Protein AF-0000000072585821 (afdb_homodimer)

Structure (mmCIF, N/CA/C/O backbone):
data_AF-0000000072585821-model_v1
#
loop_
_entity.id
_entity.type
_entity.pdbx_description
1 polymer Geranyltranstransferase
#
loop_
_atom_site.group_PDB
_atom_site.id
_atom_site.type_symbol
_atom_site.label_atom_id
_atom_site.label_alt_id
_atom_site.label_comp_id
_atom_site.label_asym_id
_atom_site.label_entity_id
_atom_site.label_seq_id
_atom_site.pdbx_PDB_ins_code
_atom_site.Cartn_x
_atom_site.Cartn_y
_atom_site.Cartn_z
_atom_site.occupancy
_atom_site.B_iso_or_equiv
_atom_site.auth_seq_id
_atom_site.auth_comp_id
_atom_site.auth_asym_id
_atom_site.auth_atom_id
_atom_site.pdbx_PDB_model_num
ATOM 1 N N . MET A 1 1 ? 13.992 34.406 -6.484 1 90.25 1 MET A N 1
ATOM 2 C CA . MET A 1 1 ? 12.734 33.75 -6.871 1 90.25 1 MET A CA 1
ATOM 3 C C . MET A 1 1 ? 11.664 34 -5.812 1 90.25 1 MET A C 1
ATOM 5 O O . MET A 1 1 ? 11.914 33.812 -4.621 1 90.25 1 MET A O 1
ATOM 9 N N . THR A 1 2 ? 10.516 34.594 -6.184 1 97.12 2 THR A N 1
ATOM 10 C CA . THR A 1 2 ? 9.422 34.812 -5.242 1 97.12 2 THR A CA 1
ATOM 11 C C . THR A 1 2 ? 8.805 33.5 -4.805 1 97.12 2 THR A C 1
ATOM 13 O O . THR A 1 2 ? 9.055 32.438 -5.418 1 97.12 2 THR A O 1
ATOM 16 N N . PHE A 1 3 ? 8.117 33.594 -3.748 1 97.5 3 PHE A N 1
ATOM 17 C CA . PHE A 1 3 ? 7.43 32.406 -3.271 1 97.5 3 PHE A CA 1
ATOM 18 C C . PHE A 1 3 ? 6.477 31.859 -4.336 1 97.5 3 PHE A C 1
ATOM 20 O O . PHE A 1 3 ? 6.422 30.641 -4.574 1 97.5 3 PHE A O 1
ATOM 27 N N . ASP A 1 4 ? 5.797 32.688 -4.984 1 96.94 4 ASP A N 1
ATOM 28 C CA . ASP A 1 4 ? 4.84 32.281 -6.016 1 96.94 4 ASP A CA 1
ATOM 29 C C . ASP A 1 4 ? 5.547 31.609 -7.184 1 96.94 4 ASP A C 1
ATOM 31 O O . ASP A 1 4 ? 5.043 30.625 -7.727 1 96.94 4 ASP A O 1
ATOM 35 N N . GLN A 1 5 ? 6.613 32.156 -7.598 1 97.81 5 GLN A N 1
ATOM 36 C CA . GLN A 1 5 ? 7.395 31.547 -8.68 1 97.81 5 GLN A CA 1
ATOM 37 C C . GLN A 1 5 ? 7.918 30.172 -8.281 1 97.81 5 GLN A C 1
ATOM 39 O O . GLN A 1 5 ? 7.902 29.234 -9.086 1 97.81 5 GLN A O 1
ATOM 44 N N . TRP A 1 6 ? 8.352 30.156 -7.039 1 97.94 6 TRP A N 1
ATOM 45 C CA . TRP A 1 6 ? 8.844 28.875 -6.523 1 97.94 6 TRP A CA 1
ATOM 46 C C . TRP A 1 6 ? 7.73 27.844 -6.504 1 97.94 6 TRP A C 1
ATOM 48 O O . TRP A 1 6 ? 7.918 26.719 -6.969 1 97.94 6 TRP A O 1
ATOM 58 N N . MET A 1 7 ? 6.609 28.172 -6.02 1 97.69 7 MET A N 1
ATOM 59 C CA . MET A 1 7 ? 5.469 27.266 -5.945 1 97.69 7 MET A CA 1
ATOM 60 C C . MET A 1 7 ? 5.086 26.766 -7.332 1 97.69 7 MET A C 1
ATOM 62 O O . MET A 1 7 ? 4.859 25.562 -7.52 1 97.69 7 MET A O 1
ATOM 66 N N . ARG A 1 8 ? 5.066 27.625 -8.281 1 97.06 8 ARG A N 1
ATOM 67 C CA . ARG A 1 8 ? 4.711 27.25 -9.648 1 97.06 8 ARG A CA 1
ATOM 68 C C . ARG A 1 8 ? 5.727 26.266 -10.219 1 97.06 8 ARG A C 1
ATOM 70 O O . ARG A 1 8 ? 5.352 25.297 -10.891 1 97.06 8 ARG A O 1
ATOM 77 N N . SER A 1 9 ? 6.938 26.578 -9.961 1 97.75 9 SER A N 1
ATOM 78 C CA . SER A 1 9 ? 7.988 25.688 -10.453 1 97.75 9 SER A CA 1
ATOM 79 C C . SER A 1 9 ? 7.887 24.312 -9.836 1 97.75 9 SER A C 1
ATOM 81 O O . SER A 1 9 ? 8.047 23.297 -10.531 1 97.75 9 SER A O 1
ATOM 83 N N . VAL A 1 10 ? 7.617 24.234 -8.555 1 98.12 10 VAL A N 1
ATOM 84 C CA . VAL A 1 10 ? 7.504 22.953 -7.852 1 98.12 10 VAL A CA 1
ATOM 85 C C . VAL A 1 10 ? 6.266 22.203 -8.344 1 98.12 10 VAL A C 1
ATOM 87 O O . VAL A 1 10 ? 6.312 21 -8.562 1 98.12 10 VAL A O 1
ATOM 90 N N . LEU A 1 11 ? 5.18 22.891 -8.523 1 97.88 11 LEU A N 1
ATOM 91 C CA . LEU A 1 11 ? 3.943 22.266 -8.977 1 97.88 11 LEU A CA 1
ATOM 92 C C . LEU A 1 11 ? 4.125 21.656 -10.359 1 97.88 11 LEU A C 1
ATOM 94 O O . LEU A 1 11 ? 3.607 20.562 -10.625 1 97.88 11 LEU A O 1
ATOM 98 N N . GLU A 1 12 ? 4.82 22.344 -11.188 1 97.81 12 GLU A N 1
ATOM 99 C CA . GLU A 1 12 ? 5.121 21.797 -12.508 1 97.81 12 GLU A CA 1
ATOM 100 C C . GLU A 1 12 ? 5.977 20.531 -12.406 1 97.81 12 GLU A C 1
ATOM 102 O O . GLU A 1 12 ? 5.75 19.562 -13.133 1 97.81 12 GLU A O 1
ATOM 107 N N . ARG A 1 13 ? 6.918 20.594 -11.562 1 97.62 13 ARG A N 1
ATOM 108 C CA . ARG A 1 13 ? 7.789 19.438 -11.352 1 97.62 13 ARG A CA 1
ATOM 109 C C . ARG A 1 13 ? 7.004 18.25 -10.805 1 97.62 13 ARG A C 1
ATOM 111 O O . ARG A 1 13 ? 7.219 17.109 -11.227 1 97.62 13 ARG A O 1
ATOM 118 N N . VAL A 1 14 ? 6.156 18.531 -9.883 1 98.25 14 VAL A N 1
ATOM 119 C CA . VAL A 1 14 ? 5.352 17.484 -9.273 1 98.25 14 VAL A CA 1
ATOM 120 C C . VAL A 1 14 ? 4.457 16.828 -10.328 1 98.25 14 VAL A C 1
ATOM 122 O O . VAL A 1 14 ? 4.344 15.609 -10.391 1 98.25 14 VAL A O 1
ATOM 125 N N . GLU A 1 15 ? 3.826 17.641 -11.156 1 98.31 15 GLU A N 1
ATOM 126 C CA . GLU A 1 15 ? 2.973 17.125 -12.219 1 98.31 15 GLU A CA 1
ATOM 127 C C . GLU A 1 15 ? 3.762 16.234 -13.172 1 98.31 15 GLU A C 1
ATOM 129 O O . GLU A 1 15 ? 3.277 15.188 -13.586 1 98.31 15 GLU A O 1
ATOM 134 N N . THR A 1 16 ? 4.926 16.672 -13.5 1 98.5 16 THR A N 1
ATOM 135 C CA . THR A 1 16 ? 5.797 15.922 -14.398 1 98.5 16 THR A CA 1
ATOM 136 C C . THR A 1 16 ? 6.227 14.602 -13.758 1 98.5 16 THR A C 1
ATOM 138 O O . THR A 1 16 ? 6.223 13.555 -14.406 1 98.5 16 THR A O 1
ATOM 141 N N . ALA A 1 17 ? 6.602 14.648 -12.5 1 98.75 17 ALA A N 1
ATOM 142 C CA . ALA A 1 17 ? 7.027 13.453 -11.773 1 98.75 17 ALA A CA 1
ATOM 143 C C . ALA A 1 17 ? 5.883 12.445 -11.664 1 98.75 17 ALA A C 1
ATOM 145 O O . ALA A 1 17 ? 6.09 11.242 -11.836 1 98.75 17 ALA A O 1
ATOM 146 N N . LEU A 1 18 ? 4.715 12.953 -11.367 1 98.81 18 LEU A N 1
ATOM 147 C CA . LEU A 1 18 ? 3.547 12.078 -11.289 1 98.81 18 LEU A CA 1
ATOM 148 C C . LEU A 1 18 ? 3.27 11.422 -12.633 1 98.81 18 LEU A C 1
ATOM 150 O O . LEU A 1 18 ? 3.014 10.219 -12.695 1 98.81 18 LEU A O 1
ATOM 154 N N . GLY A 1 19 ? 3.305 12.227 -13.68 1 98.56 19 GLY A N 1
ATOM 155 C CA . GLY A 1 19 ? 3.148 11.664 -15.016 1 98.56 19 GLY A CA 1
ATOM 156 C C . GLY A 1 19 ? 4.156 10.57 -15.328 1 98.56 19 GLY A C 1
ATOM 157 O O . GLY A 1 19 ? 3.824 9.578 -15.977 1 98.56 19 GLY A O 1
ATOM 158 N N . HIS A 1 20 ? 5.344 10.773 -14.867 1 98.38 20 HIS A N 1
ATOM 159 C CA . HIS A 1 20 ? 6.438 9.844 -15.109 1 98.38 20 HIS A CA 1
ATOM 160 C C . HIS A 1 20 ? 6.223 8.531 -14.359 1 98.38 20 HIS A C 1
ATOM 162 O O . HIS A 1 20 ? 6.441 7.453 -14.906 1 98.38 20 HIS A O 1
ATOM 168 N N . TYR A 1 21 ? 5.82 8.578 -13.148 1 98.62 21 TYR A N 1
ATOM 169 C CA . TYR A 1 21 ? 5.773 7.395 -12.289 1 98.62 21 TYR A CA 1
ATOM 170 C C . TYR A 1 21 ? 4.469 6.633 -12.492 1 98.62 21 TYR A C 1
ATOM 172 O O . TYR A 1 21 ? 4.359 5.465 -12.109 1 98.62 21 TYR A O 1
ATOM 180 N N . LEU A 1 22 ? 3.438 7.242 -13.039 1 98.81 22 LEU A N 1
ATOM 181 C CA . LEU A 1 22 ? 2.184 6.551 -13.312 1 98.81 22 LEU A CA 1
ATOM 182 C C . LEU A 1 22 ? 2.229 5.863 -14.672 1 98.81 22 LEU A C 1
ATOM 184 O O . LEU A 1 22 ? 2.744 6.426 -15.641 1 98.81 22 LEU A O 1
ATOM 188 N N . PRO A 1 23 ? 1.679 4.641 -14.688 1 98.12 23 PRO A N 1
ATOM 189 C CA . PRO A 1 23 ? 1.583 4.031 -16.016 1 98.12 23 PRO A CA 1
ATOM 190 C C . PRO A 1 23 ? 0.708 4.836 -16.984 1 98.12 23 PRO A C 1
ATOM 192 O O . PRO A 1 23 ? -0.277 5.445 -16.547 1 98.12 23 PRO A O 1
ATOM 195 N N . ALA A 1 24 ? 1.046 4.742 -18.266 1 97.12 24 ALA A N 1
ATOM 196 C CA . ALA A 1 24 ? 0.235 5.422 -19.266 1 97.12 24 ALA A CA 1
ATOM 197 C C . ALA A 1 24 ? -1.171 4.832 -19.328 1 97.12 24 ALA A C 1
ATOM 199 O O . ALA A 1 24 ? -1.354 3.629 -19.141 1 97.12 24 ALA A O 1
ATOM 200 N N . GLY A 1 25 ? -2.09 5.645 -19.672 1 95.81 25 GLY A N 1
ATOM 201 C CA . GLY A 1 25 ? -3.484 5.234 -19.734 1 95.81 25 GLY A CA 1
ATOM 202 C C . GLY A 1 25 ? -3.762 4.195 -20.797 1 95.81 25 GLY A C 1
ATOM 203 O O . GLY A 1 25 ? -4.773 3.49 -20.734 1 95.81 25 GLY A O 1
ATOM 204 N N . THR A 1 26 ? -2.781 4.008 -21.672 1 94.94 26 THR A N 1
ATOM 205 C CA . THR A 1 26 ? -2.982 3.104 -22.797 1 94.94 26 THR A CA 1
ATOM 206 C C . THR A 1 26 ? -2.408 1.723 -22.5 1 94.94 26 THR A C 1
ATOM 208 O O . THR A 1 26 ? -2.682 0.759 -23.219 1 94.94 26 THR A O 1
ATOM 211 N N . VAL A 1 27 ? -1.698 1.602 -21.438 1 94.56 27 VAL A N 1
ATOM 212 C CA . VAL A 1 27 ? -1.102 0.327 -21.047 1 94.56 27 VAL A CA 1
ATOM 213 C C . VAL A 1 27 ? -2.139 -0.534 -20.328 1 94.56 27 VAL A C 1
ATOM 215 O O . VAL A 1 27 ? -2.9 -0.034 -19.5 1 94.56 27 VAL A O 1
ATOM 218 N N . ALA A 1 28 ? -2.223 -1.844 -20.641 1 92.75 28 ALA A N 1
ATOM 219 C CA . ALA A 1 28 ? -3.15 -2.756 -19.984 1 92.75 28 ALA A CA 1
ATOM 220 C C . ALA A 1 28 ? -2.768 -2.959 -18.516 1 92.75 28 ALA A C 1
ATOM 222 O O . ALA A 1 28 ? -1.585 -3.074 -18.188 1 92.75 28 ALA A O 1
ATOM 223 N N . PRO A 1 29 ? -3.799 -2.98 -17.641 1 96.19 29 PRO A N 1
ATOM 224 C CA . PRO A 1 29 ? -5.23 -2.777 -17.875 1 96.19 29 PRO A CA 1
ATOM 225 C C . PRO A 1 29 ? -5.598 -1.306 -18.047 1 96.19 29 PRO A C 1
ATOM 227 O O . PRO A 1 29 ? -5.496 -0.526 -17.094 1 96.19 29 PRO A O 1
ATOM 230 N N . ALA A 1 30 ? -6.125 -0.948 -19.141 1 96.06 30 ALA A N 1
ATOM 231 C CA . ALA A 1 30 ? -6.238 0.435 -19.609 1 96.06 30 ALA A CA 1
ATOM 232 C C . ALA A 1 30 ? -7.199 1.226 -18.719 1 96.06 30 ALA A C 1
ATOM 234 O O . ALA A 1 30 ? -6.902 2.354 -18.328 1 96.06 30 ALA A O 1
ATOM 235 N N . GLN A 1 31 ? -8.328 0.647 -18.391 1 97.25 31 GLN A N 1
ATOM 236 C CA . GLN A 1 31 ? -9.305 1.377 -17.578 1 97.25 31 GLN A CA 1
ATOM 237 C C . GLN A 1 31 ? -8.727 1.735 -16.219 1 97.25 31 GLN A C 1
ATOM 239 O O . GLN A 1 31 ? -8.945 2.844 -15.719 1 97.25 31 GLN A O 1
ATOM 244 N N . LEU A 1 32 ? -8.016 0.779 -15.602 1 98.5 32 LEU A N 1
ATOM 245 C CA . LEU A 1 32 ? -7.402 1.036 -14.305 1 98.5 32 LEU A CA 1
ATOM 246 C C . LEU A 1 32 ? -6.375 2.158 -14.406 1 98.5 32 LEU A C 1
ATOM 248 O O . LEU A 1 32 ? -6.367 3.074 -13.578 1 98.5 32 LEU A O 1
ATOM 252 N N . HIS A 1 33 ? -5.559 2.115 -15.398 1 98.75 33 HIS A N 1
ATOM 253 C CA . HIS A 1 33 ? -4.504 3.113 -15.555 1 98.75 33 HIS A CA 1
ATOM 254 C C . HIS A 1 33 ? -5.082 4.477 -15.906 1 98.75 33 HIS A C 1
ATOM 256 O O . HIS A 1 33 ? -4.594 5.508 -15.43 1 98.75 33 HIS A O 1
ATOM 262 N N . GLU A 1 34 ? -6.102 4.492 -16.688 1 98.5 34 GLU A N 1
ATOM 263 C CA . GLU A 1 34 ? -6.805 5.738 -16.969 1 98.5 34 GLU A CA 1
ATOM 264 C C . GLU A 1 34 ? -7.395 6.34 -15.703 1 98.5 34 GLU A C 1
ATOM 266 O O . GLU A 1 34 ? -7.277 7.543 -15.461 1 98.5 34 GLU A O 1
ATOM 271 N N . ALA A 1 35 ? -8 5.512 -14.938 1 98.62 35 ALA A N 1
ATOM 272 C CA . ALA A 1 35 ? -8.633 5.965 -13.703 1 98.62 35 ALA A CA 1
ATOM 273 C C . ALA A 1 35 ? -7.59 6.457 -12.695 1 98.62 35 ALA A C 1
ATOM 275 O O . ALA A 1 35 ? -7.832 7.422 -11.969 1 98.62 35 ALA A O 1
ATOM 276 N N . MET A 1 36 ? -6.43 5.785 -12.68 1 98.81 36 MET A N 1
ATOM 277 C CA . MET A 1 36 ? -5.34 6.246 -11.82 1 98.81 36 MET A CA 1
ATOM 278 C C . MET A 1 36 ? -4.891 7.648 -12.211 1 98.81 36 MET A C 1
ATOM 280 O O . MET A 1 36 ? -4.75 8.523 -11.359 1 98.81 36 MET A O 1
ATOM 284 N N . ARG A 1 37 ? -4.684 7.824 -13.438 1 98.69 37 ARG A N 1
ATOM 285 C CA . ARG A 1 37 ? -4.242 9.117 -13.938 1 98.69 37 ARG A CA 1
ATOM 286 C C . ARG A 1 37 ? -5.316 10.18 -13.742 1 98.69 37 ARG A C 1
ATOM 288 O O . ARG A 1 37 ? -5.016 11.32 -13.383 1 98.69 37 ARG A O 1
ATOM 295 N N . TYR A 1 38 ? -6.566 9.805 -13.945 1 98.31 38 TYR A N 1
ATOM 296 C CA . TYR A 1 38 ? -7.695 10.703 -13.719 1 98.31 38 TYR A CA 1
ATOM 297 C C . TYR A 1 38 ? -7.703 11.219 -12.289 1 98.31 38 TYR A C 1
ATOM 299 O O . TYR A 1 38 ? -7.93 12.406 -12.047 1 98.31 38 TYR A O 1
ATOM 307 N N . ALA A 1 39 ? -7.441 10.328 -11.375 1 98.12 39 ALA A N 1
ATOM 308 C CA . ALA A 1 39 ? -7.496 10.664 -9.953 1 98.12 39 ALA A CA 1
ATOM 309 C C . ALA A 1 39 ? -6.332 11.562 -9.555 1 98.12 39 ALA A C 1
ATOM 311 O O . ALA A 1 39 ? -6.48 12.438 -8.695 1 98.12 39 ALA A O 1
ATOM 312 N N . VAL A 1 40 ? -5.156 11.406 -10.156 1 98.44 40 VAL A N 1
ATOM 313 C CA . VAL A 1 40 ? -3.926 11.969 -9.617 1 98.44 40 VAL A CA 1
ATOM 314 C C . VAL A 1 40 ? -3.582 13.258 -10.352 1 98.44 40 VAL A C 1
ATOM 316 O O . VAL A 1 40 ? -3.129 14.234 -9.734 1 98.44 40 VAL A O 1
ATOM 319 N N . LEU A 1 41 ? -3.777 13.32 -11.625 1 97.88 41 LEU A N 1
ATOM 320 C CA . LEU A 1 41 ? -3.213 14.391 -12.445 1 97.88 41 LEU A CA 1
ATOM 321 C C . LEU A 1 41 ? -4.195 15.547 -12.57 1 97.88 41 LEU A C 1
ATOM 323 O O . LEU A 1 41 ? -5.41 15.352 -12.492 1 97.88 41 LEU A O 1
ATOM 327 N N . GLY A 1 42 ? -3.73 16.719 -12.773 1 90.38 42 GLY A N 1
ATOM 328 C CA . GLY A 1 42 ? -4.488 17.906 -13.164 1 90.38 42 GLY A CA 1
ATOM 329 C C . GLY A 1 42 ? -5.277 18.5 -12.023 1 90.38 42 GLY A C 1
ATOM 330 O O . GLY A 1 42 ? -6.285 19.188 -12.242 1 90.38 42 GLY A O 1
ATOM 331 N N . GLY A 1 43 ? -4.824 18.25 -10.766 1 83.31 43 GLY A N 1
ATOM 332 C CA . GLY A 1 43 ? -5.605 18.812 -9.672 1 83.31 43 GLY A CA 1
ATOM 333 C C . GLY A 1 43 ? -4.887 18.766 -8.344 1 83.31 43 GLY A C 1
ATOM 334 O O . GLY A 1 43 ? -3.779 18.219 -8.242 1 83.31 43 GLY A O 1
ATOM 335 N N . GLY A 1 44 ? -5.539 19.547 -7.445 1 86.19 44 GLY A N 1
ATOM 336 C CA . GLY A 1 44 ? -5.066 19.516 -6.074 1 86.19 44 GLY A CA 1
ATOM 337 C C . GLY A 1 44 ? -4.137 20.656 -5.727 1 86.19 44 GLY A C 1
ATOM 338 O O . GLY A 1 44 ? -3.393 21.141 -6.582 1 86.19 44 GLY A O 1
ATOM 339 N N . LYS A 1 45 ? -4.145 21.016 -4.484 1 89.06 45 LYS A N 1
ATOM 340 C CA . LYS A 1 45 ? -3.322 22.125 -3.98 1 89.06 45 LYS A CA 1
ATOM 341 C C . LYS A 1 45 ? -1.877 21.672 -3.773 1 89.06 45 LYS A C 1
ATOM 343 O O . LYS A 1 45 ? -0.971 22.5 -3.699 1 89.06 45 LYS A O 1
ATOM 348 N N . ARG A 1 46 ? -1.622 20.422 -3.711 1 96.62 46 ARG A N 1
ATOM 349 C CA . ARG A 1 46 ? -0.304 19.797 -3.645 1 96.62 46 ARG A CA 1
ATOM 350 C C . ARG A 1 46 ? 0.5 20.344 -2.471 1 96.62 46 ARG A C 1
ATOM 352 O O . ARG A 1 46 ? 1.687 20.641 -2.611 1 96.62 46 ARG A O 1
ATOM 359 N N . VAL A 1 47 ? -0.143 20.516 -1.341 1 96.94 47 VAL A N 1
ATOM 360 C CA . VAL A 1 47 ? 0.516 21.047 -0.153 1 96.94 47 VAL A CA 1
ATOM 361 C C . VAL A 1 47 ? 1.604 20.078 0.313 1 96.94 47 VAL A C 1
ATOM 363 O O . VAL A 1 47 ? 2.709 20.5 0.66 1 96.94 47 VAL A O 1
ATOM 366 N N . ARG A 1 48 ? 1.342 18.812 0.278 1 98.5 48 ARG A N 1
ATOM 367 C CA . ARG A 1 48 ? 2.289 17.812 0.754 1 98.5 48 ARG A CA 1
ATOM 368 C C . ARG A 1 48 ? 3.527 17.766 -0.134 1 98.5 48 ARG A C 1
ATOM 370 O O . ARG A 1 48 ? 4.656 17.812 0.36 1 98.5 48 ARG A O 1
ATOM 377 N N . PRO A 1 49 ? 3.375 17.734 -1.438 1 98.81 49 PRO A N 1
ATOM 378 C CA . PRO A 1 49 ? 4.551 17.828 -2.309 1 98.81 49 PRO A CA 1
ATOM 379 C C . PRO A 1 49 ? 5.344 19.125 -2.082 1 98.81 49 PRO A C 1
ATOM 381 O O . PRO A 1 49 ? 6.578 19.094 -2.086 1 98.81 49 PRO A O 1
ATOM 384 N N . LEU A 1 50 ? 4.66 20.25 -1.896 1 98.75 50 LEU A N 1
ATOM 385 C CA . LEU A 1 50 ? 5.328 21.516 -1.658 1 98.75 50 LEU A CA 1
ATOM 386 C C . LEU A 1 50 ? 6.172 21.453 -0.389 1 98.75 50 LEU A C 1
ATOM 388 O O . LEU A 1 50 ? 7.324 21.891 -0.385 1 98.75 50 LEU A O 1
ATOM 392 N N . LEU A 1 51 ? 5.625 20.891 0.641 1 98.88 51 LEU A N 1
ATOM 393 C CA . LEU A 1 51 ? 6.355 20.734 1.896 1 98.88 51 LEU A CA 1
ATOM 394 C C . LEU A 1 51 ? 7.578 19.844 1.705 1 98.88 51 LEU A C 1
ATOM 396 O O . LEU A 1 51 ? 8.656 20.156 2.213 1 98.88 51 LEU A O 1
ATOM 400 N N . CYS A 1 52 ? 7.434 18.812 0.985 1 98.88 52 CYS A N 1
ATOM 401 C CA . CYS A 1 52 ? 8.516 17.875 0.716 1 98.88 52 CYS A CA 1
ATOM 402 C C . CYS A 1 52 ? 9.664 18.547 -0.018 1 98.88 52 CYS A C 1
ATOM 404 O O . CYS A 1 52 ? 10.82 18.406 0.363 1 98.88 52 CYS A O 1
ATOM 406 N N . HIS A 1 53 ? 9.305 19.281 -1.03 1 98.88 53 HIS A N 1
ATOM 407 C CA . HIS A 1 53 ? 10.328 19.984 -1.8 1 98.88 53 HIS A CA 1
ATOM 408 C C . HIS A 1 53 ? 11.039 21.031 -0.947 1 98.88 53 HIS A C 1
ATOM 410 O O . HIS A 1 53 ? 12.266 21.156 -1 1 98.88 53 HIS A O 1
ATOM 416 N N . ALA A 1 54 ? 10.289 21.781 -0.171 1 98.81 54 ALA A N 1
ATOM 417 C CA . ALA A 1 54 ? 10.891 22.812 0.679 1 98.81 54 ALA A CA 1
ATOM 418 C C . ALA A 1 54 ? 11.859 22.203 1.685 1 98.81 54 ALA A C 1
ATOM 420 O O . ALA A 1 54 ? 12.977 22.688 1.854 1 98.81 54 ALA A O 1
ATOM 421 N N . ALA A 1 55 ? 11.469 21.125 2.312 1 98.81 55 ALA A N 1
ATOM 422 C CA . ALA A 1 55 ? 12.328 20.453 3.285 1 98.81 55 ALA A CA 1
ATOM 423 C C . ALA A 1 55 ? 13.539 19.828 2.605 1 98.81 55 ALA A C 1
ATOM 425 O O . ALA A 1 55 ? 14.633 19.797 3.172 1 98.81 55 ALA A O 1
ATOM 426 N N . GLY A 1 56 ? 13.297 19.25 1.44 1 98.62 56 GLY A N 1
ATOM 427 C CA . GLY A 1 56 ? 14.398 18.688 0.684 1 98.62 56 GLY A CA 1
ATOM 428 C C . GLY A 1 56 ? 15.453 19.703 0.31 1 98.62 56 GLY A C 1
ATOM 429 O O . GLY A 1 56 ? 16.656 19.422 0.347 1 98.62 56 GLY A O 1
ATOM 430 N N . GLU A 1 57 ? 15 20.859 -0.089 1 97.75 57 GLU A N 1
ATOM 431 C CA . GLU A 1 57 ? 15.93 21.953 -0.395 1 97.75 57 GLU A CA 1
ATOM 432 C C . GLU A 1 57 ? 16.766 22.328 0.828 1 97.75 57 GLU A C 1
ATOM 434 O O . GLU A 1 57 ? 17.953 22.625 0.707 1 97.75 57 GLU A O 1
ATOM 439 N N . LEU A 1 58 ? 16.141 22.234 1.933 1 96.69 58 LEU A N 1
ATOM 440 C CA . LEU A 1 58 ? 16.797 22.578 3.188 1 96.69 58 LEU A CA 1
ATOM 441 C C . LEU A 1 58 ? 18 21.656 3.439 1 96.69 58 LEU A C 1
ATOM 443 O O . LEU A 1 58 ? 19.016 22.094 3.994 1 96.69 58 LEU A O 1
ATOM 447 N N . THR A 1 59 ? 17.922 20.406 2.975 1 96.88 59 THR A N 1
ATOM 448 C CA . THR A 1 59 ? 18.984 19.438 3.264 1 96.88 59 THR A CA 1
ATOM 449 C C . THR A 1 59 ? 19.797 19.125 2.008 1 96.88 59 THR A C 1
ATOM 451 O O . THR A 1 59 ? 20.609 18.203 2.002 1 96.88 59 THR A O 1
ATOM 454 N N . GLY A 1 60 ? 19.516 19.75 0.959 1 97.56 60 GLY A N 1
ATOM 455 C CA . GLY A 1 60 ? 20.297 19.609 -0.259 1 97.56 60 GLY A CA 1
ATOM 456 C C . GLY A 1 60 ? 19.922 18.375 -1.06 1 97.56 60 GLY A C 1
ATOM 457 O O . GLY A 1 60 ? 20.75 17.828 -1.797 1 97.56 60 GLY A O 1
ATOM 458 N N . ALA A 1 61 ? 18.75 17.922 -0.931 1 98.38 61 ALA A N 1
ATOM 459 C CA . ALA A 1 61 ? 18.281 16.781 -1.729 1 98.38 61 ALA A CA 1
ATOM 460 C C . ALA A 1 61 ? 18.281 17.125 -3.217 1 98.38 61 ALA A C 1
ATOM 462 O O . ALA A 1 61 ? 17.922 18.25 -3.605 1 98.38 61 ALA A O 1
ATOM 463 N N . SER A 1 62 ? 18.688 16.172 -4.07 1 98.62 62 SER A N 1
ATOM 464 C CA . SER A 1 62 ? 18.656 16.375 -5.512 1 98.62 62 SER A CA 1
ATOM 465 C C . SER A 1 62 ? 17.234 16.562 -6.016 1 98.62 62 SER A C 1
ATOM 467 O O . SER A 1 62 ? 16.281 16.172 -5.336 1 98.62 62 SER A O 1
ATOM 469 N N . GLU A 1 63 ? 17.062 17.141 -7.117 1 98.12 63 GLU A N 1
ATOM 470 C CA . GLU A 1 63 ? 15.758 17.312 -7.73 1 98.12 63 GLU A CA 1
ATOM 471 C C . GLU A 1 63 ? 15.062 15.977 -7.949 1 98.12 63 GLU A C 1
ATOM 473 O O . GLU A 1 63 ? 13.867 15.836 -7.684 1 98.12 63 GLU A O 1
ATOM 478 N N . ALA A 1 64 ? 15.867 15 -8.422 1 98.69 64 ALA A N 1
ATOM 479 C CA . ALA A 1 64 ? 15.312 13.672 -8.68 1 98.69 64 ALA A CA 1
ATOM 480 C C . ALA A 1 64 ? 14.797 13.031 -7.398 1 98.69 64 ALA A C 1
ATOM 482 O O . ALA A 1 64 ? 13.75 12.383 -7.402 1 98.69 64 ALA A O 1
ATOM 483 N N . ALA A 1 65 ? 15.555 13.227 -6.328 1 98.88 65 ALA A N 1
ATOM 484 C CA . ALA A 1 65 ? 15.148 12.672 -5.039 1 98.88 65 ALA A CA 1
ATOM 485 C C . ALA A 1 65 ? 13.859 13.336 -4.543 1 98.88 65 ALA A C 1
ATOM 487 O O . ALA A 1 65 ? 12.945 12.648 -4.074 1 98.88 65 ALA A O 1
ATOM 488 N N . ARG A 1 66 ? 13.781 14.656 -4.652 1 98.88 66 ARG A N 1
ATOM 489 C CA . ARG A 1 66 ? 12.586 15.383 -4.234 1 98.88 66 ARG A CA 1
ATOM 490 C C . ARG A 1 66 ? 11.383 15.008 -5.094 1 98.88 66 ARG A C 1
ATOM 492 O O . ARG A 1 66 ? 10.273 14.883 -4.586 1 98.88 66 ARG A O 1
ATOM 499 N N . ASP A 1 67 ? 11.648 14.789 -6.383 1 98.88 67 ASP A N 1
ATOM 500 C CA . ASP A 1 67 ? 10.578 14.406 -7.297 1 98.88 67 ASP A CA 1
ATOM 501 C C . ASP A 1 67 ? 10 13.039 -6.918 1 98.88 67 ASP A C 1
ATOM 503 O O . ASP A 1 67 ? 8.781 12.875 -6.848 1 98.88 67 ASP A O 1
ATOM 507 N N . ALA A 1 68 ? 10.844 12.094 -6.641 1 98.94 68 ALA A N 1
ATOM 508 C CA . ALA A 1 68 ? 10.406 10.75 -6.277 1 98.94 68 ALA A CA 1
ATOM 509 C C . ALA A 1 68 ? 9.625 10.766 -4.965 1 98.94 68 ALA A C 1
ATOM 511 O O . ALA A 1 68 ? 8.539 10.195 -4.879 1 98.94 68 ALA A O 1
ATOM 512 N N . ALA A 1 69 ? 10.156 11.461 -3.994 1 98.94 69 ALA A N 1
ATOM 513 C CA . ALA A 1 69 ? 9.539 11.508 -2.672 1 98.94 69 ALA A CA 1
ATOM 514 C C . ALA A 1 69 ? 8.195 12.227 -2.721 1 98.94 69 ALA A C 1
ATOM 516 O O . ALA A 1 69 ? 7.207 11.75 -2.154 1 98.94 69 ALA A O 1
ATOM 517 N N . SER A 1 70 ? 8.148 13.336 -3.389 1 98.88 70 SER A N 1
ATOM 518 C CA . SER A 1 70 ? 6.918 14.125 -3.438 1 98.88 70 SER A CA 1
ATOM 519 C C . SER A 1 70 ? 5.836 13.414 -4.246 1 98.88 70 SER A C 1
ATOM 521 O O . SER A 1 70 ? 4.656 13.484 -3.902 1 98.88 70 SER A O 1
ATOM 523 N N . ALA A 1 71 ? 6.25 12.727 -5.328 1 98.88 71 ALA A N 1
ATOM 524 C CA . ALA A 1 71 ? 5.289 11.953 -6.109 1 98.88 71 ALA A CA 1
ATOM 525 C C . ALA A 1 71 ? 4.688 10.828 -5.273 1 98.88 71 ALA A C 1
ATOM 527 O O . ALA A 1 71 ? 3.479 10.586 -5.324 1 98.88 71 ALA A O 1
ATOM 528 N N . ALA A 1 72 ? 5.535 10.188 -4.543 1 98.94 72 ALA A N 1
ATOM 529 C CA . ALA A 1 72 ? 5.074 9.102 -3.678 1 98.94 72 ALA A CA 1
ATOM 530 C C . ALA A 1 72 ? 4.062 9.609 -2.654 1 98.94 72 ALA A C 1
ATOM 532 O O . ALA A 1 72 ? 3.006 9 -2.461 1 98.94 72 ALA A O 1
ATOM 533 N N . LEU A 1 73 ? 4.355 10.719 -2.057 1 98.88 73 LEU A N 1
ATOM 534 C CA . LEU A 1 73 ? 3.473 11.328 -1.069 1 98.88 73 LEU A CA 1
ATOM 535 C C . LEU A 1 73 ? 2.113 11.648 -1.681 1 98.88 73 LEU A C 1
ATOM 537 O O . LEU A 1 73 ? 1.075 11.367 -1.074 1 98.88 73 LEU A O 1
ATOM 541 N N . GLU A 1 74 ? 2.174 12.188 -2.82 1 98.81 74 GLU A N 1
ATOM 542 C CA . GLU A 1 74 ? 0.921 12.578 -3.455 1 98.81 74 GLU A CA 1
ATOM 543 C C . GLU A 1 74 ? 0.092 11.359 -3.852 1 98.81 74 GLU A C 1
ATOM 545 O O . GLU A 1 74 ? -1.137 11.383 -3.762 1 98.81 74 GLU A O 1
ATOM 550 N N . MET A 1 75 ? 0.731 10.328 -4.301 1 98.88 75 MET A N 1
ATOM 551 C CA . MET A 1 75 ? -0.003 9.117 -4.648 1 98.88 75 MET A CA 1
ATOM 552 C C . MET A 1 75 ? -0.681 8.516 -3.42 1 98.88 75 MET A C 1
ATOM 554 O O . MET A 1 75 ? -1.811 8.031 -3.506 1 98.88 75 MET A O 1
ATOM 558 N N . ILE A 1 76 ? -0.022 8.555 -2.264 1 98.94 76 ILE A N 1
ATOM 559 C CA . ILE A 1 76 ? -0.636 8.102 -1.021 1 98.94 76 ILE A CA 1
ATOM 560 C C . ILE A 1 76 ? -1.825 8.992 -0.674 1 98.94 76 ILE A C 1
ATOM 562 O O . ILE A 1 76 ? -2.898 8.5 -0.321 1 98.94 76 ILE A O 1
ATOM 566 N N . HIS A 1 77 ? -1.624 10.273 -0.787 1 98.56 77 HIS A N 1
ATOM 567 C CA . HIS A 1 77 ? -2.709 11.203 -0.479 1 98.56 77 HIS A CA 1
ATOM 568 C C . HIS A 1 77 ? -3.918 10.953 -1.373 1 98.56 77 HIS A C 1
ATOM 570 O O . HIS A 1 77 ? -5.051 10.875 -0.887 1 98.56 77 HIS A O 1
ATOM 576 N N . VAL A 1 78 ? -3.693 10.812 -2.643 1 98.5 78 VAL A N 1
ATOM 577 C CA . VAL A 1 78 ? -4.777 10.672 -3.607 1 98.5 78 VAL A CA 1
ATOM 578 C C . VAL A 1 78 ? -5.473 9.32 -3.414 1 98.5 78 VAL A C 1
ATOM 580 O O . VAL A 1 78 ? -6.699 9.227 -3.508 1 98.5 78 VAL A O 1
ATOM 583 N N . TYR A 1 79 ? -4.688 8.227 -3.158 1 98.75 79 TYR A N 1
ATOM 584 C CA . TYR A 1 79 ? -5.375 6.965 -2.916 1 98.75 79 TYR A CA 1
ATOM 585 C C . TYR A 1 79 ? -6.328 7.082 -1.731 1 98.75 79 TYR A C 1
ATOM 587 O O . TYR A 1 79 ? -7.422 6.516 -1.75 1 98.75 79 TYR A O 1
ATOM 595 N N . SER A 1 80 ? -5.879 7.797 -0.67 1 98.56 80 SER A N 1
ATOM 596 C CA . SER A 1 80 ? -6.719 7.961 0.51 1 98.56 80 SER A CA 1
ATOM 597 C C . SER A 1 80 ? -8 8.711 0.175 1 98.56 80 SER A C 1
ATOM 599 O O . SER A 1 80 ? -9.07 8.406 0.71 1 98.56 80 SER A O 1
ATOM 601 N N . LEU A 1 81 ? -7.945 9.719 -0.73 1 97.5 81 LEU A N 1
ATOM 602 C CA . LEU A 1 81 ? -9.133 10.453 -1.164 1 97.5 81 LEU A CA 1
ATOM 603 C C . LEU A 1 81 ? -10.086 9.547 -1.933 1 97.5 81 LEU A C 1
ATOM 605 O O . LEU A 1 81 ? -11.297 9.578 -1.703 1 97.5 81 LEU A O 1
ATOM 609 N N . VAL A 1 82 ? -9.539 8.758 -2.809 1 98.62 82 VAL A N 1
ATOM 610 C CA . VAL A 1 82 ? -10.344 7.875 -3.637 1 98.62 82 VAL A CA 1
ATOM 611 C C . VAL A 1 82 ? -11.117 6.898 -2.75 1 98.62 82 VAL A C 1
ATOM 613 O O . VAL A 1 82 ? -12.328 6.711 -2.93 1 98.62 82 VAL A O 1
ATOM 616 N N . HIS A 1 83 ? -10.438 6.305 -1.824 1 98.69 83 HIS A N 1
ATOM 617 C CA . HIS A 1 83 ? -11.094 5.352 -0.929 1 98.69 83 HIS A CA 1
ATOM 618 C C . HIS A 1 83 ? -12.062 6.059 0.01 1 98.69 83 HIS A C 1
ATOM 620 O O . HIS A 1 83 ? -13.148 5.547 0.282 1 98.69 83 HIS A O 1
ATOM 626 N N . ASP A 1 84 ? -11.711 7.238 0.443 1 97 84 ASP A N 1
ATOM 627 C CA . ASP A 1 84 ? -12.57 8.008 1.337 1 97 84 ASP A CA 1
ATOM 628 C C . ASP A 1 84 ? -13.852 8.445 0.628 1 97 84 ASP A C 1
ATOM 630 O O . ASP A 1 84 ? -14.898 8.594 1.261 1 97 84 ASP A O 1
ATOM 634 N N . ASP A 1 85 ? -13.812 8.672 -0.638 1 97 85 ASP A N 1
ATOM 635 C CA . ASP A 1 85 ? -14.938 9.148 -1.432 1 97 85 ASP A CA 1
ATOM 636 C C . ASP A 1 85 ? -15.938 8.023 -1.699 1 97 85 ASP A C 1
ATOM 638 O O . ASP A 1 85 ? -17.062 8.281 -2.143 1 97 85 ASP A O 1
ATOM 642 N N . MET A 1 86 ? -15.641 6.77 -1.437 1 97.94 86 MET A N 1
ATOM 643 C CA . MET A 1 86 ? -16.453 5.625 -1.826 1 97.94 86 MET A CA 1
ATOM 644 C C . MET A 1 86 ? -17.75 5.586 -1.021 1 97.94 86 MET A C 1
ATOM 646 O O . MET A 1 86 ? -17.828 6.129 0.082 1 97.94 86 MET A O 1
ATOM 650 N N . PRO A 1 87 ? -18.812 4.84 -1.483 1 97.31 87 PRO A N 1
ATOM 651 C CA . PRO A 1 87 ? -20.125 4.805 -0.836 1 97.31 87 PRO A CA 1
ATOM 652 C C . PRO A 1 87 ? -20.062 4.266 0.591 1 97.31 87 PRO A C 1
ATOM 654 O O . PRO A 1 87 ? -20.844 4.688 1.448 1 97.31 87 PRO A O 1
ATOM 657 N N . CYS A 1 88 ? -19.141 3.41 0.879 1 96.06 88 CYS A N 1
ATOM 658 C CA . CYS A 1 88 ? -19.078 2.834 2.217 1 96.06 88 CYS A CA 1
ATOM 659 C C . CYS A 1 88 ? -18.359 3.781 3.18 1 96.06 88 CYS A C 1
ATOM 661 O O . CYS A 1 88 ? -18.297 3.518 4.383 1 96.06 88 CYS A O 1
ATOM 663 N N . MET A 1 89 ? -17.859 4.926 2.662 1 95.38 89 MET A N 1
ATOM 664 C CA . MET A 1 89 ? -17.188 5.941 3.463 1 95.38 89 MET A CA 1
ATOM 665 C C . MET A 1 89 ? -17.938 7.27 3.412 1 95.38 89 MET A C 1
ATOM 667 O O . MET A 1 89 ? -19.078 7.359 3.879 1 95.38 89 MET A O 1
ATOM 671 N N . ASP A 1 90 ? -17.406 8.266 2.711 1 91.75 90 ASP A N 1
ATOM 672 C CA . ASP A 1 90 ? -18.062 9.578 2.691 1 91.75 90 ASP A CA 1
ATOM 673 C C . ASP A 1 90 ? -19.078 9.672 1.562 1 91.75 90 ASP A C 1
ATOM 675 O O . ASP A 1 90 ? -19.922 10.57 1.553 1 91.75 90 ASP A O 1
ATOM 679 N N . ASP A 1 91 ? -19.031 8.789 0.637 1 94.56 91 ASP A N 1
ATOM 680 C CA . ASP A 1 91 ? -19.922 8.758 -0.52 1 94.56 91 ASP A CA 1
ATOM 681 C C . ASP A 1 91 ? -19.969 10.117 -1.217 1 94.56 91 ASP A C 1
ATOM 683 O O . ASP A 1 91 ? -21.031 10.617 -1.548 1 94.56 91 ASP A O 1
ATOM 687 N N . ASP A 1 92 ? -18.797 10.727 -1.362 1 92.88 92 ASP A N 1
ATOM 688 C CA . ASP A 1 92 ? -18.719 12.016 -2.039 1 92.88 92 ASP A CA 1
ATOM 689 C C . ASP A 1 92 ? -18.828 11.852 -3.553 1 92.88 92 ASP A C 1
ATOM 691 O O . ASP A 1 92 ? -18.188 10.977 -4.137 1 92.88 92 ASP A O 1
ATOM 695 N N . ALA A 1 93 ? -19.562 12.766 -4.23 1 94.19 93 ALA A N 1
ATOM 696 C CA . ALA A 1 93 ? -19.781 12.68 -5.672 1 94.19 93 ALA A CA 1
ATOM 697 C C . ALA A 1 93 ? -18.75 13.508 -6.43 1 94.19 93 ALA A C 1
ATOM 699 O O . ALA A 1 93 ? -18.469 13.25 -7.605 1 94.19 93 ALA A O 1
ATOM 700 N N . LEU A 1 94 ? -18.109 14.516 -5.684 1 91.94 94 LEU A N 1
ATOM 701 C CA . LEU A 1 94 ? -17.172 15.422 -6.328 1 91.94 94 LEU A CA 1
ATOM 702 C C . LEU A 1 94 ? -15.875 15.523 -5.531 1 91.94 94 LEU A C 1
ATOM 704 O O . LEU A 1 94 ? -15.898 15.508 -4.297 1 91.94 94 LEU A O 1
ATOM 708 N N . ARG A 1 95 ? -14.789 15.609 -6.266 1 90.06 95 ARG A N 1
ATOM 709 C CA . ARG A 1 95 ? -13.445 15.844 -5.746 1 90.06 95 ARG A CA 1
ATOM 710 C C . ARG A 1 95 ? -12.641 16.734 -6.691 1 90.06 95 ARG A C 1
ATOM 712 O O . ARG A 1 95 ? -12.492 16.406 -7.875 1 90.06 95 ARG A O 1
ATOM 719 N N . ARG A 1 96 ? -12.188 17.812 -6.164 1 87.12 96 ARG A N 1
ATOM 720 C CA . ARG A 1 96 ? -11.406 18.75 -6.953 1 87.12 96 ARG A CA 1
ATOM 721 C C . ARG A 1 96 ? -12.172 19.203 -8.195 1 87.12 96 ARG A C 1
ATOM 723 O O . ARG A 1 96 ? -11.609 19.25 -9.289 1 87.12 96 ARG A O 1
ATOM 730 N N . GLY A 1 97 ? -13.43 19.391 -8.023 1 86.81 97 GLY A N 1
ATOM 731 C CA . GLY A 1 97 ? -14.281 19.938 -9.07 1 86.81 97 GLY A CA 1
ATOM 732 C C . GLY A 1 97 ? -14.664 18.906 -10.117 1 86.81 97 GLY A C 1
ATOM 733 O O . GLY A 1 97 ? -15.344 19.234 -11.094 1 86.81 97 GLY A O 1
ATOM 734 N N . LYS A 1 98 ? -14.281 17.625 -9.906 1 92.56 98 LYS A N 1
ATOM 735 C CA . LYS A 1 98 ? -14.594 16.562 -10.852 1 92.56 98 LYS A CA 1
ATOM 736 C C . LYS A 1 98 ? -15.312 15.406 -10.164 1 92.56 98 LYS A C 1
ATOM 738 O O . LYS A 1 98 ? -15.195 15.234 -8.945 1 92.56 98 LYS A O 1
ATOM 743 N N . PRO A 1 99 ? -16.109 14.641 -10.969 1 97 99 PRO A N 1
ATOM 744 C CA . PRO A 1 99 ? -16.703 13.445 -10.359 1 97 99 PRO A CA 1
ATOM 745 C C . PRO A 1 99 ? -15.648 12.539 -9.711 1 97 99 PRO A C 1
ATOM 747 O O . PRO A 1 99 ? -14.555 12.375 -10.25 1 97 99 PRO A O 1
ATOM 750 N N . THR A 1 100 ? -16 11.977 -8.578 1 97.75 100 THR A N 1
ATOM 751 C CA . THR A 1 100 ? -15.102 11.039 -7.914 1 97.75 100 THR A CA 1
ATOM 752 C C . THR A 1 100 ? -14.93 9.766 -8.75 1 97.75 100 THR A C 1
ATOM 754 O O . THR A 1 100 ? -15.719 9.508 -9.664 1 97.75 100 THR A O 1
ATOM 757 N N . VAL A 1 101 ? -13.969 9.008 -8.43 1 98.56 101 VAL A N 1
ATOM 758 C CA . VAL A 1 101 ? -13.609 7.863 -9.266 1 98.56 101 VAL A CA 1
ATOM 759 C C . VAL A 1 101 ? -14.773 6.867 -9.305 1 98.56 101 VAL A C 1
ATOM 761 O O . VAL A 1 101 ? -15.109 6.336 -10.359 1 98.56 101 VAL A O 1
ATOM 764 N N . HIS A 1 102 ? -15.414 6.629 -8.133 1 98.56 102 HIS A N 1
ATOM 765 C CA . HIS A 1 102 ? -16.5 5.645 -8.109 1 98.56 102 HIS A CA 1
ATOM 766 C C . HIS A 1 102 ? -17.703 6.133 -8.898 1 98.56 102 HIS A C 1
ATOM 768 O O . HIS A 1 102 ? -18.516 5.324 -9.359 1 98.56 102 HIS A O 1
ATOM 774 N N . VAL A 1 103 ? -17.844 7.457 -8.984 1 98.38 103 VAL A N 1
ATOM 775 C CA . VAL A 1 103 ? -18.938 8.047 -9.75 1 98.38 103 VAL A CA 1
ATOM 776 C C . VAL A 1 103 ? -18.625 8 -11.242 1 98.38 103 VAL A C 1
ATOM 778 O O . VAL A 1 103 ? -19.453 7.582 -12.047 1 98.38 103 VAL A O 1
ATOM 781 N N . LYS A 1 104 ? -17.469 8.414 -11.617 1 98.44 104 LYS A N 1
ATOM 782 C CA . LYS A 1 104 ? -17.062 8.492 -13.023 1 98.44 104 LYS A CA 1
ATOM 783 C C . LYS A 1 104 ? -16.906 7.102 -13.625 1 98.44 104 LYS A C 1
ATOM 785 O O . LYS A 1 104 ? -17.25 6.883 -14.789 1 98.44 104 LYS A O 1
ATOM 790 N N . TYR A 1 105 ? -16.375 6.207 -12.938 1 98 105 TYR A N 1
ATOM 791 C CA . TYR A 1 105 ? -16.172 4.836 -13.383 1 98 105 TYR A CA 1
ATOM 792 C C . TYR A 1 105 ? -17.125 3.879 -12.664 1 98 105 TYR A C 1
ATOM 794 O O . TYR A 1 105 ? -18.312 3.828 -12.977 1 98 105 TYR A O 1
ATOM 802 N N . ASP A 1 106 ? -16.688 3.225 -11.555 1 98 106 ASP A N 1
ATOM 803 C CA . ASP A 1 106 ? -17.5 2.361 -10.703 1 98 106 ASP A CA 1
ATOM 804 C C . ASP A 1 106 ? -16.766 2.033 -9.398 1 98 106 ASP A C 1
ATOM 806 O O . ASP A 1 106 ? -15.625 2.434 -9.203 1 98 106 ASP A O 1
ATOM 810 N N . GLU A 1 107 ? -17.484 1.435 -8.484 1 98.19 107 GLU A N 1
ATOM 811 C CA . GLU A 1 107 ? -16.953 1.173 -7.148 1 98.19 107 GLU A CA 1
ATOM 812 C C . GLU A 1 107 ? -15.773 0.212 -7.207 1 98.19 107 GLU A C 1
ATOM 814 O O . GLU A 1 107 ? -14.734 0.452 -6.582 1 98.19 107 GLU A O 1
ATOM 819 N N . PRO A 1 108 ? -15.797 -0.896 -7.996 1 98.06 108 PRO A N 1
ATOM 820 C CA . PRO A 1 108 ? -14.648 -1.796 -8.086 1 98.06 108 PRO A CA 1
ATOM 821 C C . PRO A 1 108 ? -13.391 -1.101 -8.609 1 98.06 108 PRO A C 1
ATOM 823 O O . PRO A 1 108 ? -12.297 -1.308 -8.078 1 98.06 108 PRO A O 1
ATOM 826 N N . THR A 1 109 ? -13.562 -0.277 -9.586 1 98.5 109 THR A N 1
ATOM 827 C CA . THR A 1 109 ? -12.43 0.455 -10.141 1 98.5 109 THR A CA 1
ATOM 828 C C . THR A 1 109 ? -11.836 1.406 -9.102 1 98.5 109 THR A C 1
ATOM 830 O O . THR A 1 109 ? -10.617 1.518 -8.977 1 98.5 109 THR A O 1
ATOM 833 N N . ALA A 1 110 ? -12.727 2.107 -8.367 1 98.81 110 ALA A N 1
ATOM 834 C CA . ALA A 1 110 ? -12.25 3.027 -7.336 1 98.81 110 ALA A CA 1
ATOM 835 C C . ALA A 1 110 ? -11.422 2.297 -6.285 1 98.81 110 ALA A C 1
ATOM 837 O O . ALA A 1 110 ? -10.367 2.779 -5.867 1 98.81 110 ALA A O 1
ATOM 838 N N . LEU A 1 111 ? -11.922 1.12 -5.879 1 98.81 111 LEU A N 1
ATOM 839 C CA . LEU A 1 111 ? -11.195 0.33 -4.891 1 98.81 111 LEU A CA 1
ATOM 840 C C . LEU A 1 111 ? -9.812 -0.053 -5.414 1 98.81 111 LEU A C 1
ATOM 842 O O . LEU A 1 111 ? -8.812 0.114 -4.711 1 98.81 111 LEU A O 1
ATOM 846 N N . LEU A 1 112 ? -9.703 -0.448 -6.648 1 98.88 112 LEU A N 1
ATOM 847 C CA . LEU A 1 112 ? -8.445 -0.903 -7.23 1 98.88 112 LEU A CA 1
ATOM 848 C C . LEU A 1 112 ? -7.512 0.273 -7.496 1 98.88 112 LEU A C 1
ATOM 850 O O . LEU A 1 112 ? -6.289 0.132 -7.406 1 98.88 112 LEU A O 1
ATOM 854 N N . VAL A 1 113 ? -8.094 1.428 -7.832 1 98.88 113 VAL A N 1
ATOM 855 C CA . VAL A 1 113 ? -7.277 2.625 -8.008 1 98.88 113 VAL A CA 1
ATOM 856 C C . VAL A 1 113 ? -6.539 2.943 -6.707 1 98.88 113 VAL A C 1
ATOM 858 O O . VAL A 1 113 ? -5.336 3.213 -6.723 1 98.88 113 VAL A O 1
ATOM 861 N N . GLY A 1 114 ? -7.301 2.908 -5.605 1 98.88 114 GLY A N 1
ATOM 862 C CA . GLY A 1 114 ? -6.648 3.141 -4.328 1 98.88 114 GLY A CA 1
ATOM 863 C C . GLY A 1 114 ? -5.551 2.139 -4.027 1 98.88 114 GLY A C 1
ATOM 864 O O . GLY A 1 114 ? -4.441 2.52 -3.654 1 98.88 114 GLY A O 1
ATOM 865 N N . ASP A 1 115 ? -5.816 0.858 -4.25 1 98.88 115 ASP A N 1
ATOM 866 C CA . ASP A 1 115 ? -4.836 -0.198 -4.012 1 98.88 115 ASP A CA 1
ATOM 867 C C . ASP A 1 115 ? -3.592 0.002 -4.875 1 98.88 115 ASP A C 1
ATOM 869 O O . ASP A 1 115 ? -2.467 -0.154 -4.398 1 98.88 115 ASP A O 1
ATOM 873 N N . ALA A 1 116 ? -3.803 0.332 -6.086 1 98.88 116 ALA A N 1
ATOM 874 C CA . ALA A 1 116 ? -2.713 0.442 -7.051 1 98.88 116 ALA A CA 1
ATOM 875 C C . ALA A 1 116 ? -1.858 1.677 -6.777 1 98.88 116 ALA A C 1
ATOM 877 O O . ALA A 1 116 ? -0.634 1.634 -6.91 1 98.88 116 ALA A O 1
ATOM 878 N N . LEU A 1 117 ? -2.514 2.779 -6.449 1 98.94 117 LEU A N 1
ATOM 879 C CA . LEU A 1 117 ? -1.773 4.004 -6.168 1 98.94 117 LEU A CA 1
ATOM 880 C C . LEU A 1 117 ? -0.904 3.838 -4.926 1 98.94 117 LEU A C 1
ATOM 882 O O . LEU A 1 117 ? 0.214 4.355 -4.871 1 98.94 117 LEU A O 1
ATOM 886 N N . GLN A 1 118 ? -1.444 3.152 -3.916 1 98.88 118 GLN A N 1
ATOM 887 C CA . GLN A 1 118 ? -0.646 2.928 -2.717 1 98.88 118 GLN A CA 1
ATOM 888 C C . GLN A 1 118 ? 0.636 2.168 -3.043 1 98.88 118 GLN A C 1
ATOM 890 O O . GLN A 1 118 ? 1.722 2.555 -2.607 1 98.88 118 GLN A O 1
ATOM 895 N N . SER A 1 119 ? 0.517 1.092 -3.795 1 98.81 119 SER A N 1
ATOM 896 C CA . SER A 1 119 ? 1.698 0.326 -4.18 1 98.81 119 SER A CA 1
ATOM 897 C C . SER A 1 119 ? 2.629 1.151 -5.059 1 98.81 119 SER A C 1
ATOM 899 O O . SER A 1 119 ? 3.852 1.069 -4.926 1 98.81 119 SER A O 1
ATOM 901 N N . GLN A 1 120 ? 2.064 1.953 -5.953 1 98.94 120 GLN A N 1
ATOM 902 C CA . GLN A 1 120 ? 2.834 2.744 -6.906 1 98.94 120 GLN A CA 1
ATOM 903 C C . GLN A 1 120 ? 3.713 3.766 -6.191 1 98.94 120 GLN A C 1
ATOM 905 O O . GLN A 1 120 ? 4.816 4.074 -6.648 1 98.94 120 GLN A O 1
ATOM 910 N N . ALA A 1 121 ? 3.213 4.262 -5.094 1 98.94 121 ALA A N 1
ATOM 911 C CA . ALA A 1 121 ? 4.004 5.184 -4.285 1 98.94 121 ALA A CA 1
ATOM 912 C C . ALA A 1 121 ? 5.336 4.551 -3.877 1 98.94 121 ALA A C 1
ATOM 914 O O . ALA A 1 121 ? 6.383 5.199 -3.947 1 98.94 121 ALA A O 1
ATOM 915 N N . PHE A 1 122 ? 5.305 3.293 -3.516 1 98.94 122 PHE A N 1
ATOM 916 C CA . PHE A 1 122 ? 6.512 2.625 -3.041 1 98.94 122 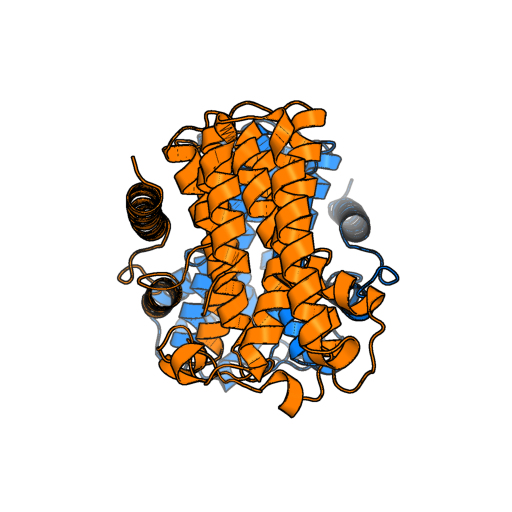PHE A CA 1
ATOM 917 C C . PHE A 1 122 ? 7.41 2.238 -4.211 1 98.94 122 PHE A C 1
ATOM 919 O O . PHE A 1 122 ? 8.633 2.168 -4.062 1 98.94 122 PHE A O 1
ATOM 926 N N . VAL A 1 123 ? 6.832 2.061 -5.43 1 98.94 123 VAL A N 1
ATOM 927 C CA . VAL A 1 123 ? 7.645 1.896 -6.629 1 98.94 123 VAL A CA 1
ATOM 928 C C . VAL A 1 123 ? 8.453 3.164 -6.883 1 98.94 123 VAL A C 1
ATOM 930 O O . VAL A 1 123 ? 9.656 3.098 -7.152 1 98.94 123 VAL A O 1
ATOM 933 N N . ALA A 1 124 ? 7.836 4.289 -6.711 1 98.94 124 ALA A N 1
ATOM 934 C CA . ALA A 1 124 ? 8.516 5.562 -6.93 1 98.94 124 ALA A CA 1
ATOM 935 C C . ALA A 1 124 ? 9.664 5.754 -5.941 1 98.94 124 ALA A C 1
ATOM 937 O O . ALA A 1 124 ? 10.719 6.262 -6.305 1 98.94 124 ALA A O 1
ATOM 938 N N . LEU A 1 125 ? 9.492 5.309 -4.715 1 98.94 125 LEU A N 1
ATOM 939 C CA . LEU A 1 125 ? 10.484 5.531 -3.674 1 98.94 125 LEU A CA 1
ATOM 940 C C . LEU A 1 125 ? 11.672 4.586 -3.842 1 98.94 125 LEU A C 1
ATOM 942 O O . LEU A 1 125 ? 12.711 4.766 -3.203 1 98.94 125 LEU A O 1
ATOM 946 N N . THR A 1 126 ? 11.477 3.57 -4.699 1 98.81 126 THR A N 1
ATOM 947 C CA . THR A 1 126 ? 12.562 2.609 -4.895 1 98.81 126 THR A CA 1
ATOM 948 C C . THR A 1 126 ? 13.219 2.799 -6.258 1 98.81 126 THR A C 1
ATOM 950 O O . THR A 1 126 ? 13.781 1.858 -6.816 1 98.81 126 THR A O 1
ATOM 953 N N . ASP A 1 127 ? 13.055 3.979 -6.809 1 98.62 127 ASP A N 1
ATOM 954 C CA . ASP A 1 127 ? 13.766 4.367 -8.023 1 98.62 127 ASP A CA 1
ATOM 955 C C . ASP A 1 127 ? 15.258 4.57 -7.738 1 98.62 127 ASP A C 1
ATOM 957 O O . ASP A 1 127 ? 15.664 5.625 -7.246 1 98.62 127 ASP A O 1
ATOM 961 N N . ALA A 1 128 ? 16.078 3.648 -8.219 1 98 128 ALA A N 1
ATOM 962 C CA . ALA A 1 128 ? 17.5 3.629 -7.879 1 98 128 ALA A CA 1
ATOM 963 C C . ALA A 1 128 ? 18.25 4.762 -8.57 1 98 128 ALA A C 1
ATOM 965 O O . ALA A 1 128 ? 19.344 5.156 -8.141 1 98 128 ALA A O 1
ATOM 966 N N . ALA A 1 129 ? 17.672 5.281 -9.625 1 98.19 129 ALA A N 1
ATOM 967 C CA . ALA A 1 129 ? 18.297 6.402 -10.32 1 98.19 129 ALA A CA 1
ATOM 968 C C . ALA A 1 129 ? 18.125 7.699 -9.539 1 98.19 129 ALA A C 1
ATOM 970 O O . ALA A 1 129 ? 18.938 8.617 -9.664 1 98.19 129 ALA A O 1
ATOM 971 N N . ALA A 1 130 ? 17.125 7.734 -8.695 1 98.5 130 ALA A N 1
ATOM 972 C CA . ALA A 1 130 ? 16.781 8.969 -7.988 1 98.5 130 ALA A CA 1
ATOM 973 C C . ALA A 1 130 ? 17.266 8.922 -6.543 1 98.5 130 ALA A C 1
ATOM 975 O O . ALA A 1 130 ? 17.609 9.961 -5.965 1 98.5 130 ALA A O 1
ATOM 976 N N . LEU A 1 131 ? 17.266 7.715 -5.977 1 98.5 131 LEU A N 1
ATOM 977 C CA . LEU A 1 131 ? 17.531 7.555 -4.547 1 98.5 131 LEU A CA 1
ATOM 978 C C . LEU A 1 131 ? 18.484 6.387 -4.301 1 98.5 131 LEU A C 1
ATOM 980 O O . LEU A 1 131 ? 18.266 5.281 -4.801 1 98.5 131 LEU A O 1
ATOM 984 N N . PRO A 1 132 ? 19.562 6.656 -3.5 1 97.88 132 PRO A N 1
ATOM 985 C CA . PRO A 1 132 ? 20.359 5.504 -3.078 1 97.88 132 PRO A CA 1
ATOM 986 C C . PRO A 1 132 ? 19.609 4.582 -2.121 1 97.88 132 PRO A C 1
ATOM 988 O O . PRO A 1 132 ? 18.609 4.988 -1.516 1 97.88 132 PRO A O 1
ATOM 991 N N . ALA A 1 133 ? 20.062 3.371 -1.902 1 97.75 133 ALA A N 1
ATOM 992 C CA . ALA A 1 133 ? 19.344 2.303 -1.221 1 97.75 133 ALA A CA 1
ATOM 993 C C . ALA A 1 133 ? 19 2.701 0.211 1 97.75 133 ALA A C 1
ATOM 995 O O . ALA A 1 133 ? 17.906 2.398 0.699 1 97.75 133 ALA A O 1
ATOM 996 N N . ASP A 1 134 ? 19.891 3.314 0.886 1 97.38 134 ASP A N 1
ATOM 997 C CA . ASP A 1 134 ? 19.656 3.678 2.277 1 97.38 134 ASP A CA 1
ATOM 998 C C . ASP A 1 134 ? 18.547 4.73 2.385 1 97.38 134 ASP A C 1
ATOM 1000 O O . ASP A 1 134 ? 17.734 4.691 3.309 1 97.38 134 ASP A O 1
ATOM 1004 N N . ARG A 1 135 ? 18.5 5.668 1.427 1 98.12 135 ARG A N 1
ATOM 1005 C CA . ARG A 1 135 ? 17.438 6.66 1.405 1 98.12 135 ARG A CA 1
ATOM 1006 C C . ARG A 1 135 ? 16.109 6.02 1.021 1 98.12 135 ARG A C 1
ATOM 1008 O O . ARG A 1 135 ? 15.062 6.355 1.586 1 98.12 135 ARG A O 1
ATOM 1015 N N . GLN A 1 136 ? 16.203 5.113 0.047 1 98.75 136 GLN A N 1
ATOM 1016 C CA . GLN A 1 136 ? 14.992 4.391 -0.311 1 98.75 136 GLN A CA 1
ATOM 1017 C C . GLN A 1 136 ? 14.359 3.74 0.915 1 98.75 136 GLN A C 1
ATOM 1019 O O . GLN A 1 136 ? 13.172 3.941 1.191 1 98.75 136 GLN A O 1
ATOM 1024 N N . ALA A 1 137 ? 15.172 3.033 1.668 1 98.44 137 ALA A N 1
ATOM 1025 C CA . ALA A 1 137 ? 14.688 2.309 2.84 1 98.44 137 ALA A CA 1
ATOM 1026 C C . ALA A 1 137 ? 14.102 3.266 3.871 1 98.44 137 ALA A C 1
ATOM 1028 O O . ALA A 1 137 ? 13.016 3.018 4.41 1 98.44 137 ALA A O 1
ATOM 1029 N N . ALA A 1 138 ? 14.734 4.355 4.102 1 98.25 138 ALA A N 1
ATOM 1030 C CA . ALA A 1 138 ? 14.297 5.328 5.102 1 98.25 138 ALA A CA 1
ATOM 1031 C C . ALA A 1 138 ? 12.984 5.984 4.684 1 98.25 138 ALA A C 1
ATOM 1033 O O . ALA A 1 138 ? 12.07 6.148 5.5 1 98.25 138 ALA A O 1
ATOM 1034 N N . LEU A 1 139 ? 12.922 6.348 3.43 1 98.88 139 LEU A N 1
ATOM 1035 C CA . LEU A 1 139 ? 11.727 7.02 2.924 1 98.88 139 LEU A CA 1
ATOM 1036 C C . LEU A 1 139 ? 10.539 6.066 2.887 1 98.88 139 LEU A C 1
ATOM 1038 O O . LEU A 1 139 ? 9.414 6.453 3.221 1 98.88 139 LEU A O 1
ATOM 1042 N N . VAL A 1 140 ? 10.805 4.82 2.498 1 98.94 140 VAL A N 1
ATOM 1043 C CA . VAL A 1 140 ? 9.75 3.814 2.475 1 98.94 140 VAL A CA 1
ATOM 1044 C C . VAL A 1 140 ? 9.195 3.615 3.883 1 98.94 140 VAL A C 1
ATOM 1046 O O . VAL A 1 140 ? 7.977 3.59 4.078 1 98.94 140 VAL A O 1
ATOM 1049 N N . ARG A 1 141 ? 10.008 3.506 4.832 1 98.81 141 ARG A N 1
ATOM 1050 C CA . ARG A 1 141 ? 9.562 3.285 6.203 1 98.81 141 ARG A CA 1
ATOM 1051 C C . ARG A 1 141 ? 8.734 4.465 6.707 1 98.81 141 ARG A C 1
ATOM 1053 O O . ARG A 1 141 ? 7.676 4.273 7.305 1 98.81 141 ARG A O 1
ATOM 1060 N N . GLU A 1 142 ? 9.242 5.668 6.461 1 98.75 142 GLU A N 1
ATOM 1061 C CA . GLU A 1 142 ? 8.539 6.875 6.883 1 98.75 142 GLU A CA 1
ATOM 1062 C C . GLU A 1 142 ? 7.129 6.926 6.301 1 98.75 142 GLU A C 1
ATOM 1064 O O . GLU A 1 142 ? 6.16 7.18 7.02 1 98.75 142 GLU A O 1
ATOM 1069 N N . LEU A 1 143 ? 7.047 6.668 5.023 1 98.94 143 LEU A N 1
ATOM 1070 C CA . LEU A 1 143 ? 5.766 6.766 4.336 1 98.94 143 LEU A CA 1
ATOM 1071 C C . LEU A 1 143 ? 4.828 5.645 4.766 1 98.94 143 LEU A C 1
ATOM 1073 O O . LEU A 1 143 ? 3.627 5.863 4.941 1 98.94 143 LEU A O 1
ATOM 1077 N N . ALA A 1 144 ? 5.371 4.445 4.914 1 98.94 144 ALA A N 1
ATOM 1078 C CA . ALA A 1 144 ? 4.566 3.295 5.312 1 98.94 144 ALA A CA 1
ATOM 1079 C C . ALA A 1 144 ? 3.965 3.5 6.703 1 98.94 144 ALA A C 1
ATOM 1081 O O . ALA A 1 144 ? 2.785 3.219 6.922 1 98.94 144 ALA A O 1
ATOM 1082 N N . LEU A 1 145 ? 4.73 4.004 7.609 1 98.75 145 LEU A N 1
ATOM 1083 C CA . LEU A 1 145 ? 4.227 4.27 8.953 1 98.75 145 LEU A CA 1
ATOM 1084 C C . LEU A 1 145 ? 3.174 5.375 8.922 1 98.75 145 LEU A C 1
ATOM 1086 O O . LEU A 1 145 ? 2.113 5.242 9.539 1 98.75 145 LEU A O 1
ATOM 1090 N N . ALA A 1 146 ? 3.434 6.402 8.211 1 98.81 146 ALA A N 1
ATOM 1091 C CA . ALA A 1 146 ? 2.545 7.562 8.164 1 98.81 146 ALA A CA 1
ATOM 1092 C C . ALA A 1 146 ? 1.207 7.203 7.527 1 98.81 146 ALA A C 1
ATOM 1094 O O . ALA A 1 146 ? 0.167 7.75 7.902 1 98.81 146 ALA A O 1
ATOM 1095 N N . SER A 1 147 ? 1.208 6.285 6.555 1 98.81 147 SER A N 1
ATOM 1096 C CA . SER A 1 147 ? -0.008 5.953 5.82 1 98.81 147 SER A CA 1
ATOM 1097 C C . SER A 1 147 ? -0.757 4.805 6.484 1 98.81 147 SER A C 1
ATOM 1099 O O . SER A 1 147 ? -1.906 4.52 6.141 1 98.81 147 SER A O 1
ATOM 1101 N N . GLY A 1 148 ? -0.177 4.137 7.477 1 98.62 148 GLY A N 1
ATOM 1102 C CA . GLY A 1 148 ? -0.673 2.885 8.031 1 98.62 148 GLY A CA 1
ATOM 1103 C C . GLY A 1 148 ? -1.633 3.082 9.188 1 98.62 148 GLY A C 1
ATOM 1104 O O . GLY A 1 148 ? -2.223 4.156 9.336 1 98.62 148 GLY A O 1
ATOM 1105 N N . SER A 1 149 ? -1.8 2.031 10.031 1 98.44 149 SER A N 1
ATOM 1106 C CA . SER A 1 149 ? -2.82 1.952 11.07 1 98.44 149 SER A CA 1
ATOM 1107 C C . SER A 1 149 ? -2.453 2.818 12.273 1 98.44 149 SER A C 1
ATOM 1109 O O . SER A 1 149 ? -3.312 3.145 13.094 1 98.44 149 SER A O 1
ATOM 1111 N N . ILE A 1 150 ? -1.197 3.236 12.367 1 97.69 150 ILE A N 1
ATOM 1112 C CA . ILE A 1 150 ? -0.807 4.125 13.453 1 97.69 150 ILE A CA 1
ATOM 1113 C C . ILE A 1 150 ? -0.642 5.547 12.922 1 97.69 150 ILE A C 1
ATOM 1115 O O . ILE A 1 150 ? -0.154 6.43 13.633 1 97.69 150 ILE A O 1
ATOM 1119 N N . GLY A 1 151 ? -0.962 5.762 11.68 1 98.25 151 GLY A N 1
ATOM 1120 C CA . GLY A 1 151 ? -0.969 7.047 11 1 98.25 151 GLY A CA 1
ATOM 1121 C C . GLY A 1 151 ? -2.305 7.375 10.359 1 98.25 151 GLY A C 1
ATOM 1122 O O . GLY A 1 151 ? -3.348 7.305 11.008 1 98.25 151 GLY A O 1
ATOM 1123 N N . MET A 1 152 ? -2.275 7.652 9.086 1 98.56 152 MET A N 1
ATOM 1124 C CA . MET A 1 152 ? -3.402 8.18 8.328 1 98.56 152 MET A CA 1
ATOM 1125 C C . MET A 1 152 ? -4.59 7.227 8.375 1 98.56 152 MET A C 1
ATOM 1127 O O . MET A 1 152 ? -5.711 7.641 8.672 1 98.56 152 MET A O 1
ATOM 1131 N N . ALA A 1 153 ? -4.355 5.934 8.102 1 98.69 153 ALA A N 1
ATOM 1132 C CA . ALA A 1 153 ? -5.445 4.961 8.109 1 98.69 153 ALA A CA 1
ATOM 1133 C C . ALA A 1 153 ? -6.023 4.801 9.516 1 98.69 153 ALA A C 1
ATOM 1135 O O . ALA A 1 153 ? -7.238 4.641 9.68 1 98.69 153 ALA A O 1
ATOM 1136 N N . GLY A 1 154 ? -5.145 4.805 10.484 1 98.25 154 GLY A N 1
ATOM 1137 C CA . GLY A 1 154 ? -5.617 4.754 11.859 1 98.25 154 GLY A CA 1
ATOM 1138 C C . GLY A 1 154 ? -6.461 5.953 12.242 1 98.25 154 GLY A C 1
ATOM 1139 O O . GLY A 1 154 ? -7.477 5.812 12.93 1 98.25 154 GLY A O 1
ATOM 1140 N N . GLY A 1 155 ? -6.027 7.164 11.852 1 97.44 155 GLY A N 1
ATOM 1141 C CA . GLY A 1 155 ? -6.816 8.367 12.078 1 97.44 155 GLY A CA 1
ATOM 1142 C C . GLY A 1 155 ? -8.195 8.297 11.438 1 97.44 155 GLY A C 1
ATOM 1143 O O . GLY A 1 155 ? -9.18 8.742 12.031 1 97.44 155 GLY A O 1
ATOM 1144 N N . GLN A 1 156 ? -8.273 7.77 10.234 1 96.81 156 GLN A N 1
ATOM 1145 C CA . GLN A 1 156 ? -9.555 7.59 9.555 1 96.81 156 GLN A CA 1
ATOM 1146 C C . GLN A 1 156 ? -10.461 6.633 10.328 1 96.81 156 GLN A C 1
ATOM 1148 O O . GLN A 1 156 ? -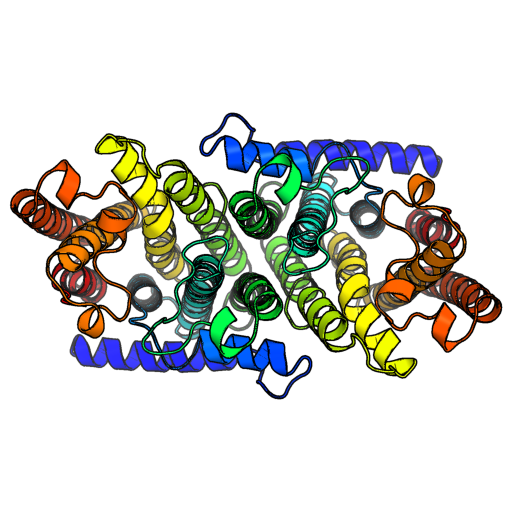11.672 6.848 10.414 1 96.81 156 GLN A O 1
ATOM 1153 N N . ALA A 1 157 ? -9.867 5.566 10.852 1 97.38 157 ALA A N 1
ATOM 1154 C CA . ALA A 1 157 ? -10.625 4.617 11.656 1 97.38 157 ALA A CA 1
ATOM 1155 C C . ALA A 1 157 ? -11.227 5.293 12.883 1 97.38 157 ALA A C 1
ATOM 1157 O O . ALA A 1 157 ? -12.383 5.051 13.227 1 97.38 157 ALA A O 1
ATOM 1158 N N . ILE A 1 158 ? -10.453 6.113 13.539 1 95.31 158 ILE A N 1
ATOM 1159 C CA . ILE A 1 158 ? -10.93 6.84 14.711 1 95.31 158 ILE A CA 1
ATOM 1160 C C . ILE A 1 158 ? -12.031 7.812 14.312 1 95.31 158 ILE A C 1
ATOM 1162 O O . ILE A 1 158 ? -13.047 7.926 15 1 95.31 158 ILE A O 1
ATOM 1166 N N . ASP A 1 159 ? -11.812 8.508 13.195 1 93.25 159 ASP A N 1
ATOM 1167 C CA . ASP A 1 159 ? -12.805 9.445 12.68 1 93.25 159 ASP A CA 1
ATOM 1168 C C . ASP A 1 159 ? -14.148 8.758 12.453 1 93.25 159 ASP A C 1
ATOM 1170 O O . ASP A 1 159 ? -15.195 9.273 12.859 1 93.25 159 ASP A O 1
ATOM 1174 N N . LEU A 1 160 ? -14.156 7.59 11.828 1 92 160 LEU A N 1
ATOM 1175 C CA . LEU A 1 160 ? -15.375 6.84 11.539 1 92 160 LEU A CA 1
ATOM 1176 C C . LEU A 1 160 ? -16.047 6.387 12.828 1 92 160 LEU A C 1
ATOM 1178 O O . LEU A 1 160 ? -17.281 6.387 12.922 1 92 160 LEU A O 1
ATOM 1182 N N . ALA A 1 161 ? -15.266 6.031 13.766 1 90.56 161 ALA A N 1
ATOM 1183 C CA . ALA A 1 161 ? -15.781 5.52 15.031 1 90.56 161 ALA A CA 1
ATOM 1184 C C . ALA A 1 161 ? -16.328 6.652 15.898 1 90.56 161 ALA A C 1
ATOM 1186 O O . ALA A 1 161 ? -17.047 6.406 16.875 1 90.56 161 ALA A O 1
ATOM 1187 N N . SER A 1 162 ? -16.062 7.895 15.562 1 88.19 162 SER A N 1
ATOM 1188 C CA . SER A 1 162 ? -16.391 9.031 16.406 1 88.19 162 SER A CA 1
ATOM 1189 C C . SER A 1 162 ? -17.734 9.656 16 1 88.19 162 SER A C 1
ATOM 1191 O O . SER A 1 162 ? -18.203 10.602 16.641 1 88.19 162 SER A O 1
ATOM 1193 N N . VAL A 1 163 ? -18.312 9.078 14.961 1 83.06 163 VAL A N 1
ATOM 1194 C CA . VAL A 1 163 ? -19.609 9.617 14.523 1 83.06 163 VAL A CA 1
ATOM 1195 C C . VAL A 1 163 ? -20.641 9.469 15.633 1 83.06 163 VAL A C 1
ATOM 1197 O O . VAL A 1 163 ? -20.828 8.375 16.172 1 83.06 163 VAL A O 1
ATOM 1200 N N . GLY A 1 164 ? -21.234 10.57 16 1 82.88 164 GLY A N 1
ATOM 1201 C CA . GLY A 1 164 ? -22.266 10.562 17.031 1 82.88 164 GLY A CA 1
ATOM 1202 C C . GLY A 1 164 ? -21.703 10.523 18.438 1 82.88 164 GLY A C 1
ATOM 1203 O O . GLY A 1 164 ? -22.453 10.367 19.406 1 82.88 164 GLY A O 1
ATOM 1204 N N . VAL A 1 165 ? -20.422 10.68 18.547 1 85.25 165 VAL A N 1
ATOM 1205 C CA . VAL A 1 165 ? -19.766 10.617 19.859 1 85.25 165 VAL A CA 1
ATOM 1206 C C . VAL A 1 165 ? -19.094 11.953 20.156 1 85.25 165 VAL A C 1
ATOM 1208 O O . VAL A 1 165 ? -18.453 12.547 19.281 1 85.25 165 VAL A O 1
ATOM 1211 N N . ALA A 1 166 ? -19.375 12.398 21.312 1 84.94 166 ALA A N 1
ATOM 1212 C CA . ALA A 1 166 ? -18.688 13.617 21.734 1 84.94 166 ALA A CA 1
ATOM 1213 C C . ALA A 1 166 ? -17.219 13.336 22.031 1 84.94 166 ALA A C 1
ATOM 1215 O O . ALA A 1 166 ? -16.906 12.422 22.797 1 84.94 166 ALA A O 1
ATOM 1216 N N . LEU A 1 167 ? -16.328 14.039 21.312 1 88.56 167 LEU A N 1
ATOM 1217 C CA . LEU A 1 167 ? -14.898 13.898 21.578 1 88.56 167 LEU A CA 1
ATOM 1218 C C . LEU A 1 167 ? -14.391 15.055 22.438 1 88.56 167 LEU A C 1
ATOM 1220 O O . LEU A 1 167 ? -14.836 16.188 22.281 1 88.56 167 LEU A O 1
ATOM 1224 N N . THR A 1 168 ? -13.453 14.695 23.312 1 91.62 168 THR A N 1
ATOM 1225 C CA . THR A 1 168 ? -12.688 15.75 23.969 1 91.62 168 THR A CA 1
ATOM 1226 C C . THR A 1 168 ? -11.758 16.438 22.969 1 91.62 168 THR A C 1
ATOM 1228 O O . THR A 1 168 ? -11.492 15.891 21.891 1 91.62 168 THR A O 1
ATOM 1231 N N . ARG A 1 169 ? -11.375 17.578 23.328 1 91.31 169 ARG A N 1
ATOM 1232 C CA . ARG A 1 169 ? -10.422 18.281 22.484 1 91.31 169 ARG A CA 1
ATOM 1233 C C . ARG A 1 169 ? -9.164 17.453 22.266 1 91.31 169 ARG A C 1
ATOM 1235 O O . ARG A 1 169 ? -8.648 17.375 21.141 1 91.31 169 ARG A O 1
ATOM 1242 N N . ASP A 1 170 ? -8.719 16.766 23.266 1 93.56 170 ASP A N 1
ATOM 1243 C CA . ASP A 1 170 ? -7.508 15.953 23.188 1 93.56 170 ASP A CA 1
ATOM 1244 C C . ASP A 1 170 ? -7.707 14.781 22.219 1 93.56 170 ASP A C 1
ATOM 1246 O O . ASP A 1 170 ? -6.812 14.453 21.438 1 93.56 170 ASP A O 1
ATOM 1250 N N . ALA A 1 171 ? -8.828 14.188 22.328 1 91.5 171 ALA A N 1
ATOM 1251 C CA . ALA A 1 171 ? -9.141 13.07 21.438 1 91.5 171 ALA A CA 1
ATOM 1252 C C . ALA A 1 171 ? -9.25 13.539 19.984 1 91.5 171 ALA A C 1
ATOM 1254 O O . ALA A 1 171 ? -8.812 12.844 19.062 1 91.5 171 ALA A O 1
ATOM 1255 N N . LEU A 1 172 ? -9.836 14.703 19.875 1 93.69 172 LEU A N 1
ATOM 1256 C CA . LEU A 1 172 ? -9.953 15.289 18.531 1 93.69 172 LEU A CA 1
ATOM 1257 C C . LEU A 1 172 ? -8.578 15.586 17.953 1 93.69 172 LEU A C 1
ATOM 1259 O O . LEU A 1 172 ? -8.32 15.297 16.781 1 93.69 172 LEU A O 1
ATOM 1263 N N . GLU A 1 173 ? -7.754 16.141 18.75 1 94.5 173 GLU A N 1
ATOM 1264 C CA . GLU A 1 173 ? -6.402 16.469 18.312 1 94.5 173 GLU A CA 1
ATOM 1265 C C . GLU A 1 173 ? -5.621 15.227 17.922 1 94.5 173 GLU A C 1
ATOM 1267 O O . GLU A 1 173 ? -4.91 15.219 16.906 1 94.5 173 GLU A O 1
ATOM 1272 N N . THR A 1 174 ? -5.766 14.172 18.688 1 93.56 174 THR A N 1
ATOM 1273 C CA . THR A 1 174 ? -5.098 12.914 18.375 1 93.56 174 THR A CA 1
ATOM 1274 C C . THR A 1 174 ? -5.57 12.352 17.047 1 93.56 174 THR A C 1
ATOM 1276 O O . THR A 1 174 ? -4.762 11.914 16.234 1 93.56 174 THR A O 1
ATOM 1279 N N . MET A 1 175 ? -6.832 12.414 16.875 1 94.38 175 MET A N 1
ATOM 1280 C CA . MET A 1 175 ? -7.406 11.945 15.617 1 94.38 175 MET A CA 1
ATOM 1281 C C . MET A 1 175 ? -6.848 12.734 14.438 1 94.38 175 MET A C 1
ATOM 1283 O O . MET A 1 175 ? -6.418 12.148 13.438 1 94.38 175 MET A O 1
ATOM 1287 N N . HIS A 1 176 ? -6.711 14.023 14.578 1 95.44 176 HIS A N 1
ATOM 1288 C CA . HIS A 1 176 ? -6.262 14.867 13.477 1 95.44 176 HIS A CA 1
ATOM 1289 C C . HIS A 1 176 ? -4.758 14.727 13.25 1 95.44 176 HIS A C 1
ATOM 1291 O O . HIS A 1 176 ? -4.289 14.812 12.117 1 95.44 176 HIS A O 1
ATOM 1297 N N . ARG A 1 177 ? -3.986 14.492 14.328 1 96.31 177 ARG A N 1
ATOM 1298 C CA . ARG A 1 177 ? -2.553 14.266 14.188 1 96.31 177 ARG A CA 1
ATOM 1299 C C . ARG A 1 177 ? -2.277 12.992 13.391 1 96.31 177 ARG A C 1
ATOM 1301 O O . ARG A 1 177 ? -1.274 12.906 12.68 1 96.31 177 ARG A O 1
ATOM 1308 N N . MET A 1 178 ? -3.248 12.109 13.469 1 97.25 178 MET A N 1
ATOM 1309 C CA . MET A 1 178 ? -3.123 10.875 12.703 1 97.25 178 MET A CA 1
ATOM 1310 C C . MET A 1 178 ? -3.699 11.031 11.305 1 97.25 178 MET A C 1
ATOM 1312 O O . MET A 1 178 ? -2.953 11.07 10.32 1 97.25 178 MET A O 1
ATOM 1316 N N . LYS A 1 179 ? -4.953 11.406 11.211 1 96.56 179 LYS A N 1
ATOM 1317 C CA . LYS A 1 179 ? -5.707 11.406 9.961 1 96.56 179 LYS A CA 1
ATOM 1318 C C . LYS A 1 179 ? -5.09 12.367 8.945 1 96.56 179 LYS A C 1
ATOM 1320 O O . LYS A 1 179 ? -4.918 12.016 7.777 1 96.56 179 LYS A O 1
ATOM 1325 N N . THR A 1 180 ? -4.719 13.523 9.375 1 96.38 180 THR A N 1
ATOM 1326 C CA . THR A 1 180 ? -4.211 14.562 8.492 1 96.38 180 THR A CA 1
ATOM 1327 C C . THR A 1 180 ? -2.744 14.859 8.797 1 96.38 180 THR A C 1
ATOM 1329 O O . THR A 1 180 ? -1.924 14.969 7.887 1 96.38 180 THR A O 1
ATOM 1332 N N . GLY A 1 181 ? -2.406 14.859 10.016 1 97.81 181 GLY A N 1
ATOM 1333 C CA . GLY A 1 181 ? -1.092 15.297 10.461 1 97.81 181 GLY A CA 1
ATOM 1334 C C . GLY A 1 181 ? 0.015 14.32 10.102 1 97.81 181 GLY A C 1
ATOM 1335 O O . GLY A 1 181 ? 1.145 14.734 9.828 1 97.81 181 GLY A O 1
ATOM 1336 N N . ALA A 1 182 ? -0.289 13.047 10.117 1 98.44 182 ALA A N 1
ATOM 1337 C CA . ALA A 1 182 ? 0.739 12.031 9.891 1 98.44 182 ALA A CA 1
ATOM 1338 C C . ALA A 1 182 ? 1.375 12.195 8.516 1 98.44 182 ALA A C 1
ATOM 1340 O O . ALA A 1 182 ? 2.6 12.156 8.383 1 98.44 182 ALA A O 1
ATOM 1341 N N . LEU A 1 183 ? 0.564 12.398 7.527 1 98.62 183 LEU A N 1
ATOM 1342 C CA . LEU A 1 183 ? 1.103 12.508 6.172 1 98.62 183 LEU A CA 1
ATOM 1343 C C . LEU A 1 183 ? 1.764 13.859 5.953 1 98.62 183 LEU A C 1
ATOM 1345 O O . LEU A 1 183 ? 2.734 13.969 5.199 1 98.62 183 LEU A O 1
ATOM 1349 N N . LEU A 1 184 ? 1.315 14.914 6.605 1 98.5 184 LEU A N 1
ATOM 1350 C CA . LEU A 1 184 ? 1.972 16.203 6.527 1 98.5 184 LEU A CA 1
ATOM 1351 C C . LEU A 1 184 ? 3.346 16.172 7.188 1 98.5 184 LEU A C 1
ATOM 1353 O O . LEU A 1 184 ? 4.312 16.703 6.652 1 98.5 184 LEU A O 1
ATOM 1357 N N . ARG A 1 185 ? 3.396 15.508 8.305 1 98.56 185 ARG A N 1
ATOM 1358 C CA . ARG A 1 185 ? 4.684 15.328 8.969 1 98.56 185 ARG A CA 1
ATOM 1359 C C . ARG A 1 185 ? 5.641 14.516 8.094 1 98.56 185 ARG A C 1
ATOM 1361 O O . ARG A 1 185 ? 6.816 14.859 7.973 1 98.56 185 ARG A O 1
ATOM 1368 N N . ALA A 1 186 ? 5.109 13.492 7.512 1 98.88 186 ALA A N 1
ATOM 1369 C CA . ALA A 1 186 ? 5.93 12.68 6.621 1 98.88 186 ALA A CA 1
ATOM 1370 C C . ALA A 1 186 ? 6.449 13.5 5.445 1 98.88 186 ALA A C 1
ATOM 1372 O O . ALA A 1 186 ? 7.562 13.273 4.965 1 98.88 186 ALA A O 1
ATOM 1373 N N . SER A 1 187 ? 5.652 14.391 4.945 1 98.88 187 SER A N 1
ATOM 1374 C CA . SER A 1 187 ? 6.062 15.242 3.832 1 98.88 187 SER A CA 1
ATOM 1375 C C . SER A 1 187 ? 7.324 16.031 4.172 1 98.88 187 SER A C 1
ATOM 1377 O O . SER A 1 187 ? 8.266 16.078 3.373 1 98.88 187 SER A O 1
ATOM 1379 N N . VAL A 1 188 ? 7.363 16.562 5.328 1 98.88 188 VAL A N 1
ATOM 1380 C CA . VAL A 1 188 ? 8.516 17.344 5.773 1 98.88 188 VAL A CA 1
ATOM 1381 C C . VAL A 1 188 ? 9.695 16.422 6.035 1 98.88 188 VAL A C 1
ATOM 1383 O O . VAL A 1 188 ? 10.805 16.656 5.551 1 98.88 188 VAL A O 1
ATOM 1386 N N . ARG A 1 189 ? 9.461 15.352 6.746 1 98.75 189 ARG A N 1
ATOM 1387 C CA . ARG A 1 189 ? 10.531 14.43 7.117 1 98.75 189 ARG A CA 1
ATOM 1388 C C . ARG A 1 189 ? 11.141 13.773 5.887 1 98.75 189 ARG A C 1
ATOM 1390 O O . ARG A 1 189 ? 12.367 13.68 5.766 1 98.75 189 ARG A O 1
ATOM 1397 N N . MET A 1 190 ? 10.305 13.328 5.023 1 98.88 190 MET A N 1
ATOM 1398 C CA . MET A 1 190 ? 10.789 12.633 3.832 1 98.88 190 MET A CA 1
ATOM 1399 C C . MET A 1 190 ? 11.602 13.578 2.947 1 98.88 190 MET A C 1
ATOM 1401 O O . MET A 1 190 ? 12.625 13.18 2.387 1 98.88 190 MET A O 1
ATOM 1405 N N . GLY A 1 191 ? 11.094 14.805 2.801 1 98.81 191 GLY A N 1
ATOM 1406 C CA . GLY A 1 191 ? 11.898 15.781 2.092 1 98.81 191 GLY A CA 1
ATOM 1407 C C . GLY A 1 191 ? 13.297 15.93 2.666 1 98.81 191 GLY A C 1
ATOM 1408 O O . GLY A 1 191 ? 14.289 15.844 1.938 1 98.81 191 GLY A O 1
ATOM 1409 N N . ALA A 1 192 ? 13.352 16.078 3.949 1 98.62 192 ALA A N 1
ATOM 1410 C CA . ALA A 1 192 ? 14.633 16.266 4.629 1 98.62 192 ALA A CA 1
ATOM 1411 C C . ALA A 1 192 ? 15.5 15.023 4.508 1 98.62 192 ALA A C 1
ATOM 1413 O O . ALA A 1 192 ? 16.703 15.117 4.242 1 98.62 192 ALA A O 1
ATOM 1414 N N . LEU A 1 193 ? 14.906 13.844 4.594 1 98.31 193 LEU A N 1
ATOM 1415 C CA . LEU A 1 193 ? 15.625 12.578 4.582 1 98.31 193 LEU A CA 1
ATOM 1416 C C . LEU A 1 193 ? 16.141 12.266 3.182 1 98.31 193 LEU A C 1
ATOM 1418 O O . LEU A 1 193 ? 17.047 11.438 3.023 1 98.31 193 LEU A O 1
ATOM 1422 N N . ALA A 1 194 ? 15.555 12.891 2.193 1 98.31 194 ALA A N 1
ATOM 1423 C CA . ALA A 1 194 ? 15.969 12.641 0.814 1 98.31 194 ALA A CA 1
ATOM 1424 C C . ALA A 1 194 ? 17.312 13.281 0.524 1 98.31 194 ALA A C 1
ATOM 1426 O O . ALA A 1 194 ? 17.969 12.961 -0.471 1 98.31 194 ALA A O 1
ATOM 1427 N N . GLY A 1 195 ? 17.719 14.273 1.361 1 97.31 195 GLY A N 1
ATOM 1428 C CA . GLY A 1 195 ? 19 14.93 1.235 1 97.31 195 GLY A CA 1
ATOM 1429 C C . GLY A 1 195 ? 20.031 14.43 2.229 1 97.31 195 GLY A C 1
ATOM 1430 O O . GLY A 1 195 ? 20.062 13.234 2.541 1 97.31 195 GLY A O 1
ATOM 1431 N N . GLU A 1 196 ? 20.875 15.312 2.578 1 96.12 196 GLU A N 1
ATOM 1432 C CA . GLU A 1 196 ? 21.844 14.969 3.615 1 96.12 196 GLU A CA 1
ATOM 1433 C C . GLU A 1 196 ? 21.141 14.695 4.945 1 96.12 196 GLU A C 1
ATOM 1435 O O . GLU A 1 196 ? 20.219 15.414 5.328 1 96.12 196 GLU A O 1
ATOM 1440 N N . THR A 1 197 ? 21.594 13.656 5.586 1 92.19 197 THR A N 1
ATOM 1441 C CA . THR A 1 197 ? 20.969 13.266 6.848 1 92.19 197 THR A CA 1
ATOM 1442 C C . THR A 1 197 ? 21.031 14.406 7.855 1 92.19 197 THR A C 1
ATOM 1444 O O . THR A 1 197 ? 22.109 14.852 8.25 1 92.19 197 THR A O 1
ATOM 1447 N N . PRO A 1 198 ? 19.859 14.82 8.266 1 95 198 PRO A N 1
ATOM 1448 C CA . PRO A 1 198 ? 19.859 15.906 9.25 1 95 198 PRO A CA 1
ATOM 1449 C C . PRO A 1 198 ? 20.328 15.445 10.625 1 95 198 PRO A C 1
ATOM 1451 O O . PRO A 1 198 ? 20.234 14.258 10.953 1 95 198 PRO A O 1
ATOM 1454 N N . SER A 1 199 ? 20.797 16.453 11.414 1 96.69 199 SER A N 1
ATOM 1455 C CA . SER A 1 199 ? 21.078 16.172 12.82 1 96.69 199 SER A CA 1
ATOM 1456 C C . SER A 1 199 ? 19.812 15.875 13.594 1 96.69 199 SER A C 1
ATOM 1458 O O . SER A 1 199 ? 18.703 16.203 13.141 1 96.69 199 SER A O 1
ATOM 1460 N N . GLY A 1 200 ? 19.984 15.266 14.695 1 97.12 200 GLY A N 1
ATOM 1461 C CA . GLY A 1 200 ? 18.844 15.016 15.555 1 97.12 200 GLY A CA 1
ATOM 1462 C C . GLY A 1 200 ? 18.078 16.281 15.922 1 97.12 200 GLY A C 1
ATOM 1463 O O . GLY A 1 200 ? 16.844 16.266 15.945 1 97.12 200 GLY A O 1
ATOM 1464 N N . ASP A 1 201 ? 18.797 17.359 16.141 1 97.5 201 ASP A N 1
ATOM 1465 C CA . ASP A 1 201 ? 18.188 18.641 16.5 1 97.5 201 ASP A CA 1
ATOM 1466 C C . ASP A 1 201 ? 17.406 19.219 15.32 1 97.5 201 ASP A C 1
ATOM 1468 O O . ASP A 1 201 ? 16.312 19.766 15.508 1 97.5 201 ASP A O 1
ATOM 1472 N N . ALA A 1 202 ? 18 19.109 14.203 1 97.5 202 ALA A N 1
ATOM 1473 C CA . ALA A 1 202 ? 17.328 19.594 13.008 1 97.5 202 ALA A CA 1
ATOM 1474 C C . ALA A 1 202 ? 16.016 18.828 12.773 1 97.5 202 ALA A C 1
ATOM 1476 O O . ALA A 1 202 ? 14.992 19.438 12.445 1 97.5 202 ALA A O 1
ATOM 1477 N N . MET A 1 203 ? 16.078 17.547 12.969 1 97.69 203 MET A N 1
ATOM 1478 C CA . MET A 1 203 ? 14.891 16.734 12.75 1 97.69 203 MET A CA 1
ATOM 1479 C C . MET A 1 203 ? 13.828 17.047 13.797 1 97.69 203 MET A C 1
ATOM 1481 O O . MET A 1 203 ? 12.633 17.031 13.492 1 97.69 203 MET A O 1
ATOM 1485 N N . ARG A 1 204 ? 14.211 17.297 14.984 1 98.19 204 ARG A N 1
ATOM 1486 C CA . ARG A 1 204 ? 13.266 17.672 16.031 1 98.19 204 ARG A CA 1
ATOM 1487 C C . ARG A 1 204 ? 12.586 18.984 15.711 1 98.19 204 ARG A C 1
ATOM 1489 O O . ARG A 1 204 ? 11.383 19.141 15.953 1 98.19 204 ARG A O 1
ATOM 1496 N N . ALA A 1 205 ? 13.367 19.906 15.242 1 98.62 205 ALA A N 1
ATOM 1497 C CA . ALA A 1 205 ? 12.812 21.188 14.844 1 98.62 205 ALA A CA 1
ATOM 1498 C C . ALA A 1 205 ? 11.82 21.031 13.695 1 98.62 205 ALA A C 1
ATOM 1500 O O . ALA A 1 205 ? 10.75 21.641 13.695 1 98.62 205 ALA A O 1
ATOM 1501 N N . LEU A 1 206 ? 12.18 20.188 12.758 1 98.69 206 LEU A N 1
ATOM 1502 C CA . LEU A 1 206 ? 11.297 19.922 11.625 1 98.69 206 LEU A CA 1
ATOM 1503 C C . LEU A 1 206 ? 10.031 19.203 12.078 1 98.69 206 LEU A C 1
ATOM 1505 O O . LEU A 1 206 ? 8.945 19.453 11.547 1 98.69 206 LEU A O 1
ATOM 1509 N N . ASP A 1 207 ? 10.172 18.344 13.016 1 98.56 207 ASP A N 1
ATOM 1510 C CA . ASP A 1 207 ? 9.008 17.656 13.586 1 98.56 207 ASP A CA 1
ATOM 1511 C C . ASP A 1 207 ? 8.078 18.641 14.273 1 98.56 207 ASP A C 1
ATOM 1513 O O . ASP A 1 207 ? 6.852 18.547 14.156 1 98.56 207 ASP A O 1
ATOM 1517 N N . ALA A 1 208 ? 8.617 19.562 14.992 1 98.69 208 ALA A N 1
ATOM 1518 C CA . ALA A 1 208 ? 7.824 20.578 15.656 1 98.69 208 ALA A CA 1
ATOM 1519 C C . ALA A 1 208 ? 7.09 21.453 14.641 1 98.69 208 ALA A C 1
ATOM 1521 O O . ALA A 1 208 ? 5.914 21.781 14.828 1 98.69 208 ALA A O 1
ATOM 1522 N N . TYR A 1 209 ? 7.812 21.844 13.633 1 98.81 209 TYR A N 1
ATOM 1523 C CA . TYR A 1 209 ? 7.211 22.594 12.539 1 98.81 209 TYR A CA 1
ATOM 1524 C C . TYR A 1 209 ? 6.039 21.828 11.93 1 98.81 209 TYR A C 1
ATOM 1526 O O . TYR A 1 209 ? 4.945 22.375 11.789 1 98.81 209 TYR A O 1
ATOM 1534 N N . ALA A 1 210 ? 6.266 20.578 11.586 1 98.69 210 ALA A N 1
ATOM 1535 C CA . ALA A 1 210 ? 5.258 19.766 10.914 1 98.69 210 ALA A CA 1
ATOM 1536 C C . ALA A 1 210 ? 4.043 19.547 11.812 1 98.69 210 ALA A C 1
ATOM 1538 O O . ALA A 1 210 ? 2.908 19.516 11.336 1 98.69 210 ALA A O 1
ATOM 1539 N N . ALA A 1 211 ? 4.277 19.344 13.086 1 98 211 ALA A N 1
ATOM 1540 C CA . ALA A 1 211 ? 3.188 19.141 14.039 1 98 211 ALA A CA 1
ATOM 1541 C C . ALA A 1 211 ? 2.281 20.375 14.086 1 98 211 ALA A C 1
ATOM 1543 O O . ALA A 1 211 ? 1.055 20.25 14.102 1 98 211 ALA A O 1
ATOM 1544 N N . ALA A 1 212 ? 2.875 21.516 14.109 1 98.19 212 ALA A N 1
ATOM 1545 C CA . ALA A 1 212 ? 2.123 22.766 14.141 1 98.19 212 ALA A CA 1
ATOM 1546 C C . ALA A 1 212 ? 1.348 22.984 12.844 1 98.19 212 ALA A C 1
ATOM 1548 O O . ALA A 1 212 ? 0.156 23.297 12.867 1 98.19 212 ALA A O 1
ATOM 1549 N N . VAL A 1 213 ? 1.986 22.781 11.758 1 98.06 213 VAL A N 1
ATOM 1550 C CA . VAL A 1 213 ? 1.375 22.984 10.445 1 98.06 213 VAL A CA 1
ATOM 1551 C C . VAL A 1 213 ? 0.253 21.969 10.234 1 98.06 213 VAL A C 1
ATOM 1553 O O . VAL A 1 213 ? -0.806 22.312 9.695 1 98.06 213 VAL A O 1
ATOM 1556 N N . GLY A 1 214 ? 0.526 20.766 10.602 1 97.19 214 GLY A N 1
ATOM 1557 C CA . GLY A 1 214 ? -0.49 19.734 10.469 1 97.19 214 GLY A CA 1
ATOM 1558 C C . GLY A 1 214 ? -1.761 20.031 11.242 1 97.19 214 GLY A C 1
ATOM 1559 O O . GLY A 1 214 ? -2.865 19.875 10.711 1 97.19 214 GLY A O 1
ATOM 1560 N N . LEU A 1 215 ? -1.616 20.453 12.43 1 96.38 215 LEU A N 1
ATOM 1561 C CA . LEU A 1 215 ? -2.775 20.812 13.242 1 96.38 215 LEU A CA 1
ATOM 1562 C C . LEU A 1 215 ? -3.461 22.062 12.695 1 96.38 215 LEU A C 1
ATOM 1564 O O . LEU A 1 215 ? -4.691 22.125 12.648 1 96.38 215 LEU A O 1
ATOM 1568 N N . ALA A 1 216 ? -2.658 23.031 12.312 1 97.25 216 ALA A N 1
ATOM 1569 C CA . ALA A 1 216 ? -3.205 24.25 11.727 1 97.25 216 ALA A CA 1
ATOM 1570 C C . ALA A 1 216 ? -4.043 23.938 10.492 1 97.25 216 ALA A C 1
ATOM 1572 O O . ALA A 1 216 ? -5.082 24.562 10.266 1 97.25 216 ALA A O 1
ATOM 1573 N N . PHE A 1 217 ? -3.564 23.047 9.719 1 96.56 217 PHE A N 1
ATOM 1574 C CA . PHE A 1 217 ? -4.277 22.641 8.516 1 96.56 217 PHE A CA 1
ATOM 1575 C C . PHE A 1 217 ? -5.703 22.219 8.844 1 96.56 217 PHE A C 1
ATOM 1577 O O . PHE A 1 217 ? -6.652 22.609 8.172 1 96.56 217 PHE A O 1
ATOM 1584 N N . GLN A 1 218 ? -5.836 21.469 9.859 1 93.81 218 GLN A N 1
ATOM 1585 C CA . GLN A 1 218 ? -7.148 20.953 10.227 1 93.81 218 GLN A CA 1
ATOM 1586 C C . GLN A 1 218 ? -8.016 22.047 10.852 1 93.81 218 GLN A C 1
ATOM 1588 O O . GLN A 1 218 ? -9.211 22.125 10.578 1 93.81 218 GLN A O 1
ATOM 1593 N N . VAL A 1 219 ? -7.449 22.828 11.688 1 95.25 219 VAL A N 1
ATOM 1594 C CA . VAL A 1 219 ? -8.188 23.922 12.32 1 95.25 219 VAL A CA 1
ATOM 1595 C C . VAL A 1 219 ? -8.773 24.844 11.242 1 95.25 219 VAL A C 1
ATOM 1597 O O . VAL A 1 219 ? -9.945 25.203 11.305 1 95.25 219 VAL A O 1
ATOM 1600 N N . VAL A 1 220 ? -7.969 25.141 10.297 1 95.5 220 VAL A N 1
ATOM 1601 C CA . VAL A 1 220 ? -8.398 26.031 9.227 1 95.5 220 VAL A CA 1
ATOM 1602 C C . VAL A 1 220 ? -9.469 25.344 8.375 1 95.5 220 VAL A C 1
ATOM 1604 O O . VAL A 1 220 ? -10.445 25.969 7.965 1 95.5 220 VAL A O 1
ATOM 1607 N N . ASP A 1 221 ? -9.258 24.062 8.109 1 91.62 221 ASP A N 1
ATOM 1608 C CA . ASP A 1 221 ? -10.273 23.297 7.387 1 91.62 221 ASP A CA 1
ATOM 1609 C C . ASP A 1 221 ? -11.617 23.359 8.102 1 91.62 221 ASP A C 1
ATOM 1611 O O . ASP A 1 221 ? -12.664 23.5 7.465 1 91.62 221 ASP A O 1
ATOM 1615 N N . ASP A 1 222 ? -11.625 23.203 9.398 1 91.19 222 ASP A N 1
ATOM 1616 C CA . ASP A 1 222 ? -12.844 23.25 10.203 1 91.19 222 ASP A CA 1
ATOM 1617 C C . ASP A 1 222 ? -13.492 24.625 10.117 1 91.19 222 ASP A C 1
ATOM 1619 O O . ASP A 1 222 ? -14.719 24.75 10.078 1 91.19 222 ASP A O 1
ATOM 1623 N N . ILE A 1 223 ? -12.656 25.641 10.117 1 93.5 223 ILE A N 1
ATOM 1624 C CA . ILE A 1 223 ? -13.133 27.016 10.023 1 93.5 223 ILE A CA 1
ATOM 1625 C C . ILE A 1 223 ? -13.789 27.234 8.656 1 93.5 223 ILE A C 1
ATOM 1627 O O . ILE A 1 223 ? -14.898 27.75 8.578 1 93.5 223 ILE A O 1
ATOM 1631 N N . LEU A 1 224 ? -13.148 26.781 7.605 1 91.31 224 LEU A N 1
ATOM 1632 C CA . LEU A 1 224 ? -13.641 26.969 6.242 1 91.31 224 LEU A CA 1
ATOM 1633 C C . LEU A 1 224 ? -14.938 26.203 6.023 1 91.31 224 LEU A C 1
ATOM 1635 O O . LEU A 1 224 ? -15.812 26.656 5.281 1 91.31 224 LEU A O 1
ATOM 1639 N N . ASP A 1 225 ? -15.055 25.078 6.668 1 88.12 225 ASP A N 1
ATOM 1640 C CA . ASP A 1 225 ? -16.234 24.25 6.52 1 88.12 225 ASP A CA 1
ATOM 1641 C C . ASP A 1 225 ? -17.484 24.969 7.023 1 88.12 225 ASP A C 1
ATOM 1643 O O . ASP A 1 225 ? -18.594 24.719 6.535 1 88.12 225 ASP A O 1
ATOM 1647 N N . VAL A 1 226 ? -17.344 25.906 7.941 1 89.19 226 VAL A N 1
ATOM 1648 C CA . VAL A 1 226 ? -18.5 26.578 8.531 1 89.19 226 VAL A CA 1
ATOM 1649 C C . VAL A 1 226 ? -18.625 27.984 7.949 1 89.19 226 VAL A C 1
ATOM 1651 O O . VAL A 1 226 ? -19.656 28.641 8.125 1 89.19 226 VAL A O 1
ATOM 1654 N N . THR A 1 227 ? -17.609 28.422 7.25 1 91.12 227 THR A N 1
ATOM 1655 C CA . THR A 1 227 ? -17.625 29.828 6.855 1 91.12 227 THR A CA 1
ATOM 1656 C C . THR A 1 227 ? -17.688 29.953 5.336 1 91.12 227 THR A C 1
ATOM 1658 O O . THR A 1 227 ? -17.891 31.062 4.812 1 91.12 227 THR A O 1
ATOM 1661 N N . THR A 1 228 ? -17.438 28.859 4.57 1 86.88 228 THR A N 1
ATOM 1662 C CA . THR A 1 228 ? -17.328 28.938 3.117 1 86.88 228 THR A CA 1
ATOM 1663 C C . THR A 1 228 ? -18.344 28 2.459 1 86.88 228 THR A C 1
ATOM 1665 O O . THR A 1 228 ? -18.734 26.984 3.043 1 86.88 228 THR A O 1
ATOM 1668 N N . ASP A 1 229 ? -18.656 28.328 1.185 1 82.25 229 ASP A N 1
ATOM 1669 C CA . ASP A 1 229 ? -19.609 27.5 0.456 1 82.25 229 ASP A CA 1
ATOM 1670 C C . ASP A 1 229 ? -18.906 26.359 -0.272 1 82.25 229 ASP A C 1
ATOM 1672 O O . ASP A 1 229 ? -17.688 26.391 -0.44 1 82.25 229 ASP A O 1
ATOM 1676 N N . SER A 1 230 ? -19.719 25.406 -0.725 1 74.75 230 SER A N 1
ATOM 1677 C CA . SER A 1 230 ? -19.219 24.203 -1.371 1 74.75 230 SER A CA 1
ATOM 1678 C C . SER A 1 230 ? -18.438 24.531 -2.633 1 74.75 230 SER A C 1
ATOM 1680 O O . SER A 1 230 ? -17.406 23.906 -2.916 1 74.75 230 SER A O 1
ATOM 1682 N N . ALA A 1 231 ? -18.938 25.5 -3.336 1 71.69 231 ALA A N 1
ATOM 1683 C CA . ALA A 1 231 ? -18.312 25.859 -4.598 1 71.69 231 ALA A CA 1
ATOM 1684 C C . ALA A 1 231 ? -16.875 26.359 -4.371 1 71.69 231 ALA A C 1
ATOM 1686 O O . ALA A 1 231 ? -15.961 26 -5.113 1 71.69 231 ALA A O 1
ATOM 1687 N N . THR A 1 232 ? -16.688 26.984 -3.33 1 76.19 232 THR A N 1
ATOM 1688 C CA . THR A 1 232 ? -15.383 27.547 -2.973 1 76.19 232 THR A CA 1
ATOM 1689 C C . THR A 1 232 ? -14.492 26.469 -2.355 1 76.19 232 THR A C 1
ATOM 1691 O O . THR A 1 232 ? -13.297 26.406 -2.656 1 76.19 232 THR A O 1
ATOM 1694 N N . LEU A 1 233 ? -15.047 25.594 -1.658 1 79.12 233 LEU A N 1
ATOM 1695 C CA . 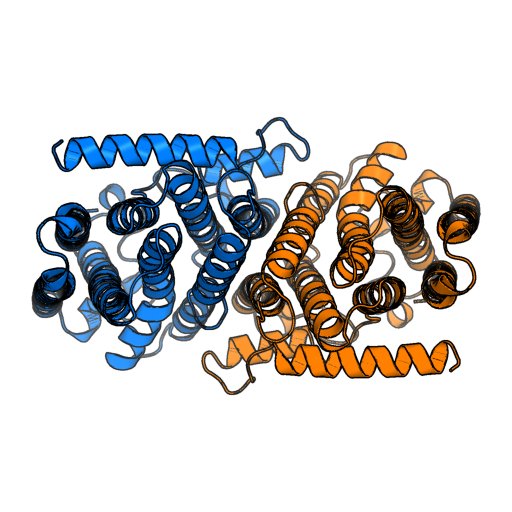LEU A 1 233 ? -14.297 24.578 -0.93 1 79.12 233 LEU A CA 1
ATOM 1696 C C . LEU A 1 233 ? -13.906 23.422 -1.851 1 79.12 233 LEU A C 1
ATOM 1698 O O . LEU A 1 233 ? -12.938 22.719 -1.585 1 79.12 233 LEU A O 1
ATOM 1702 N N . GLY A 1 234 ? -14.68 23.25 -2.951 1 73 234 GLY A N 1
ATOM 1703 C CA . GLY A 1 234 ? -14.414 22.172 -3.893 1 73 234 GLY A CA 1
ATOM 1704 C C . GLY A 1 234 ? -14.875 20.812 -3.396 1 73 234 GLY A C 1
ATOM 1705 O O . GLY A 1 234 ? -14.484 19.781 -3.945 1 73 234 GLY A O 1
ATOM 1706 N N . LYS A 1 235 ? -15.422 20.844 -2.223 1 74.81 235 LYS A N 1
ATOM 1707 C CA . LYS A 1 235 ? -16.078 19.688 -1.635 1 74.81 235 LYS A CA 1
ATOM 1708 C C . LYS A 1 235 ? -17.391 20.078 -0.955 1 74.81 235 LYS A C 1
ATOM 1710 O O . LYS A 1 235 ? -17.719 21.266 -0.862 1 74.81 235 LYS A O 1
ATOM 1715 N N . THR A 1 236 ? -18.219 19.078 -0.632 1 75.19 236 THR A N 1
ATOM 1716 C CA . THR A 1 236 ? -19.484 19.375 0.027 1 75.19 236 THR A CA 1
ATOM 1717 C C . THR A 1 236 ? -19.25 20.078 1.365 1 75.19 236 THR A C 1
ATOM 1719 O O . THR A 1 236 ? -18.688 19.484 2.287 1 75.19 236 THR A O 1
ATOM 1722 N N . ALA A 1 237 ? -19.672 21.297 1.532 1 74.62 237 ALA A N 1
ATOM 1723 C CA . ALA A 1 237 ? -19.531 22.078 2.756 1 74.62 237 ALA A CA 1
ATOM 1724 C C . ALA A 1 237 ? -20.531 21.641 3.811 1 74.62 237 ALA A C 1
ATOM 1726 O O . ALA A 1 237 ? -21.594 21.094 3.48 1 74.62 237 ALA A O 1
ATOM 1727 N N . GLY A 1 238 ? -20.203 21.891 4.984 1 78.69 238 GLY A N 1
ATOM 1728 C CA . GLY A 1 238 ? -21.125 21.656 6.082 1 78.69 238 GLY A CA 1
ATOM 1729 C C . GLY A 1 238 ? -21.344 20.188 6.371 1 78.69 238 GLY A C 1
ATOM 1730 O O . GLY A 1 238 ? -22.312 19.828 7.062 1 78.69 238 GLY A O 1
ATOM 1731 N N . LYS A 1 239 ? -20.531 19.359 5.918 1 77.94 239 LYS A N 1
ATOM 1732 C CA . LYS A 1 239 ? -20.703 17.906 6.062 1 77.94 239 LYS A CA 1
ATOM 1733 C C . LYS A 1 239 ? -20.469 17.469 7.508 1 77.94 239 LYS A C 1
ATOM 1735 O O . LYS A 1 239 ? -21.109 16.531 7.98 1 77.94 239 LYS A O 1
ATOM 1740 N N . ASP A 1 240 ? -19.578 18.125 8.109 1 78.62 240 ASP A N 1
ATOM 1741 C CA . ASP A 1 240 ? -19.234 17.734 9.477 1 78.62 240 ASP A CA 1
ATOM 1742 C C . ASP A 1 240 ? -20.422 17.953 10.414 1 78.62 240 ASP A C 1
ATOM 1744 O O . ASP A 1 240 ? -20.719 17.094 11.258 1 78.62 240 ASP A O 1
ATOM 1748 N N . ALA A 1 241 ? -21.016 19.094 10.266 1 76.81 241 ALA A N 1
ATOM 1749 C CA . ALA A 1 241 ? -22.219 19.359 11.062 1 76.81 241 ALA A CA 1
ATOM 1750 C C . ALA A 1 241 ? -23.344 18.391 10.688 1 76.81 241 ALA A C 1
ATOM 1752 O O . ALA A 1 241 ? -24.047 17.891 11.562 1 76.81 241 ALA A O 1
ATOM 1753 N N . ALA A 1 242 ? -23.531 18.094 9.461 1 76.5 242 ALA A N 1
ATOM 1754 C CA . ALA A 1 242 ? -24.578 17.219 8.969 1 76.5 242 ALA A CA 1
ATOM 1755 C C . ALA A 1 242 ? -24.406 15.797 9.492 1 76.5 242 ALA A C 1
ATOM 1757 O O . ALA A 1 242 ? -25.375 15.086 9.727 1 76.5 242 ALA A O 1
ATOM 1758 N N . ASN A 1 243 ? -23.203 15.453 9.758 1 77.88 243 ASN A N 1
ATOM 1759 C CA . ASN A 1 243 ? -22.906 14.094 10.203 1 77.88 243 ASN A CA 1
ATOM 1760 C C . ASN A 1 243 ? -22.625 14.047 11.695 1 77.88 243 ASN A C 1
ATOM 1762 O O . ASN A 1 243 ? -22.156 13.023 12.211 1 77.88 243 ASN A O 1
ATOM 1766 N N . ASP A 1 244 ? -22.828 15.188 12.359 1 81.06 244 ASP A N 1
ATOM 1767 C CA . ASP A 1 244 ? -22.641 15.281 13.805 1 81.06 244 ASP A CA 1
ATOM 1768 C C . ASP A 1 244 ? -21.203 14.906 14.188 1 81.06 244 ASP A C 1
ATOM 1770 O O . ASP A 1 244 ? -20.984 14.172 15.148 1 81.06 244 ASP A O 1
ATOM 1774 N N . LYS A 1 245 ? -20.234 15.398 13.406 1 82.75 245 LYS A N 1
ATOM 1775 C CA . LYS A 1 245 ? -18.812 15.164 13.68 1 82.75 245 LYS A CA 1
ATOM 1776 C C . LYS A 1 245 ? -18.219 16.297 14.508 1 82.75 245 LYS A C 1
ATOM 1778 O O . LYS A 1 245 ? -18.422 17.469 14.203 1 82.75 245 LYS A O 1
ATOM 1783 N N . PRO A 1 246 ? -17.5 15.891 15.453 1 86.88 246 PRO A N 1
ATOM 1784 C CA . PRO A 1 246 ? -16.844 16.938 16.25 1 86.88 246 PRO A CA 1
ATOM 1785 C C . PRO A 1 246 ? -15.727 17.656 15.484 1 86.88 246 PRO A C 1
ATOM 1787 O O . PRO A 1 246 ? -14.984 17.016 14.742 1 86.88 246 PRO A O 1
ATOM 1790 N N . THR A 1 247 ? -15.648 19.016 15.664 1 90.75 247 THR A N 1
ATOM 1791 C CA . THR A 1 247 ? -14.602 19.844 15.07 1 90.75 247 THR A CA 1
ATOM 1792 C C . THR A 1 247 ? -14.062 20.844 16.094 1 90.75 247 THR A C 1
ATOM 1794 O O . THR A 1 247 ? -14.609 20.969 17.188 1 90.75 247 THR A O 1
ATOM 1797 N N . TYR A 1 248 ? -12.992 21.469 15.734 1 93.25 248 TYR A N 1
ATOM 1798 C CA . TYR A 1 248 ? -12.461 22.5 16.609 1 93.25 248 TYR A CA 1
ATOM 1799 C C . TYR A 1 248 ? -13.477 23.625 16.812 1 93.25 248 TYR A C 1
ATOM 1801 O O . TYR A 1 248 ? -13.641 24.125 17.922 1 93.25 248 TYR A O 1
ATOM 1809 N N . VAL A 1 249 ? -14.172 23.938 15.781 1 93.44 249 VAL A N 1
ATOM 1810 C CA . VAL A 1 249 ? -15.148 25.016 15.852 1 93.44 249 VAL A CA 1
ATOM 1811 C C . VAL A 1 249 ? -16.297 24.625 16.781 1 93.44 249 VAL A C 1
ATOM 1813 O O . VAL A 1 249 ? -16.766 25.422 17.594 1 93.44 249 VAL A O 1
ATOM 1816 N N . SER A 1 250 ? -16.75 23.375 16.609 1 90.62 250 SER A N 1
ATOM 1817 C CA . SER A 1 250 ? -17.844 22.922 17.438 1 90.62 250 SER A CA 1
ATOM 1818 C C . SER A 1 250 ? -17.406 22.781 18.891 1 90.62 250 SER A C 1
ATOM 1820 O O . SER A 1 250 ? -18.234 22.922 19.812 1 90.62 250 SER A O 1
ATOM 1822 N N . ILE A 1 251 ? -16.156 22.641 19.125 1 91.69 251 ILE A N 1
ATOM 1823 C CA . ILE A 1 251 ? -15.68 22.344 20.484 1 91.69 251 ILE A CA 1
ATOM 1824 C C . ILE A 1 251 ? -15.258 23.625 21.172 1 91.69 251 ILE A C 1
ATOM 1826 O O . ILE A 1 251 ? -15.594 23.844 22.344 1 91.69 251 ILE A O 1
ATOM 1830 N N . ILE A 1 252 ? -14.586 24.562 20.422 1 94.06 252 ILE A N 1
ATOM 1831 C CA . ILE A 1 252 ? -14.008 25.688 21.141 1 94.06 252 ILE A CA 1
ATOM 1832 C C . ILE A 1 252 ? -14.539 27 20.562 1 94.06 252 ILE A C 1
ATOM 1834 O O . ILE A 1 252 ? -14.25 28.078 21.078 1 94.06 252 ILE A O 1
ATOM 1838 N N . GLY A 1 253 ? -15.281 26.891 19.453 1 94.5 253 GLY A N 1
ATOM 1839 C CA . GLY A 1 253 ? -15.844 28.078 18.828 1 94.5 253 GLY A CA 1
ATOM 1840 C C . GLY A 1 253 ? -14.977 28.656 17.719 1 94.5 253 GLY A C 1
ATOM 1841 O O . GLY A 1 253 ? -13.789 28.328 17.625 1 94.5 253 GLY A O 1
ATOM 1842 N N . LEU A 1 254 ? -15.602 29.5 16.953 1 96 254 LEU A N 1
ATOM 1843 C CA . LEU A 1 254 ? -14.969 30.031 15.758 1 96 254 LEU A CA 1
ATOM 1844 C C . LEU A 1 254 ? -13.805 30.953 16.109 1 96 254 LEU A C 1
ATOM 1846 O O . LEU A 1 254 ? -12.703 30.797 15.578 1 96 254 LEU A O 1
ATOM 1850 N N . ASP A 1 255 ? -14.023 31.844 17.062 1 96.94 255 ASP A N 1
ATOM 1851 C CA . ASP A 1 255 ? -12.992 32.812 17.438 1 96.94 255 ASP A CA 1
ATOM 1852 C C . ASP A 1 255 ? -11.789 32.125 18.062 1 96.94 255 ASP A C 1
ATOM 1854 O O . ASP A 1 255 ? -10.641 32.469 17.75 1 96.94 255 ASP A O 1
ATOM 1858 N N . ALA A 1 256 ? -12.07 31.203 18.875 1 97.06 256 ALA A N 1
ATOM 1859 C CA . ALA A 1 256 ? -11 30.438 19.516 1 97.06 256 ALA A CA 1
ATOM 1860 C C . ALA A 1 256 ? -10.234 29.609 18.484 1 97.06 256 ALA A C 1
ATOM 1862 O O . ALA A 1 256 ? -9.023 29.406 18.609 1 97.06 256 ALA A O 1
ATOM 1863 N N . SER A 1 257 ? -10.953 29.078 17.531 1 96.75 257 SER A N 1
ATOM 1864 C CA . SER A 1 257 ? -10.312 28.328 16.453 1 96.75 257 SER A CA 1
ATOM 1865 C C . SER A 1 257 ? -9.383 29.219 15.625 1 96.75 257 SER A C 1
ATOM 1867 O O . SER A 1 257 ? -8.281 28.812 15.266 1 96.75 257 SER A O 1
ATOM 1869 N N . ARG A 1 258 ? -9.797 30.453 15.398 1 96.81 258 ARG A N 1
ATOM 1870 C CA . ARG A 1 258 ? -8.961 31.406 14.672 1 96.81 258 ARG A CA 1
ATOM 1871 C C . ARG A 1 258 ? -7.711 31.75 15.469 1 96.81 258 ARG A C 1
ATOM 1873 O O . ARG A 1 258 ? -6.613 31.828 14.914 1 96.81 258 ARG A O 1
ATOM 1880 N N . ALA A 1 259 ? -7.922 31.906 16.703 1 97.75 259 ALA A N 1
ATOM 1881 C CA . ALA A 1 259 ? -6.793 32.219 17.578 1 97.75 259 ALA A CA 1
ATOM 1882 C C . ALA A 1 259 ? -5.812 31.031 17.625 1 97.75 259 ALA A C 1
ATOM 1884 O O . ALA A 1 259 ? -4.598 31.234 17.656 1 97.75 259 ALA A O 1
ATOM 1885 N N . LEU A 1 260 ? -6.379 29.875 17.656 1 97.12 260 LEU A N 1
ATOM 1886 C CA . LEU A 1 260 ? -5.543 28.688 17.672 1 97.12 260 LEU A CA 1
ATOM 1887 C C . LEU A 1 260 ? -4.734 28.578 16.375 1 97.12 260 LEU A C 1
ATOM 1889 O O . LEU A 1 260 ? -3.543 28.266 16.406 1 97.12 260 LEU A O 1
ATOM 1893 N N . ALA A 1 261 ? -5.344 28.797 15.25 1 97.38 261 ALA A N 1
ATOM 1894 C CA . ALA A 1 261 ? -4.648 28.766 13.969 1 97.38 261 ALA A CA 1
ATOM 1895 C C . ALA A 1 261 ? -3.484 29.766 13.953 1 97.38 261 ALA A C 1
ATOM 1897 O O . ALA A 1 261 ? -2.396 29.438 13.477 1 97.38 261 ALA A O 1
ATOM 1898 N N . ALA A 1 262 ? -3.701 30.953 14.508 1 97.69 262 ALA A N 1
ATOM 1899 C CA . ALA A 1 262 ? -2.666 31.984 14.57 1 97.69 262 ALA A CA 1
ATOM 1900 C C . ALA A 1 262 ? -1.515 31.547 15.477 1 97.69 262 ALA A C 1
ATOM 1902 O O . ALA A 1 262 ? -0.346 31.781 15.156 1 97.69 262 ALA A O 1
ATOM 1903 N N . GLN A 1 263 ? -1.873 30.953 16.562 1 98.31 263 GLN A N 1
ATOM 1904 C CA . GLN A 1 263 ? -0.858 30.453 17.484 1 98.31 263 GLN A CA 1
ATOM 1905 C C . GLN A 1 263 ? -0.023 29.344 16.844 1 98.31 263 GLN A C 1
ATOM 1907 O O . GLN A 1 263 ? 1.198 29.312 17 1 98.31 263 GLN A O 1
ATOM 1912 N N . LEU A 1 264 ? -0.68 28.453 16.188 1 98.06 264 LEU A N 1
ATOM 1913 C CA . LEU A 1 264 ? 0.008 27.359 15.523 1 98.06 264 LEU A CA 1
ATOM 1914 C C . LEU A 1 264 ? 0.937 27.875 14.438 1 98.06 264 LEU A C 1
ATOM 1916 O O . LEU A 1 264 ? 2.027 27.344 14.227 1 98.06 264 LEU A O 1
ATOM 1920 N N . ARG A 1 265 ? 0.558 28.938 13.758 1 98.12 265 ARG A N 1
ATOM 1921 C CA . ARG A 1 265 ? 1.433 29.594 12.789 1 98.12 265 ARG A CA 1
ATOM 1922 C C . ARG A 1 265 ? 2.691 30.125 13.469 1 98.12 265 ARG A C 1
ATOM 1924 O O . ARG A 1 265 ? 3.801 29.938 12.969 1 98.12 265 ARG A O 1
ATOM 1931 N N . ALA A 1 266 ? 2.514 30.781 14.586 1 98.56 266 ALA A N 1
ATOM 1932 C CA . ALA A 1 266 ? 3.643 31.328 15.336 1 98.56 266 ALA A CA 1
ATOM 1933 C C . ALA A 1 266 ? 4.57 30.203 15.805 1 98.56 266 ALA A C 1
ATOM 1935 O O . ALA A 1 266 ? 5.793 30.344 15.766 1 98.56 266 ALA A O 1
ATOM 1936 N N . ASP A 1 267 ? 3.975 29.094 16.25 1 98.69 267 ASP A N 1
ATOM 1937 C CA . ASP A 1 267 ? 4.746 27.922 16.688 1 98.69 267 ASP A CA 1
ATOM 1938 C C . ASP A 1 267 ? 5.566 27.359 15.539 1 98.69 267 ASP A C 1
ATOM 1940 O O . ASP A 1 267 ? 6.715 26.953 15.727 1 98.69 267 ASP A O 1
ATOM 1944 N N . ALA A 1 268 ? 4.941 27.281 14.352 1 98.69 268 ALA A N 1
ATOM 1945 C CA . ALA A 1 268 ? 5.637 26.766 13.172 1 98.69 268 ALA A CA 1
ATOM 1946 C C . ALA A 1 268 ? 6.848 27.641 12.836 1 98.69 268 ALA A C 1
ATOM 1948 O O . ALA A 1 268 ? 7.934 27.109 12.562 1 98.69 268 ALA A O 1
ATOM 1949 N N . HIS A 1 269 ? 6.672 28.953 12.891 1 98.69 269 HIS A N 1
ATOM 1950 C CA . HIS A 1 269 ? 7.77 29.875 12.609 1 98.69 269 HIS A CA 1
ATOM 1951 C C . HIS A 1 269 ? 8.875 29.734 13.648 1 98.69 269 HIS A C 1
ATOM 1953 O O . HIS A 1 269 ? 10.062 29.75 13.305 1 98.69 269 HIS A O 1
ATOM 1959 N N . ALA A 1 270 ? 8.516 29.625 14.898 1 98.75 270 ALA A N 1
ATOM 1960 C CA . ALA A 1 270 ? 9.484 29.469 15.977 1 98.75 270 ALA A CA 1
ATOM 1961 C C . ALA A 1 270 ? 10.32 28.203 15.797 1 98.75 270 ALA A C 1
ATOM 1963 O O . ALA A 1 270 ? 11.523 28.203 16.078 1 98.75 270 ALA A O 1
ATOM 1964 N N . ALA A 1 271 ? 9.734 27.156 15.336 1 98.69 271 ALA A N 1
ATOM 1965 C CA . ALA A 1 271 ? 10.398 25.875 15.148 1 98.69 271 ALA A CA 1
ATOM 1966 C C . ALA A 1 271 ? 11.461 25.953 14.055 1 98.69 271 ALA A C 1
ATOM 1968 O O . ALA A 1 271 ? 12.398 25.156 14.023 1 98.69 271 ALA A O 1
ATOM 1969 N N . LEU A 1 272 ? 11.352 26.922 13.188 1 98.56 272 LEU A N 1
ATOM 1970 C CA . LEU A 1 272 ? 12.242 27.031 12.039 1 98.56 272 LEU A CA 1
ATOM 1971 C C . LEU A 1 272 ? 13.414 27.953 12.344 1 98.56 272 LEU A C 1
ATOM 1973 O O . LEU A 1 272 ? 14.336 28.094 11.531 1 98.56 272 LEU A O 1
ATOM 1977 N N . GLU A 1 273 ? 13.484 28.578 13.492 1 98.12 273 GLU A N 1
ATOM 1978 C CA . GLU A 1 273 ? 14.477 29.578 13.852 1 98.12 273 GLU A CA 1
ATOM 1979 C C . GLU A 1 273 ? 15.891 29.031 13.703 1 98.12 273 GLU A C 1
ATOM 1981 O O . GLU A 1 273 ? 16.781 29.734 13.227 1 98.12 273 GLU A O 1
ATOM 1986 N N . PRO A 1 274 ? 16.078 27.75 14.062 1 97.38 274 PRO A N 1
ATOM 1987 C CA . PRO A 1 274 ? 17.438 27.219 13.977 1 97.38 274 PRO A CA 1
ATOM 1988 C C . PRO A 1 274 ? 17.969 27.188 12.539 1 97.38 274 PRO A C 1
ATOM 1990 O O . PRO A 1 274 ? 19.172 27.078 12.328 1 97.38 274 PRO A O 1
ATOM 1993 N N . PHE A 1 275 ? 17.125 27.25 11.57 1 97.5 275 PHE A N 1
ATOM 1994 C CA . PHE A 1 275 ? 17.547 27.109 10.18 1 97.5 275 PHE A CA 1
ATOM 1995 C C . PHE A 1 275 ? 17.734 28.469 9.531 1 97.5 275 PHE A C 1
ATOM 1997 O O . PHE A 1 275 ? 18.344 28.578 8.453 1 97.5 275 PHE A O 1
ATOM 2004 N N . GLY A 1 276 ? 17.188 29.562 10.133 1 96.44 276 GLY A N 1
ATOM 2005 C CA . GLY A 1 276 ? 17.297 30.906 9.586 1 96.44 276 GLY A CA 1
ATOM 2006 C C . GLY A 1 276 ? 16.656 31.047 8.211 1 96.44 276 GLY A C 1
ATOM 2007 O O . GLY A 1 276 ? 15.57 30.516 7.969 1 96.44 276 GLY A O 1
ATOM 2008 N N . ALA A 1 277 ? 17.328 31.688 7.336 1 95.69 277 ALA A N 1
ATOM 2009 C CA . ALA A 1 277 ? 16.797 32.031 6.02 1 95.69 277 ALA A CA 1
ATOM 2010 C C . ALA A 1 277 ? 16.656 30.781 5.145 1 95.69 277 ALA A C 1
ATOM 2012 O O . ALA A 1 277 ? 15.875 30.781 4.188 1 95.69 277 ALA A O 1
ATOM 2013 N N . ARG A 1 278 ? 17.391 29.734 5.496 1 95.06 278 ARG A N 1
ATOM 2014 C CA . ARG A 1 278 ? 17.359 28.516 4.707 1 95.06 278 ARG A CA 1
ATOM 2015 C C . ARG A 1 278 ? 15.969 27.875 4.75 1 95.06 278 ARG A C 1
ATOM 2017 O O . ARG A 1 278 ? 15.609 27.094 3.867 1 95.06 278 ARG A O 1
ATOM 2024 N N . ALA A 1 279 ? 15.203 28.25 5.762 1 97.62 279 ALA A N 1
ATOM 2025 C CA . ALA A 1 279 ? 13.891 27.625 5.934 1 97.62 279 ALA A CA 1
ATOM 2026 C C . ALA A 1 279 ? 12.773 28.547 5.445 1 97.62 279 ALA A C 1
ATOM 2028 O O . ALA A 1 279 ? 11.609 28.375 5.812 1 97.62 279 ALA A O 1
ATOM 2029 N N . GLN A 1 280 ? 13.062 29.469 4.652 1 97.88 280 GLN A N 1
ATOM 2030 C CA . GLN A 1 280 ? 12.125 30.484 4.207 1 97.88 280 GLN A CA 1
ATOM 2031 C C . GLN A 1 280 ? 10.914 29.859 3.529 1 97.88 280 GLN A C 1
ATOM 2033 O O . GLN A 1 280 ? 9.781 30.297 3.76 1 97.88 280 GLN A O 1
ATOM 2038 N N . ARG A 1 281 ? 11.141 28.891 2.668 1 98.5 281 ARG A N 1
ATOM 2039 C CA . ARG A 1 281 ? 10.031 28.266 1.954 1 98.5 281 ARG A CA 1
ATOM 2040 C C . ARG A 1 281 ? 9.094 27.562 2.918 1 98.5 281 ARG A C 1
ATOM 2042 O O . ARG A 1 281 ? 7.871 27.594 2.75 1 98.5 281 ARG A O 1
ATOM 2049 N N . LEU A 1 282 ? 9.625 26.891 3.885 1 98.75 282 LEU A N 1
ATOM 2050 C CA . LEU A 1 282 ? 8.789 26.234 4.891 1 98.75 282 LEU A CA 1
ATOM 2051 C C . LEU A 1 282 ? 7.98 27.266 5.668 1 98.75 282 LEU A C 1
ATOM 2053 O O . LEU A 1 282 ? 6.805 27.047 5.969 1 98.75 282 LEU A O 1
ATOM 2057 N N . ALA A 1 283 ? 8.602 28.375 5.992 1 98.62 283 ALA A N 1
ATOM 2058 C CA . ALA A 1 283 ? 7.902 29.453 6.691 1 98.62 283 ALA A CA 1
ATOM 2059 C C . ALA A 1 283 ? 6.75 30 5.852 1 98.62 283 ALA A C 1
ATOM 2061 O O . ALA A 1 283 ? 5.648 30.219 6.359 1 98.62 283 ALA A O 1
ATOM 2062 N N . GLU A 1 284 ? 7 30.203 4.613 1 98.56 284 GLU A N 1
ATOM 2063 C CA . GLU A 1 284 ? 5.992 30.703 3.686 1 98.56 284 GLU A CA 1
ATOM 2064 C C . GLU A 1 284 ? 4.848 29.719 3.512 1 98.56 284 GLU A C 1
ATOM 2066 O O . GLU A 1 284 ? 3.689 30.109 3.367 1 98.56 284 GLU A O 1
ATOM 2071 N N . LEU A 1 285 ? 5.156 28.484 3.525 1 98.38 285 LEU A N 1
ATOM 2072 C CA . LEU A 1 285 ? 4.117 27.453 3.416 1 98.38 285 LEU A CA 1
ATOM 2073 C C . LEU A 1 285 ? 3.252 27.438 4.672 1 98.38 285 LEU A C 1
ATOM 2075 O O . LEU A 1 285 ? 2.047 27.188 4.594 1 98.38 285 LEU A O 1
ATOM 2079 N N . ALA A 1 286 ? 3.852 27.609 5.844 1 98.25 286 ALA A N 1
ATOM 2080 C CA . ALA A 1 286 ? 3.057 27.734 7.062 1 98.25 286 ALA A CA 1
ATOM 2081 C C . ALA A 1 286 ? 2.055 28.875 6.945 1 98.25 286 ALA A C 1
ATOM 2083 O O . ALA A 1 286 ? 0.894 28.734 7.34 1 98.25 286 ALA A O 1
ATOM 2084 N N . ASP A 1 287 ? 2.514 29.984 6.391 1 98.06 287 ASP A N 1
ATOM 2085 C CA . ASP A 1 287 ? 1.638 31.125 6.168 1 98.06 287 ASP A CA 1
ATOM 2086 C C . ASP A 1 287 ? 0.513 30.781 5.195 1 98.06 287 ASP A C 1
ATOM 2088 O O . ASP A 1 287 ? -0.639 31.156 5.41 1 98.06 287 ASP A O 1
ATOM 2092 N N . LEU A 1 288 ? 0.827 30.078 4.184 1 95.88 288 LEU A N 1
ATOM 2093 C CA . LEU A 1 288 ? -0.155 29.688 3.182 1 95.88 288 LEU A CA 1
ATOM 2094 C C . LEU A 1 288 ? -1.239 28.812 3.803 1 95.88 288 LEU A C 1
ATOM 2096 O O . LEU A 1 288 ? -2.428 29 3.539 1 95.88 288 LEU A O 1
ATOM 2100 N N . VAL A 1 289 ? -0.869 27.844 4.621 1 94.5 289 VAL A N 1
ATOM 2101 C CA . VAL A 1 289 ? -1.798 26.906 5.238 1 94.5 289 VAL A CA 1
ATOM 2102 C C . VAL A 1 289 ? -2.777 27.656 6.137 1 94.5 289 VAL A C 1
ATOM 2104 O O . VAL A 1 289 ? -3.982 27.391 6.109 1 94.5 289 VAL A O 1
ATOM 2107 N N . VAL A 1 290 ? -2.268 28.578 6.898 1 93.06 290 VAL A N 1
ATOM 2108 C CA . VAL A 1 290 ? -3.08 29.266 7.902 1 93.06 290 VAL A CA 1
ATOM 2109 C C . VAL A 1 290 ? -3.969 30.297 7.223 1 93.06 290 VAL A C 1
ATOM 2111 O O . VAL A 1 290 ? -5.105 30.531 7.648 1 93.06 290 VAL A O 1
ATOM 2114 N N . ASN A 1 291 ? -3.49 30.875 6.133 1 91.44 291 ASN A N 1
ATOM 2115 C CA . ASN A 1 291 ? -4.203 32 5.523 1 91.44 291 ASN A CA 1
ATOM 2116 C C . ASN A 1 291 ? -5.039 31.547 4.328 1 91.44 291 ASN A C 1
ATOM 2118 O O . ASN A 1 291 ? -5.684 32.375 3.674 1 91.44 291 ASN A O 1
ATOM 2122 N N . ARG A 1 292 ? -5.035 30.328 4.105 1 84.75 292 ARG A N 1
ATOM 2123 C CA . ARG A 1 292 ? -5.723 29.859 2.906 1 84.75 292 ARG A CA 1
ATOM 2124 C C . ARG A 1 292 ? -7.23 30.062 3.029 1 84.75 292 ARG A C 1
ATOM 2126 O O . ARG A 1 292 ? -7.777 30.047 4.133 1 84.75 292 ARG A O 1
ATOM 2133 N N . VAL A 1 293 ? -7.816 30.203 1.865 1 78.81 293 VAL A N 1
ATOM 2134 C CA . VAL A 1 293 ? -9.25 30.484 1.828 1 78.81 293 VAL A CA 1
ATOM 2135 C C . VAL A 1 293 ? -9.984 29.312 1.183 1 78.81 293 VAL A C 1
ATOM 2137 O O . VAL A 1 293 ? -11.188 29.391 0.909 1 78.81 293 VAL A O 1
ATOM 2140 N N . SER A 1 294 ? -9.258 28.406 0.7 1 77.56 294 SER A N 1
ATOM 2141 C CA . SER A 1 294 ? -9.812 27.172 0.154 1 77.56 294 SER A CA 1
ATOM 2142 C C . SER A 1 294 ? -8.906 25.984 0.461 1 77.56 294 SER A C 1
ATOM 2144 O O . SER A 1 294 ? -7.727 26.141 0.767 1 77.56 294 SER A O 1
ATOM 2146 N N . MET B 1 1 ? 15.273 -33.656 8.094 1 90.25 1 MET B N 1
ATOM 2147 C CA . MET B 1 1 ? 13.945 -33.094 8.336 1 90.25 1 MET B CA 1
ATOM 2148 C C . MET B 1 1 ? 13.008 -33.406 7.172 1 90.25 1 MET B C 1
ATOM 2150 O O . MET B 1 1 ? 13.375 -33.188 6.012 1 90.25 1 MET B O 1
ATOM 2154 N N . THR B 1 2 ? 11.867 -34.062 7.418 1 97.12 2 THR B N 1
ATOM 2155 C CA . THR B 1 2 ? 10.906 -34.344 6.359 1 97.12 2 THR B CA 1
ATOM 2156 C C . THR B 1 2 ? 10.258 -33.062 5.855 1 97.12 2 THR B C 1
ATOM 2158 O O . THR B 1 2 ? 10.375 -32 6.484 1 97.12 2 THR B O 1
ATOM 2161 N N . PHE B 1 3 ? 9.703 -33.188 4.727 1 97.44 3 PHE B N 1
ATOM 2162 C CA . PHE B 1 3 ? 9.008 -32.062 4.172 1 97.44 3 PHE B CA 1
ATOM 2163 C C . PHE B 1 3 ? 7.906 -31.578 5.117 1 97.44 3 PHE B C 1
ATOM 2165 O O . PHE B 1 3 ? 7.75 -30.375 5.344 1 97.44 3 PHE B O 1
ATOM 2172 N N . ASP B 1 4 ? 7.199 -32.438 5.68 1 96.94 4 ASP B N 1
ATOM 2173 C CA . ASP B 1 4 ? 6.109 -32.125 6.594 1 96.94 4 ASP B CA 1
ATOM 2174 C C . ASP B 1 4 ? 6.629 -31.391 7.832 1 96.94 4 ASP B C 1
ATOM 2176 O O . ASP B 1 4 ? 6.004 -30.438 8.312 1 96.94 4 ASP B O 1
ATOM 2180 N N . GLN B 1 5 ? 7.672 -31.859 8.375 1 97.81 5 GLN B N 1
ATOM 2181 C CA . GLN B 1 5 ? 8.289 -31.219 9.531 1 97.81 5 GLN B CA 1
ATOM 2182 C C . GLN B 1 5 ? 8.766 -29.812 9.195 1 97.81 5 GLN B C 1
ATOM 2184 O O . GLN B 1 5 ? 8.602 -28.891 9.992 1 97.81 5 GLN B O 1
ATOM 2189 N N . TRP B 1 6 ? 9.352 -29.766 8.008 1 97.94 6 TRP B N 1
ATOM 2190 C CA . TRP B 1 6 ? 9.82 -28.469 7.551 1 97.94 6 TRP B CA 1
ATOM 2191 C C . TRP B 1 6 ? 8.656 -27.484 7.398 1 97.94 6 TRP B C 1
ATOM 2193 O O . TRP B 1 6 ? 8.719 -26.359 7.875 1 97.94 6 TRP B O 1
ATOM 2203 N N . MET B 1 7 ? 7.613 -27.891 6.793 1 97.69 7 MET B N 1
ATOM 2204 C CA . MET B 1 7 ? 6.438 -27.047 6.586 1 97.69 7 MET B CA 1
ATOM 2205 C C . MET B 1 7 ? 5.863 -26.578 7.918 1 97.69 7 MET B C 1
ATOM 2207 O O . MET B 1 7 ? 5.543 -25.391 8.078 1 97.69 7 MET B O 1
ATOM 2211 N N . ARG B 1 8 ? 5.789 -27.438 8.859 1 97.06 8 ARG B N 1
ATOM 2212 C CA . ARG B 1 8 ? 5.254 -27.094 10.172 1 97.06 8 ARG B CA 1
ATOM 2213 C C . ARG B 1 8 ? 6.133 -26.047 10.859 1 97.06 8 ARG B C 1
ATOM 2215 O O . ARG B 1 8 ? 5.621 -25.109 11.484 1 97.06 8 ARG B O 1
ATOM 2222 N N . SER B 1 9 ? 7.383 -26.281 10.742 1 97.75 9 SER B N 1
ATOM 2223 C CA . SER B 1 9 ? 8.32 -25.344 11.359 1 97.75 9 SER B CA 1
ATOM 2224 C C . SER B 1 9 ? 8.203 -23.953 10.727 1 97.75 9 SER B C 1
ATOM 2226 O O . SER B 1 9 ? 8.219 -22.953 11.43 1 97.75 9 SER B O 1
ATOM 2228 N N . VAL B 1 10 ? 8.078 -23.891 9.414 1 98.12 10 VAL B N 1
ATOM 2229 C CA . VAL B 1 10 ? 7.965 -22.625 8.703 1 98.12 10 VAL B CA 1
ATOM 2230 C C . VAL B 1 10 ? 6.637 -21.953 9.039 1 98.12 10 VAL B C 1
ATOM 2232 O O . VAL B 1 10 ? 6.582 -20.75 9.258 1 98.12 10 VAL B O 1
ATOM 2235 N N . LEU B 1 11 ? 5.578 -22.703 9.094 1 97.88 11 LEU B N 1
ATOM 2236 C CA . LEU B 1 11 ? 4.262 -22.156 9.398 1 97.88 11 LEU B CA 1
ATOM 2237 C C . LEU B 1 11 ? 4.246 -21.531 10.789 1 97.88 11 LEU B C 1
ATOM 2239 O O . LEU B 1 11 ? 3.635 -20.484 10.992 1 97.88 11 LEU B O 1
ATOM 2243 N N . GLU B 1 12 ? 4.871 -22.188 11.703 1 97.81 12 GLU B N 1
ATOM 2244 C CA . GLU B 1 12 ? 4.984 -21.625 13.047 1 97.81 12 GLU B CA 1
ATOM 2245 C C . GLU B 1 12 ? 5.77 -20.312 13.047 1 97.81 12 GLU B C 1
ATOM 2247 O O . GLU B 1 12 ? 5.402 -19.359 13.734 1 97.81 12 GLU B O 1
ATOM 2252 N N . ARG B 1 13 ? 6.805 -20.297 12.312 1 97.62 13 ARG B N 1
ATOM 2253 C CA . ARG B 1 13 ? 7.625 -19.094 12.203 1 97.62 13 ARG B CA 1
ATOM 2254 C C . ARG B 1 13 ? 6.836 -17.953 11.57 1 97.62 13 ARG B C 1
ATOM 2256 O O . ARG B 1 13 ? 6.934 -16.812 12.016 1 97.62 13 ARG B O 1
ATOM 2263 N N . VAL B 1 14 ? 6.113 -18.297 10.555 1 98.25 14 VAL B N 1
ATOM 2264 C CA . VAL B 1 14 ? 5.32 -17.297 9.852 1 98.25 14 VAL B CA 1
ATOM 2265 C C . VAL B 1 14 ? 4.273 -16.703 10.797 1 98.25 14 VAL B C 1
ATOM 2267 O O . VAL B 1 14 ? 4.082 -15.484 10.844 1 98.25 14 VAL B O 1
ATOM 2270 N N . GLU B 1 15 ? 3.6 -17.547 11.547 1 98.31 15 GLU B N 1
ATOM 2271 C CA . GLU B 1 15 ? 2.6 -17.094 12.508 1 98.31 15 GLU B CA 1
ATOM 2272 C C . GLU B 1 15 ? 3.217 -16.156 13.539 1 98.31 15 GLU B C 1
ATOM 2274 O O . GLU B 1 15 ? 2.623 -15.141 13.898 1 98.31 15 GLU B O 1
ATOM 2279 N N . THR B 1 16 ? 4.359 -16.516 14.008 1 98.5 16 THR B N 1
ATOM 2280 C CA . THR B 1 16 ? 5.074 -15.719 14.992 1 98.5 16 THR B CA 1
ATOM 2281 C C . THR B 1 16 ? 5.5 -14.375 14.406 1 98.5 16 THR B C 1
ATOM 2283 O O . THR B 1 16 ? 5.355 -13.336 15.047 1 98.5 16 THR B O 1
ATOM 2286 N N . ALA B 1 17 ? 6.02 -14.398 13.188 1 98.75 17 ALA B N 1
ATOM 2287 C CA . ALA B 1 17 ? 6.453 -13.172 12.516 1 98.75 17 ALA B CA 1
ATOM 2288 C C . ALA B 1 17 ? 5.273 -12.234 12.266 1 98.75 17 ALA B C 1
ATOM 2290 O O . ALA B 1 17 ? 5.383 -11.023 12.461 1 98.75 17 ALA B O 1
ATOM 2291 N N . LEU B 1 18 ? 4.176 -12.812 11.844 1 98.81 18 LEU B N 1
ATOM 2292 C CA . LEU B 1 18 ? 2.977 -12.016 11.633 1 98.81 18 LEU B CA 1
ATOM 2293 C C . LEU B 1 18 ? 2.506 -11.375 12.93 1 98.81 18 LEU B C 1
ATOM 2295 O O . LEU B 1 18 ? 2.17 -10.188 12.961 1 98.81 18 LEU B O 1
ATOM 2299 N N . GLY B 1 19 ? 2.463 -12.18 13.977 1 98.56 19 GLY B N 1
ATOM 2300 C CA . GLY B 1 19 ? 2.121 -11.633 15.281 1 98.56 19 GLY B CA 1
ATOM 2301 C C . GLY B 1 19 ? 3.02 -10.484 15.703 1 98.56 19 GLY B C 1
ATOM 2302 O O . GLY B 1 19 ? 2.555 -9.516 16.312 1 98.56 19 GLY B O 1
ATOM 2303 N N . HIS B 1 20 ? 4.27 -10.609 15.391 1 98.38 20 HIS B N 1
ATOM 2304 C CA . HIS B 1 20 ? 5.27 -9.609 15.75 1 98.38 20 HIS B CA 1
ATOM 2305 C C . HIS B 1 20 ? 5.066 -8.312 14.977 1 98.38 20 HIS B C 1
ATOM 2307 O O . HIS B 1 20 ? 5.156 -7.223 15.539 1 98.38 20 HIS B O 1
ATOM 2313 N N . TYR B 1 21 ? 4.797 -8.375 13.719 1 98.62 21 TYR B N 1
ATOM 2314 C CA . TYR B 1 21 ? 4.777 -7.195 12.859 1 98.62 21 TYR B CA 1
ATOM 2315 C C . TYR B 1 21 ? 3.416 -6.512 12.898 1 98.62 21 TYR B C 1
ATOM 2317 O O . TYR B 1 21 ? 3.285 -5.355 12.5 1 98.62 21 TYR B O 1
ATOM 2325 N N . LEU B 1 22 ? 2.361 -7.176 13.336 1 98.81 22 LEU B N 1
ATOM 2326 C CA . LEU B 1 22 ? 1.046 -6.562 13.461 1 98.81 22 LEU B CA 1
ATOM 2327 C C . LEU B 1 22 ? 0.895 -5.871 14.805 1 98.81 22 LEU B C 1
ATOM 2329 O O . LEU B 1 22 ? 1.33 -6.398 15.836 1 98.81 22 LEU B O 1
ATOM 2333 N N . PRO B 1 23 ? 0.276 -4.68 14.758 1 98.12 23 PRO B N 1
ATOM 2334 C CA . PRO B 1 23 ? -0.008 -4.074 16.062 1 98.12 23 PRO B CA 1
ATOM 2335 C C . PRO B 1 23 ? -0.935 -4.934 16.922 1 98.12 23 PRO B C 1
ATOM 2337 O O . PRO B 1 23 ? -1.828 -5.602 16.391 1 98.12 23 PRO B O 1
ATOM 2340 N N . ALA B 1 24 ? -0.747 -4.824 18.234 1 97.25 24 ALA B N 1
ATOM 2341 C CA . ALA B 1 24 ? -1.624 -5.551 19.156 1 97.25 24 ALA B CA 1
ATOM 2342 C C . ALA B 1 24 ? -3.061 -5.051 19.047 1 97.25 24 ALA B C 1
ATOM 2344 O O . ALA B 1 24 ? -3.295 -3.859 18.828 1 97.25 24 ALA B O 1
ATOM 2345 N N . GLY B 1 25 ? -3.965 -5.93 19.281 1 96 25 GLY B N 1
ATOM 2346 C CA . GLY B 1 25 ? -5.379 -5.605 19.188 1 96 25 GLY B CA 1
ATOM 2347 C C . GLY B 1 25 ? -5.832 -4.574 20.203 1 96 25 GLY B C 1
ATOM 2348 O O . GLY B 1 25 ? -6.867 -3.93 20.016 1 96 25 GLY B O 1
ATOM 2349 N N . THR B 1 26 ? -4.977 -4.34 21.172 1 95.12 26 THR B N 1
ATOM 2350 C CA . THR B 1 26 ? -5.355 -3.445 22.266 1 95.12 26 THR B CA 1
ATOM 2351 C C . THR B 1 26 ? -4.832 -2.035 22.016 1 95.12 26 THR B C 1
ATOM 2353 O O . THR B 1 26 ? -5.238 -1.085 22.688 1 95.12 26 THR B O 1
ATOM 2356 N N . VAL B 1 27 ? -4.012 -1.868 21.031 1 94.75 27 VAL B N 1
ATOM 2357 C CA . VAL B 1 27 ? -3.453 -0.561 20.703 1 94.75 27 VAL B CA 1
ATOM 2358 C C . VAL B 1 27 ? -4.453 0.235 19.859 1 94.75 27 VAL B C 1
ATOM 2360 O O . VAL B 1 27 ? -5.09 -0.311 18.953 1 94.75 27 VAL B O 1
ATOM 2363 N N . ALA B 1 28 ? -4.668 1.526 20.172 1 93 28 ALA B N 1
ATOM 2364 C CA . ALA B 1 28 ? -5.574 2.379 19.406 1 93 28 ALA B CA 1
ATOM 2365 C C . ALA B 1 28 ? -5.047 2.611 17.984 1 93 28 ALA B C 1
ATOM 2367 O O . ALA B 1 28 ? -3.846 2.811 17.797 1 93 28 ALA B O 1
ATOM 2368 N N . PRO B 1 29 ? -5.973 2.578 17.016 1 96.25 29 PRO B N 1
ATOM 2369 C CA . PRO B 1 29 ? -7.406 2.287 17.094 1 96.25 29 PRO B CA 1
ATOM 2370 C C . PRO B 1 29 ? -7.699 0.795 17.219 1 96.25 29 PRO B C 1
ATOM 2372 O O . PRO B 1 29 ? -7.449 0.027 16.297 1 96.25 29 PRO B O 1
ATOM 2375 N N . ALA B 1 30 ? -8.32 0.404 18.266 1 96.19 30 ALA B N 1
ATOM 2376 C CA . ALA B 1 30 ? -8.406 -0.985 18.703 1 96.19 30 ALA B CA 1
ATOM 2377 C C . ALA B 1 30 ? -9.211 -1.828 17.719 1 96.19 30 ALA B C 1
ATOM 2379 O O . ALA B 1 30 ? -8.797 -2.934 17.359 1 96.19 30 ALA B O 1
ATOM 2380 N N . GLN B 1 31 ? -10.336 -1.321 17.266 1 97.31 31 GLN B N 1
ATOM 2381 C CA . GLN B 1 31 ? -11.164 -2.105 16.359 1 97.31 31 GLN B CA 1
ATOM 2382 C C . GLN B 1 31 ? -10.414 -2.424 15.07 1 97.31 31 GLN B C 1
ATOM 2384 O O . GLN B 1 31 ? -10.5 -3.541 14.555 1 97.31 31 GLN B O 1
ATOM 2389 N N . LEU B 1 32 ? -9.695 -1.426 14.539 1 98.5 32 LEU B N 1
ATOM 2390 C CA . LEU B 1 32 ? -8.922 -1.642 13.32 1 98.5 32 LEU B CA 1
ATOM 2391 C C . LEU B 1 32 ? -7.844 -2.699 13.539 1 98.5 32 LEU B C 1
ATOM 2393 O O . LEU B 1 32 ? -7.688 -3.611 12.719 1 98.5 32 LEU B O 1
ATOM 2397 N N . HIS B 1 33 ? -7.152 -2.611 14.617 1 98.75 33 HIS B N 1
ATOM 2398 C CA . HIS B 1 33 ? -6.062 -3.543 14.891 1 98.75 33 HIS B CA 1
ATOM 2399 C C . HIS B 1 33 ? -6.594 -4.941 15.188 1 98.75 33 HIS B C 1
ATOM 2401 O O . HIS B 1 33 ? -5.996 -5.938 14.773 1 98.75 33 HIS B O 1
ATOM 2407 N N . GLU B 1 34 ? -7.691 -5.02 15.859 1 98.5 34 GLU B N 1
ATOM 2408 C CA . GLU B 1 34 ? -8.344 -6.309 16.062 1 98.5 34 GLU B CA 1
ATOM 2409 C C . GLU B 1 34 ? -8.75 -6.938 14.734 1 98.5 34 GLU B C 1
ATOM 2411 O O . GLU B 1 34 ? -8.531 -8.133 14.516 1 98.5 34 GLU B O 1
ATOM 2416 N N . ALA B 1 35 ? -9.305 -6.148 13.898 1 98.62 35 ALA B N 1
ATOM 2417 C CA . ALA B 1 35 ? -9.766 -6.637 12.602 1 98.62 35 ALA B CA 1
ATOM 2418 C C . ALA B 1 35 ? -8.586 -7.062 11.727 1 98.62 35 ALA B C 1
ATOM 2420 O O . ALA B 1 35 ? -8.68 -8.039 10.977 1 98.62 35 ALA B O 1
ATOM 2421 N N . MET B 1 36 ? -7.473 -6.324 11.828 1 98.81 36 MET B N 1
ATOM 2422 C CA . MET B 1 36 ? -6.266 -6.715 11.109 1 98.81 36 MET B CA 1
ATOM 2423 C C . MET B 1 36 ? -5.777 -8.086 11.562 1 98.81 36 MET B C 1
ATOM 2425 O O . MET B 1 36 ? -5.492 -8.953 10.727 1 98.81 36 MET B O 1
ATOM 2429 N N . ARG B 1 37 ? -5.707 -8.25 12.805 1 98.69 37 ARG B N 1
ATOM 2430 C CA . ARG B 1 37 ? -5.242 -9.516 13.359 1 98.69 37 ARG B CA 1
ATOM 2431 C C . ARG B 1 37 ? -6.223 -10.641 13.047 1 98.69 37 ARG B C 1
ATOM 2433 O O . ARG B 1 37 ? -5.809 -11.758 12.727 1 98.69 37 ARG B O 1
ATOM 2440 N N . TYR B 1 38 ? -7.508 -10.352 13.102 1 98.31 38 TYR B N 1
ATOM 2441 C CA . TYR B 1 38 ? -8.547 -11.312 12.75 1 98.31 38 TYR B CA 1
ATOM 2442 C C . TYR B 1 38 ? -8.352 -11.82 11.328 1 98.31 38 TYR B C 1
ATOM 2444 O O . TYR B 1 38 ? -8.477 -13.023 11.07 1 98.31 38 TYR B O 1
ATOM 2452 N N . ALA B 1 39 ? -8.047 -10.914 10.445 1 98.12 39 ALA B N 1
ATOM 2453 C CA . ALA B 1 39 ? -7.918 -11.242 9.031 1 98.12 39 ALA B CA 1
ATOM 2454 C C . ALA B 1 39 ? -6.66 -12.07 8.773 1 98.12 39 ALA B C 1
ATOM 2456 O O . ALA B 1 39 ? -6.652 -12.953 7.906 1 98.12 39 ALA B O 1
ATOM 2457 N N . VAL B 1 40 ? -5.57 -11.836 9.508 1 98.44 40 VAL B N 1
ATOM 2458 C CA . VAL B 1 40 ? -4.25 -12.32 9.109 1 98.44 40 VAL B CA 1
ATOM 2459 C C . VAL B 1 40 ? -3.914 -13.594 9.883 1 98.44 40 VAL B C 1
ATOM 2461 O O . VAL B 1 40 ? -3.334 -14.531 9.328 1 98.44 40 VAL B O 1
ATOM 2464 N N . LEU B 1 41 ? -4.262 -13.664 11.133 1 97.88 41 LEU B N 1
ATOM 2465 C CA . LEU B 1 41 ? -3.73 -14.695 12.008 1 97.88 41 LEU B CA 1
ATOM 2466 C C . LEU B 1 41 ? -4.648 -15.914 12.023 1 97.88 41 LEU B C 1
ATOM 2468 O O . LEU B 1 41 ? -5.855 -15.797 11.812 1 97.88 41 LEU B O 1
ATOM 2472 N N . GLY B 1 42 ? -4.133 -17.078 12.281 1 90.25 42 GLY B N 1
ATOM 2473 C CA . GLY B 1 42 ? -4.859 -18.297 12.586 1 90.25 42 GLY B CA 1
ATOM 2474 C C . GLY B 1 42 ? -5.469 -18.953 11.359 1 90.25 42 GLY B C 1
ATOM 2475 O O . GLY B 1 42 ? -6.453 -19.688 11.469 1 90.25 42 GLY B O 1
ATOM 2476 N N . GLY B 1 43 ? -4.875 -18.672 10.172 1 83.06 43 GLY B N 1
ATOM 2477 C CA . GLY B 1 43 ? -5.488 -19.281 9 1 83.06 43 GLY B CA 1
ATOM 2478 C C . GLY B 1 43 ? -4.629 -19.172 7.754 1 83.06 43 GLY B C 1
ATOM 2479 O O . GLY B 1 43 ? -3.543 -18.594 7.789 1 83.06 43 GLY B O 1
ATOM 2480 N N . GLY B 1 44 ? -5.133 -20 6.793 1 85.88 44 GLY B N 1
ATOM 2481 C CA . GLY B 1 44 ? -4.512 -19.938 5.48 1 85.88 44 GLY B CA 1
ATOM 2482 C C . GLY B 1 44 ? -3.482 -21.016 5.246 1 85.88 44 GLY B C 1
ATOM 2483 O O . GLY B 1 44 ? -2.811 -21.453 6.184 1 85.88 44 GLY B O 1
ATOM 2484 N N . LYS B 1 45 ? -3.33 -21.375 4.016 1 89 45 LYS B N 1
ATOM 2485 C CA . LYS B 1 45 ? -2.391 -22.422 3.609 1 89 45 LYS B CA 1
ATOM 2486 C C . LYS B 1 45 ? -0.961 -21.891 3.572 1 89 45 LYS B C 1
ATOM 2488 O O . LYS B 1 45 ? -0.004 -22.656 3.611 1 89 45 LYS B O 1
ATOM 2493 N N . ARG B 1 46 ? -0.77 -20.609 3.521 1 96.56 46 ARG B N 1
ATOM 2494 C CA . ARG B 1 46 ? 0.507 -19.906 3.607 1 96.56 46 ARG B CA 1
ATOM 2495 C C . ARG B 1 46 ? 1.475 -20.406 2.537 1 96.56 46 ARG B C 1
ATOM 2497 O O . ARG B 1 46 ? 2.652 -20.641 2.816 1 96.56 46 ARG B O 1
ATOM 2504 N N . VAL B 1 47 ? 0.977 -20.609 1.333 1 96.88 47 VAL B N 1
ATOM 2505 C CA . VAL B 1 47 ? 1.8 -21.109 0.232 1 96.88 47 VAL B CA 1
ATOM 2506 C C . VAL B 1 47 ? 2.875 -20.078 -0.107 1 96.88 47 VAL B C 1
ATOM 2508 O O . VAL B 1 47 ? 4.039 -20.422 -0.321 1 96.88 47 VAL B O 1
ATOM 2511 N N . ARG B 1 48 ? 2.531 -18.828 -0.105 1 98.5 48 ARG B N 1
ATOM 2512 C CA . ARG B 1 48 ? 3.467 -17.766 -0.47 1 98.5 48 ARG B CA 1
ATOM 2513 C C . ARG B 1 48 ? 4.59 -17.641 0.557 1 98.5 48 ARG B C 1
ATOM 2515 O O . ARG B 1 48 ? 5.77 -17.641 0.198 1 98.5 48 ARG B O 1
ATOM 2522 N N . PRO B 1 49 ? 4.285 -17.625 1.838 1 98.81 49 PRO B N 1
ATOM 2523 C CA . PRO B 1 49 ? 5.352 -17.656 2.84 1 98.81 49 PRO B CA 1
ATOM 2524 C C . PRO B 1 49 ? 6.242 -18.891 2.713 1 98.81 49 PRO B C 1
ATOM 2526 O O . PRO B 1 49 ? 7.465 -18.797 2.861 1 98.81 49 PRO B O 1
ATOM 2529 N N . LEU B 1 50 ? 5.66 -20.062 2.443 1 98.75 50 LEU B N 1
ATOM 2530 C CA . LEU B 1 50 ? 6.43 -21.297 2.289 1 98.75 50 LEU B CA 1
ATOM 2531 C C . LEU B 1 50 ? 7.41 -21.172 1.127 1 98.75 50 LEU B C 1
ATOM 2533 O O . LEU B 1 50 ? 8.578 -21.547 1.259 1 98.75 50 LEU B O 1
ATOM 2537 N N . LEU B 1 51 ? 6.957 -20.641 0.043 1 98.88 51 LEU B N 1
ATOM 2538 C CA . LEU B 1 51 ? 7.816 -20.438 -1.118 1 98.88 51 LEU B CA 1
ATOM 2539 C C . LEU B 1 51 ? 8.953 -19.484 -0.788 1 98.88 51 LEU B C 1
ATOM 2541 O O . LEU B 1 51 ? 10.102 -19.719 -1.166 1 98.88 51 LEU B O 1
ATOM 2545 N N . CYS B 1 52 ? 8.656 -18.438 -0.087 1 98.88 52 CYS B N 1
ATOM 2546 C CA . CYS B 1 52 ? 9.641 -17.438 0.304 1 98.88 52 CYS B CA 1
ATOM 2547 C C . CYS B 1 52 ? 10.734 -18.047 1.17 1 98.88 52 CYS B C 1
ATOM 2549 O O . CYS B 1 52 ? 11.922 -17.828 0.926 1 98.88 52 CYS B O 1
ATOM 2551 N N . HIS B 1 53 ? 10.312 -18.828 2.129 1 98.88 53 HIS B N 1
ATOM 2552 C CA . HIS B 1 53 ? 11.273 -19.469 3.014 1 98.88 53 HIS B CA 1
ATOM 2553 C C . HIS B 1 53 ? 12.148 -20.453 2.252 1 98.88 53 HIS B C 1
ATOM 2555 O O . HIS B 1 53 ? 13.367 -20.5 2.447 1 98.88 53 HIS B O 1
ATOM 2561 N N . ALA B 1 54 ? 11.547 -21.25 1.396 1 98.81 54 ALA B N 1
ATOM 2562 C CA . ALA B 1 54 ? 12.297 -22.234 0.624 1 98.81 54 ALA B CA 1
ATOM 2563 C C . ALA B 1 54 ? 13.344 -21.562 -0.263 1 98.81 54 ALA B C 1
ATOM 2565 O O . ALA B 1 54 ? 14.5 -21.984 -0.298 1 98.81 54 ALA B O 1
ATOM 2566 N N . ALA B 1 55 ? 12.969 -20.516 -0.944 1 98.81 55 ALA B N 1
ATOM 2567 C CA . ALA B 1 55 ? 13.891 -19.797 -1.812 1 98.81 55 ALA B CA 1
ATOM 2568 C C . ALA B 1 55 ? 14.977 -19.094 -0.997 1 98.81 55 ALA B C 1
ATOM 2570 O O . ALA B 1 55 ? 16.125 -19 -1.431 1 98.81 55 ALA B O 1
ATOM 2571 N N . GLY B 1 56 ? 14.562 -18.531 0.139 1 98.62 56 GLY B N 1
ATOM 2572 C CA . GLY B 1 56 ? 15.531 -17.906 1.019 1 98.62 56 GLY B CA 1
ATOM 2573 C C . GLY B 1 56 ? 16.594 -18.859 1.517 1 98.62 56 GLY B C 1
ATOM 2574 O O . GLY B 1 56 ? 17.766 -18.5 1.618 1 98.62 56 GLY B O 1
ATOM 2575 N N . GLU B 1 57 ? 16.172 -20.047 1.856 1 97.75 57 GLU B N 1
ATOM 2576 C CA . GLU B 1 57 ? 17.125 -21.078 2.271 1 97.75 57 GLU B CA 1
ATOM 2577 C C . GLU B 1 57 ? 18.125 -21.391 1.156 1 97.75 57 GLU B C 1
ATOM 2579 O O . GLU B 1 57 ? 19.312 -21.625 1.417 1 97.75 57 GLU B O 1
ATOM 2584 N N . LEU B 1 58 ? 17.641 -21.344 -0.017 1 96.69 58 LEU B N 1
ATOM 2585 C CA . LEU B 1 58 ? 18.453 -21.641 -1.186 1 96.69 58 LEU B CA 1
ATOM 2586 C C . LEU B 1 58 ? 19.625 -20.656 -1.293 1 96.69 58 LEU B C 1
ATOM 2588 O O . LEU B 1 58 ? 20.719 -21.016 -1.725 1 96.69 58 LEU B O 1
ATOM 2592 N N . THR B 1 59 ? 19.422 -19.391 -0.843 1 96.94 59 THR B N 1
ATOM 2593 C CA . THR B 1 59 ? 20.438 -18.359 -1.006 1 96.94 59 THR B CA 1
ATOM 2594 C C . THR B 1 59 ? 21.078 -18.016 0.336 1 96.94 59 THR B C 1
ATOM 2596 O O . THR B 1 59 ? 21.828 -17.047 0.438 1 96.94 59 THR B O 1
ATOM 2599 N N . GLY B 1 60 ? 20.719 -18.672 1.345 1 97.62 60 GLY B N 1
ATOM 2600 C CA . GLY B 1 60 ? 21.328 -18.469 2.646 1 97.62 60 GLY B CA 1
ATOM 2601 C C . GLY B 1 60 ? 20.797 -17.266 3.393 1 97.62 60 GLY B C 1
ATOM 2602 O O . GLY B 1 60 ? 21.5 -16.688 4.219 1 97.62 60 GLY B O 1
ATOM 2603 N N . ALA B 1 61 ? 19.609 -16.875 3.127 1 98.44 61 ALA B N 1
ATOM 2604 C CA . ALA B 1 61 ? 18.984 -15.781 3.861 1 98.44 61 ALA B CA 1
ATOM 2605 C C . ALA B 1 61 ? 18.828 -16.125 5.34 1 98.44 61 ALA B C 1
ATOM 2607 O O . ALA B 1 61 ? 18.5 -17.266 5.688 1 98.44 61 ALA B O 1
ATOM 2608 N N . SER B 1 62 ? 19.078 -15.141 6.23 1 98.62 62 SER B N 1
ATOM 2609 C CA . SER B 1 62 ? 18.891 -15.359 7.664 1 98.62 62 SER B CA 1
ATOM 2610 C C . SER B 1 62 ? 17.422 -15.625 7.996 1 98.62 62 SER B C 1
ATOM 2612 O O . SER B 1 62 ? 16.531 -15.305 7.207 1 98.62 62 SER B O 1
ATOM 2614 N N . GLU B 1 63 ? 17.172 -16.234 9.078 1 98.12 63 GLU B N 1
ATOM 2615 C CA . GLU B 1 63 ? 15.812 -16.484 9.539 1 98.12 63 GLU B CA 1
ATOM 2616 C C . GLU B 1 63 ? 15.023 -15.188 9.672 1 98.12 63 GLU B C 1
ATOM 2618 O O . GLU B 1 63 ? 13.859 -15.117 9.266 1 98.12 63 GLU B O 1
ATOM 2623 N N . ALA B 1 64 ? 15.703 -14.156 10.227 1 98.69 64 ALA B N 1
ATOM 2624 C CA . ALA B 1 64 ? 15.039 -12.867 10.414 1 98.69 64 ALA B CA 1
ATOM 2625 C C . ALA B 1 64 ? 14.633 -12.258 9.078 1 98.69 64 ALA B C 1
ATOM 2627 O O . ALA B 1 64 ? 13.555 -11.672 8.961 1 98.69 64 ALA B O 1
ATOM 2628 N N . ALA B 1 65 ? 15.523 -12.406 8.102 1 98.88 65 ALA B N 1
ATOM 2629 C CA . ALA B 1 65 ? 15.234 -11.875 6.773 1 98.88 65 ALA B CA 1
ATOM 2630 C C . ALA B 1 65 ? 14.055 -12.609 6.137 1 98.88 65 ALA B C 1
ATOM 2632 O O . ALA B 1 65 ? 13.164 -11.977 5.562 1 98.88 65 ALA B O 1
ATOM 2633 N N . ARG B 1 66 ? 14.047 -13.93 6.234 1 98.88 66 ARG B N 1
ATOM 2634 C CA . ARG B 1 66 ? 12.961 -14.727 5.684 1 98.88 66 ARG B CA 1
ATOM 2635 C C . ARG B 1 66 ? 11.648 -14.422 6.398 1 98.88 66 ARG B C 1
ATOM 2637 O O . ARG B 1 66 ? 10.586 -14.367 5.766 1 98.88 66 ARG B O 1
ATOM 2644 N N . ASP B 1 67 ? 11.742 -14.195 7.707 1 98.88 67 ASP B N 1
ATOM 2645 C CA . ASP B 1 67 ? 10.555 -13.883 8.492 1 98.88 67 ASP B CA 1
ATOM 2646 C C . ASP B 1 67 ? 9.938 -12.555 8.047 1 98.88 67 ASP B C 1
ATOM 2648 O O . ASP B 1 67 ? 8.727 -12.461 7.844 1 98.88 67 ASP B O 1
ATOM 2652 N N . ALA B 1 68 ? 10.742 -11.555 7.863 1 98.94 68 ALA B N 1
ATOM 2653 C CA . ALA B 1 68 ? 10.266 -10.242 7.445 1 98.94 68 ALA B CA 1
ATOM 2654 C C . ALA B 1 68 ? 9.648 -10.297 6.055 1 98.94 68 ALA B C 1
ATOM 2656 O O . ALA B 1 68 ? 8.539 -9.797 5.84 1 98.94 68 ALA B O 1
ATOM 2657 N N . ALA B 1 69 ? 10.328 -10.961 5.152 1 98.94 69 ALA B N 1
ATOM 2658 C CA . ALA B 1 69 ? 9.867 -11.039 3.766 1 98.94 69 ALA B CA 1
ATOM 2659 C C . ALA B 1 69 ? 8.578 -11.844 3.66 1 98.94 69 ALA B C 1
ATOM 2661 O O . ALA B 1 69 ? 7.633 -11.422 2.984 1 98.94 69 ALA B O 1
ATOM 2662 N N . SER B 1 70 ? 8.523 -12.953 4.32 1 98.88 70 SER B N 1
ATOM 2663 C CA . SER B 1 70 ? 7.348 -13.812 4.227 1 98.88 70 SER B CA 1
ATOM 2664 C C . SER B 1 70 ? 6.137 -13.18 4.902 1 98.88 70 SER B C 1
ATOM 2666 O O . SER B 1 70 ? 5.012 -13.312 4.422 1 98.88 70 SER B O 1
ATOM 2668 N N . ALA B 1 71 ? 6.375 -12.469 6.027 1 98.88 71 ALA B N 1
ATOM 2669 C CA . ALA B 1 71 ? 5.285 -11.758 6.688 1 98.88 71 ALA B CA 1
ATOM 2670 C C . ALA B 1 71 ? 4.719 -10.672 5.785 1 98.88 71 ALA B C 1
ATOM 2672 O O . ALA B 1 71 ? 3.5 -10.5 5.699 1 98.88 71 ALA B O 1
ATOM 2673 N N . ALA B 1 72 ? 5.598 -9.969 5.156 1 98.94 72 ALA B N 1
ATOM 2674 C CA . ALA B 1 72 ? 5.176 -8.914 4.242 1 98.94 72 ALA B CA 1
ATOM 2675 C C . ALA B 1 72 ? 4.324 -9.477 3.109 1 98.94 72 ALA B C 1
ATOM 2677 O O . ALA B 1 72 ? 3.264 -8.93 2.795 1 98.94 72 ALA B O 1
ATOM 2678 N N . LEU B 1 73 ? 4.75 -10.562 2.553 1 98.88 73 LEU B N 1
ATOM 2679 C CA . LEU B 1 73 ? 4.027 -11.219 1.472 1 98.88 73 LEU B CA 1
ATOM 2680 C C . LEU B 1 73 ? 2.627 -11.625 1.921 1 98.88 73 LEU B C 1
ATOM 2682 O O . LEU B 1 73 ? 1.652 -11.406 1.197 1 98.88 73 LEU B O 1
ATOM 2686 N N . GLU B 1 74 ? 2.586 -12.156 3.064 1 98.75 74 GLU B N 1
ATOM 2687 C CA . GLU B 1 74 ? 1.294 -12.633 3.551 1 98.75 74 GLU B CA 1
ATOM 2688 C C . GLU B 1 74 ? 0.354 -11.469 3.846 1 98.75 74 GLU B C 1
ATOM 2690 O O . GLU B 1 74 ? -0.854 -11.562 3.615 1 98.75 74 GLU B O 1
ATOM 2695 N N . MET B 1 75 ? 0.869 -10.391 4.359 1 98.88 75 MET B N 1
ATOM 2696 C CA . MET B 1 75 ? 0.028 -9.227 4.617 1 98.88 75 MET B CA 1
ATOM 2697 C C . MET B 1 75 ? -0.538 -8.664 3.316 1 98.88 75 MET B C 1
ATOM 2699 O O . MET B 1 75 ? -1.695 -8.25 3.268 1 98.88 75 MET B O 1
ATOM 2703 N N . ILE B 1 76 ? 0.25 -8.672 2.238 1 98.94 76 ILE B N 1
ATOM 2704 C CA . ILE B 1 76 ? -0.242 -8.242 0.932 1 98.94 76 ILE B CA 1
ATOM 2705 C C . ILE B 1 76 ? -1.326 -9.203 0.45 1 98.94 76 ILE B C 1
ATOM 2707 O O . ILE B 1 76 ? -2.377 -8.773 -0.029 1 98.94 76 ILE B O 1
ATOM 2711 N N . HIS B 1 77 ? -1.064 -10.469 0.592 1 98.56 77 HIS B N 1
ATOM 2712 C CA . HIS B 1 77 ? -2.049 -11.461 0.163 1 98.56 77 HIS B CA 1
ATOM 2713 C C . HIS B 1 77 ? -3.367 -11.281 0.91 1 98.56 77 HIS B C 1
ATOM 2715 O O . HIS B 1 77 ? -4.438 -11.273 0.296 1 98.56 77 HIS B O 1
ATOM 2721 N N . VAL B 1 78 ? -3.299 -11.133 2.197 1 98.5 78 VAL B N 1
ATOM 2722 C CA . VAL B 1 78 ? -4.496 -11.062 3.031 1 98.5 78 VAL B CA 1
ATOM 2723 C C . VAL B 1 78 ? -5.242 -9.758 2.752 1 98.5 78 VAL B C 1
ATOM 2725 O O . VAL B 1 78 ? -6.473 -9.742 2.703 1 98.5 78 VAL B O 1
ATOM 2728 N N . TYR B 1 79 ? -4.504 -8.617 2.59 1 98.75 79 TYR B N 1
ATOM 2729 C CA . TYR B 1 79 ? -5.23 -7.398 2.26 1 98.75 79 TYR B CA 1
ATOM 2730 C C . TYR B 1 79 ? -6.027 -7.57 0.974 1 98.75 79 TYR B C 1
ATOM 2732 O O . TYR B 1 79 ? -7.148 -7.07 0.861 1 98.75 79 TYR B O 1
ATOM 2740 N N . SER B 1 80 ? -5.418 -8.258 -0.022 1 98.56 80 SER B N 1
ATOM 2741 C CA . SER B 1 80 ? -6.105 -8.469 -1.292 1 98.56 80 SER B CA 1
ATOM 2742 C C . SER B 1 80 ? -7.371 -9.297 -1.104 1 98.56 80 SER B C 1
ATOM 2744 O O . SER B 1 80 ? -8.383 -9.055 -1.761 1 98.56 80 SER B O 1
ATOM 2746 N N . LEU B 1 81 ? -7.363 -10.305 -0.195 1 97.44 81 LEU B N 1
ATOM 2747 C CA . LEU B 1 81 ? -8.539 -11.117 0.103 1 97.44 81 LEU B CA 1
ATOM 2748 C C . LEU B 1 81 ? -9.633 -10.266 0.751 1 97.44 81 LEU B C 1
ATOM 2750 O O . LEU B 1 81 ? -10.805 -10.367 0.381 1 97.44 81 LEU B O 1
ATOM 2754 N N . VAL B 1 82 ? -9.234 -9.445 1.68 1 98.62 82 VAL B N 1
ATOM 2755 C CA . VAL B 1 82 ? -10.188 -8.617 2.406 1 98.62 82 VAL B CA 1
ATOM 2756 C C . VAL B 1 82 ? -10.914 -7.688 1.435 1 98.62 82 VAL B C 1
ATOM 2758 O O . VAL B 1 82 ? -12.141 -7.57 1.474 1 98.62 82 VAL B O 1
ATOM 2761 N N . HIS B 1 83 ? -10.172 -7.047 0.587 1 98.69 83 HIS B N 1
ATOM 2762 C CA . HIS B 1 83 ? -10.766 -6.129 -0.378 1 98.69 83 HIS B CA 1
ATOM 2763 C C . HIS B 1 83 ? -11.586 -6.887 -1.423 1 98.69 83 HIS B C 1
ATOM 2765 O O . HIS B 1 83 ? -12.656 -6.438 -1.823 1 98.69 83 HIS B O 1
ATOM 2771 N N . ASP B 1 84 ? -11.109 -8.039 -1.807 1 96.94 84 ASP B N 1
ATOM 2772 C CA . ASP B 1 84 ? -11.812 -8.859 -2.791 1 96.94 84 ASP B CA 1
ATOM 2773 C C . ASP B 1 84 ? -13.133 -9.375 -2.232 1 96.94 84 ASP B C 1
ATOM 2775 O O . ASP B 1 84 ? -14.094 -9.578 -2.98 1 96.94 84 ASP B O 1
ATOM 2779 N N . ASP B 1 85 ? -13.227 -9.594 -0.975 1 96.94 85 ASP B N 1
ATOM 2780 C CA . ASP B 1 85 ? -14.406 -10.141 -0.313 1 96.94 85 ASP B CA 1
ATOM 2781 C C . ASP B 1 85 ? -15.5 -9.086 -0.165 1 96.94 85 ASP B C 1
ATOM 2783 O O . ASP B 1 85 ? -16.641 -9.406 0.149 1 96.94 85 ASP B O 1
ATOM 2787 N N . MET B 1 86 ? -15.25 -7.812 -0.394 1 97.94 86 MET B N 1
ATOM 2788 C CA . MET B 1 86 ? -16.172 -6.723 -0.108 1 97.94 86 MET B CA 1
ATOM 2789 C C . MET B 1 86 ? -17.375 -6.762 -1.057 1 97.94 86 MET B C 1
ATOM 2791 O O . MET B 1 86 ? -17.281 -7.305 -2.158 1 97.94 86 MET B O 1
ATOM 2795 N N . PRO B 1 87 ? -18.531 -6.086 -0.724 1 97.31 87 PRO B N 1
ATOM 2796 C CA . PRO B 1 87 ? -19.75 -6.129 -1.519 1 97.31 87 PRO B CA 1
ATOM 2797 C C . PRO B 1 87 ? -19.562 -5.582 -2.932 1 97.31 87 PRO B C 1
ATOM 2799 O O . PRO B 1 87 ? -20.203 -6.047 -3.871 1 97.31 87 PRO B O 1
ATOM 2802 N N . CYS B 1 88 ? -18.672 -4.668 -3.111 1 96.12 88 CYS B N 1
ATOM 2803 C CA . CYS B 1 88 ? -18.469 -4.082 -4.434 1 96.12 88 CYS B CA 1
ATOM 2804 C C . CYS B 1 88 ? -17.594 -4.984 -5.301 1 96.12 88 CYS B C 1
ATOM 2806 O O . CYS B 1 88 ? -17.406 -4.711 -6.488 1 96.12 88 CYS B O 1
ATOM 2808 N N . MET B 1 89 ? -17.094 -6.102 -4.734 1 95.44 89 MET B N 1
ATOM 2809 C CA . MET B 1 89 ? -16.281 -7.078 -5.441 1 95.44 89 MET B CA 1
ATOM 2810 C C . MET B 1 89 ? -16.953 -8.445 -5.469 1 95.44 89 MET B C 1
ATOM 2812 O O . MET B 1 89 ? -18.016 -8.602 -6.062 1 95.44 89 MET B O 1
ATOM 2816 N N . ASP B 1 90 ? -16.453 -9.406 -4.711 1 91.62 90 ASP B N 1
ATOM 2817 C CA . ASP B 1 90 ? -17.016 -10.758 -4.762 1 91.62 90 ASP B CA 1
ATOM 2818 C C . ASP B 1 90 ? -18.156 -10.914 -3.76 1 91.62 90 ASP B C 1
ATOM 2820 O O . ASP B 1 90 ? -18.938 -11.859 -3.848 1 91.62 90 ASP B O 1
ATOM 2824 N N . ASP B 1 91 ? -18.25 -10.039 -2.838 1 94.5 91 ASP B N 1
ATOM 2825 C CA . ASP B 1 91 ? -19.266 -10.062 -1.791 1 94.5 91 ASP B CA 1
ATOM 2826 C C . ASP B 1 91 ? -19.312 -11.422 -1.098 1 94.5 91 ASP B C 1
ATOM 2828 O O . ASP B 1 91 ? -20.391 -11.992 -0.896 1 94.5 91 ASP B O 1
ATOM 2832 N N . ASP B 1 92 ? -18.141 -11.961 -0.807 1 92.81 92 ASP B N 1
ATOM 2833 C CA . ASP B 1 92 ? -18.062 -13.25 -0.121 1 92.81 92 ASP B CA 1
ATOM 2834 C C . ASP B 1 92 ? -18.359 -13.094 1.369 1 92.81 92 ASP B C 1
ATOM 2836 O O . ASP B 1 92 ? -17.828 -12.188 2.021 1 92.81 92 ASP B O 1
ATOM 2840 N N . ALA B 1 93 ? -19.109 -14.047 1.969 1 94.19 93 ALA B N 1
ATOM 2841 C CA . ALA B 1 93 ? -19.484 -13.977 3.377 1 94.19 93 ALA B CA 1
ATOM 2842 C C . ALA B 1 93 ? -18.5 -14.75 4.25 1 94.19 93 ALA B C 1
ATOM 2844 O O . ALA B 1 93 ? -18.375 -14.477 5.449 1 94.19 93 ALA B O 1
ATOM 2845 N N . LEU B 1 94 ? -17.719 -15.703 3.584 1 91.81 94 LEU B N 1
ATOM 2846 C CA . LEU B 1 94 ? -16.812 -16.562 4.336 1 91.81 94 LEU B CA 1
ATOM 2847 C C . LEU B 1 94 ? -15.43 -16.578 3.689 1 91.81 94 LEU B C 1
ATOM 2849 O O . LEU B 1 94 ? -15.312 -16.562 2.461 1 91.81 94 LEU B O 1
ATOM 2853 N N . ARG B 1 95 ? -14.43 -16.609 4.547 1 89.81 95 ARG B N 1
ATOM 2854 C CA . ARG B 1 95 ? -13.023 -16.766 4.184 1 89.81 95 ARG B CA 1
ATOM 2855 C C . ARG B 1 95 ? -12.273 -17.609 5.219 1 89.81 95 ARG B C 1
ATOM 2857 O O . ARG B 1 95 ? -12.281 -17.281 6.41 1 89.81 95 ARG B O 1
ATOM 2864 N N . ARG B 1 96 ? -11.719 -18.672 4.758 1 87 96 ARG B N 1
ATOM 2865 C CA . ARG B 1 96 ? -10.969 -19.562 5.633 1 87 96 ARG B CA 1
ATOM 2866 C C . ARG B 1 96 ? -11.836 -20.047 6.785 1 87 96 ARG B C 1
ATOM 2868 O O . ARG B 1 96 ? -11.398 -20.078 7.938 1 87 96 ARG B O 1
ATOM 2875 N N . GLY B 1 97 ? -13.062 -20.328 6.473 1 86.62 97 GLY B N 1
ATOM 2876 C CA . GLY B 1 97 ? -13.992 -20.922 7.426 1 86.62 97 GLY B CA 1
ATOM 2877 C C . GLY B 1 97 ? -14.555 -19.906 8.414 1 86.62 97 GLY B C 1
ATOM 2878 O O . GLY B 1 97 ? -15.32 -20.266 9.305 1 86.62 97 GLY B O 1
ATOM 2879 N N . LYS B 1 98 ? -14.219 -18.609 8.234 1 92.5 98 LYS B N 1
ATOM 2880 C CA . LYS B 1 98 ? -14.695 -17.562 9.133 1 92.5 98 LYS B CA 1
ATOM 2881 C C . LYS B 1 98 ? -15.398 -16.453 8.352 1 92.5 98 LYS B C 1
ATOM 2883 O O . LYS B 1 98 ? -15.148 -16.266 7.156 1 92.5 98 LYS B O 1
ATOM 2888 N N . PRO B 1 99 ? -16.328 -15.727 9.055 1 97 99 PRO B N 1
ATOM 2889 C CA . PRO B 1 99 ? -16.906 -14.562 8.367 1 97 99 PRO B CA 1
ATOM 2890 C C . PRO B 1 99 ? -15.852 -13.594 7.848 1 97 99 PRO B C 1
ATOM 2892 O O . PRO B 1 99 ? -14.844 -13.367 8.508 1 97 99 PRO B O 1
ATOM 2895 N N . THR B 1 100 ? -16.109 -13.055 6.684 1 97.69 100 THR B N 1
ATOM 2896 C CA . THR B 1 100 ? -15.203 -12.062 6.125 1 97.69 100 THR B CA 1
ATOM 2897 C C . THR B 1 100 ? -15.203 -10.789 6.969 1 97.69 100 THR B C 1
ATOM 2899 O O . THR B 1 100 ? -16.109 -10.578 7.785 1 97.69 100 THR B O 1
ATOM 2902 N N . VAL B 1 101 ? -14.258 -9.969 6.766 1 98.56 101 VAL B N 1
ATOM 2903 C CA . VAL B 1 101 ? -14.07 -8.805 7.629 1 98.56 101 VAL B CA 1
ATOM 2904 C C . VAL B 1 101 ? -15.281 -7.887 7.531 1 98.56 101 VAL B C 1
ATOM 2906 O O . VAL B 1 101 ? -15.766 -7.379 8.547 1 98.56 101 VAL B O 1
ATOM 2909 N N . HIS B 1 102 ? -15.812 -7.68 6.289 1 98.56 102 HIS B N 1
ATOM 2910 C CA . HIS B 1 102 ? -16.938 -6.766 6.141 1 98.56 102 HIS B CA 1
ATOM 2911 C C . HIS B 1 102 ? -18.203 -7.328 6.785 1 98.56 102 HIS B C 1
ATOM 2913 O O . HIS B 1 102 ? -19.109 -6.578 7.152 1 98.56 102 HIS B O 1
ATOM 2919 N N . VAL B 1 103 ? -18.281 -8.656 6.863 1 98.38 103 VAL B N 1
ATOM 2920 C CA . VAL B 1 103 ? -19.406 -9.32 7.496 1 98.38 103 VAL B CA 1
ATOM 2921 C C . VAL B 1 103 ? -19.266 -9.258 9.016 1 98.38 103 VAL B C 1
ATOM 2923 O O . VAL B 1 103 ? -20.203 -8.898 9.727 1 98.38 103 VAL B O 1
ATOM 2926 N N . LYS B 1 104 ? -18.125 -9.602 9.523 1 98.44 104 LYS B N 1
ATOM 2927 C CA . LYS B 1 104 ? -17.875 -9.664 10.961 1 98.44 104 LYS B CA 1
ATOM 2928 C C . LYS B 1 104 ? -17.875 -8.266 11.57 1 98.44 104 LYS B C 1
ATOM 2930 O O . LYS B 1 104 ? -18.359 -8.07 12.695 1 98.44 104 LYS B O 1
ATOM 2935 N N . TYR B 1 105 ? -17.344 -7.344 10.938 1 98 105 TYR B N 1
ATOM 2936 C CA . TYR B 1 105 ? -17.266 -5.961 11.398 1 98 105 TYR B CA 1
ATOM 2937 C C . TYR B 1 105 ? -18.188 -5.062 10.578 1 98 105 TYR B C 1
ATOM 2939 O O . TYR B 1 105 ? -19.406 -5.086 10.742 1 98 105 TYR B O 1
ATOM 2947 N N . ASP B 1 106 ? -17.672 -4.367 9.523 1 98 106 ASP B N 1
ATOM 2948 C CA . ASP B 1 106 ? -18.438 -3.553 8.586 1 98 106 ASP B CA 1
ATOM 2949 C C . ASP B 1 106 ? -17.578 -3.18 7.367 1 98 106 ASP B C 1
ATOM 2951 O O . ASP B 1 106 ? -16.406 -3.514 7.305 1 98 106 ASP B O 1
ATOM 2955 N N . GLU B 1 107 ? -18.234 -2.627 6.371 1 98.19 107 GLU B N 1
ATOM 2956 C CA . GLU B 1 107 ? -17.562 -2.33 5.105 1 98.19 107 GLU B CA 1
ATOM 2957 C C . GLU B 1 107 ? -16.453 -1.302 5.297 1 98.19 107 GLU B C 1
ATOM 2959 O O . GLU B 1 107 ? -15.336 -1.48 4.793 1 98.19 107 GLU B O 1
ATOM 2964 N N . PRO B 1 108 ? -16.641 -0.195 6.074 1 98.06 108 PRO B N 1
ATOM 2965 C CA . PRO B 1 108 ? -15.555 0.771 6.289 1 98.06 108 PRO B CA 1
ATOM 2966 C C . PRO B 1 108 ? -14.328 0.149 6.961 1 98.06 108 PRO B C 1
ATOM 2968 O O . PRO B 1 108 ? -13.195 0.422 6.559 1 98.06 108 PRO B O 1
ATOM 2971 N N . THR B 1 109 ? -14.562 -0.688 7.91 1 98.5 109 THR B N 1
ATOM 2972 C CA . THR B 1 109 ? -13.461 -1.354 8.594 1 98.5 109 THR B CA 1
ATOM 2973 C C . THR B 1 109 ? -12.695 -2.264 7.633 1 98.5 109 THR B C 1
ATOM 2975 O O . THR B 1 109 ? -11.461 -2.299 7.648 1 98.5 109 THR B O 1
ATOM 2978 N N . ALA B 1 110 ? -13.445 -3.014 6.805 1 98.81 110 ALA B N 1
ATOM 2979 C CA . ALA B 1 110 ? -12.797 -3.902 5.84 1 98.81 110 ALA B CA 1
ATOM 2980 C C . ALA B 1 110 ? -11.898 -3.119 4.887 1 98.81 110 ALA B C 1
ATOM 2982 O O . ALA B 1 110 ? -10.773 -3.535 4.602 1 98.81 110 ALA B O 1
ATOM 2983 N N . LEU B 1 111 ? -12.422 -1.975 4.422 1 98.81 111 LEU B N 1
ATOM 2984 C CA . LEU B 1 111 ? -11.633 -1.138 3.521 1 98.81 111 LEU B CA 1
ATOM 2985 C C . LEU B 1 111 ? -10.352 -0.674 4.199 1 98.81 111 LEU B C 1
ATOM 2987 O O . LEU B 1 111 ? -9.266 -0.777 3.617 1 98.81 111 LEU B O 1
ATOM 2991 N N . LEU B 1 112 ? -10.406 -0.277 5.438 1 98.88 112 LEU B N 1
ATOM 2992 C CA . LEU B 1 112 ? -9.258 0.254 6.164 1 98.88 112 LEU B CA 1
ATOM 2993 C C . LEU B 1 112 ? -8.289 -0.863 6.539 1 98.88 112 LEU B C 1
ATOM 2995 O O . LEU B 1 112 ? -7.078 -0.648 6.594 1 98.88 112 LEU B O 1
ATOM 2999 N N . VAL B 1 113 ? -8.828 -2.049 6.809 1 98.88 113 VAL B N 1
ATOM 3000 C CA . VAL B 1 113 ? -7.973 -3.193 7.082 1 98.88 113 VAL B CA 1
ATOM 3001 C C . VAL B 1 113 ? -7.066 -3.461 5.883 1 98.88 113 VAL B C 1
ATOM 3003 O O . VAL B 1 113 ? -5.859 -3.658 6.035 1 98.88 113 VAL B O 1
ATOM 3006 N N . GLY B 1 114 ? -7.699 -3.471 4.703 1 98.88 114 GLY B N 1
ATOM 3007 C CA . GLY B 1 114 ? -6.891 -3.658 3.51 1 98.88 114 GLY B CA 1
ATOM 3008 C C . GLY B 1 114 ? -5.828 -2.59 3.336 1 98.88 114 GLY B C 1
ATOM 3009 O O . GLY B 1 114 ? -4.66 -2.9 3.096 1 98.88 114 GLY B O 1
ATOM 3010 N N . ASP B 1 115 ? -6.199 -1.32 3.521 1 98.88 115 ASP B N 1
ATOM 3011 C CA . ASP B 1 115 ? -5.266 -0.204 3.396 1 98.88 115 ASP B CA 1
ATOM 3012 C C . ASP B 1 115 ? -4.121 -0.331 4.398 1 98.88 115 ASP B C 1
ATOM 3014 O O . ASP B 1 115 ? -2.959 -0.099 4.051 1 98.88 115 ASP B O 1
ATOM 3018 N N . ALA B 1 116 ? -4.449 -0.687 5.574 1 98.88 116 ALA B N 1
ATOM 3019 C CA . ALA B 1 116 ? -3.471 -0.733 6.66 1 98.88 116 ALA B CA 1
ATOM 3020 C C . ALA B 1 116 ? -2.518 -1.913 6.488 1 98.88 116 ALA B C 1
ATOM 3022 O O . ALA B 1 116 ? -1.321 -1.798 6.762 1 98.88 116 ALA B O 1
ATOM 3023 N N . LEU B 1 117 ? -3.053 -3.049 6.094 1 98.94 117 LEU B N 1
ATOM 3024 C CA . LEU B 1 117 ? -2.213 -4.227 5.902 1 98.94 117 LEU B CA 1
ATOM 3025 C C . LEU B 1 117 ? -1.217 -4.008 4.77 1 98.94 117 LEU B C 1
ATOM 3027 O O . LEU B 1 117 ? -0.071 -4.457 4.848 1 98.94 117 LEU B O 1
ATOM 3031 N N . GLN B 1 118 ? -1.685 -3.352 3.703 1 98.88 118 GLN B N 1
ATOM 3032 C CA . GLN B 1 118 ? -0.768 -3.074 2.602 1 98.88 118 GLN B CA 1
ATOM 3033 C C . GLN B 1 118 ? 0.421 -2.24 3.072 1 98.88 118 GLN B C 1
ATOM 3035 O O . GLN B 1 118 ? 1.571 -2.562 2.766 1 98.88 118 GLN B O 1
ATOM 3040 N N . SER B 1 119 ? 0.151 -1.163 3.803 1 98.81 119 SER B N 1
ATOM 3041 C CA . SER B 1 119 ? 1.233 -0.331 4.316 1 98.81 119 SER B CA 1
ATOM 3042 C C . SER B 1 119 ? 2.102 -1.104 5.305 1 98.81 119 SER B C 1
ATOM 3044 O O . SER B 1 119 ? 3.324 -0.949 5.32 1 98.81 119 SER B O 1
ATOM 3046 N N . GLN B 1 120 ? 1.494 -1.954 6.125 1 98.94 120 GLN B N 1
ATOM 3047 C CA . GLN B 1 120 ? 2.193 -2.701 7.164 1 98.94 120 GLN B CA 1
ATOM 3048 C C . GLN B 1 120 ? 3.211 -3.666 6.559 1 98.94 120 GLN B C 1
ATOM 3050 O O . GLN B 1 120 ? 4.27 -3.908 7.145 1 98.94 120 GLN B O 1
ATOM 3055 N N . ALA B 1 121 ? 2.873 -4.188 5.422 1 98.94 121 ALA B N 1
ATOM 3056 C CA . ALA B 1 121 ? 3.811 -5.059 4.711 1 98.94 121 ALA B CA 1
ATOM 3057 C C . ALA B 1 121 ? 5.137 -4.344 4.461 1 98.94 121 ALA B C 1
ATOM 3059 O O . ALA B 1 121 ? 6.207 -4.926 4.652 1 98.94 121 ALA B O 1
ATOM 3060 N N . PHE B 1 122 ? 5.062 -3.086 4.09 1 98.94 122 PHE B N 1
ATOM 3061 C CA . PHE B 1 122 ? 6.273 -2.342 3.758 1 98.94 122 PHE B CA 1
ATOM 3062 C C . PHE B 1 122 ? 7.008 -1.909 5.02 1 98.94 122 PHE B C 1
ATOM 3064 O O . PHE B 1 122 ? 8.234 -1.764 5.016 1 98.94 122 PHE B O 1
ATOM 3071 N N . VAL B 1 123 ? 6.293 -1.768 6.168 1 98.94 123 VAL B N 1
ATOM 3072 C CA . VAL B 1 123 ? 6.945 -1.559 7.453 1 98.94 123 VAL B CA 1
ATOM 3073 C C . VAL B 1 123 ? 7.797 -2.777 7.805 1 98.94 123 VAL B C 1
ATOM 3075 O O . VAL B 1 123 ? 8.953 -2.641 8.211 1 98.94 123 VAL B O 1
ATOM 3078 N N . ALA B 1 124 ? 7.27 -3.936 7.559 1 98.94 124 ALA B N 1
ATOM 3079 C CA . ALA B 1 124 ? 7.988 -5.168 7.863 1 98.94 124 ALA B CA 1
ATOM 3080 C C . ALA B 1 124 ? 9.258 -5.285 7.02 1 98.94 124 ALA B C 1
ATOM 3082 O O . ALA B 1 124 ? 10.297 -5.73 7.508 1 98.94 124 ALA B O 1
ATOM 3083 N N . LEU B 1 125 ? 9.203 -4.855 5.785 1 98.94 125 LEU B N 1
ATOM 3084 C CA . LEU B 1 125 ? 10.328 -5.016 4.867 1 98.94 125 LEU B CA 1
ATOM 3085 C C . LEU B 1 125 ? 11.422 -3.998 5.164 1 98.94 125 LEU B C 1
ATOM 3087 O O . LEU B 1 125 ? 12.539 -4.113 4.652 1 98.94 125 LEU B O 1
ATOM 3091 N N . THR B 1 126 ? 11.062 -2.998 5.984 1 98.81 126 THR B N 1
ATOM 3092 C CA . THR B 1 126 ? 12.055 -1.973 6.297 1 98.81 126 THR B CA 1
ATOM 3093 C C . THR B 1 126 ? 12.555 -2.125 7.73 1 98.81 126 THR B C 1
ATOM 3095 O O . THR B 1 126 ? 13 -1.152 8.344 1 98.81 126 THR B O 1
ATOM 3098 N N . ASP B 1 127 ? 12.406 -3.314 8.273 1 98.62 127 ASP B N 1
ATOM 3099 C CA . ASP B 1 127 ? 13 -3.66 9.562 1 98.62 127 ASP B CA 1
ATOM 3100 C C . ASP B 1 127 ? 14.516 -3.77 9.453 1 98.62 127 ASP B C 1
ATOM 3102 O O . ASP B 1 127 ? 15.047 -4.797 9.016 1 98.62 127 ASP B O 1
ATOM 3106 N N . ALA B 1 128 ? 15.227 -2.801 10.016 1 98 128 ALA B N 1
ATOM 3107 C CA . ALA B 1 128 ? 16.672 -2.691 9.836 1 98 128 ALA B CA 1
ATOM 3108 C C . ALA B 1 128 ? 17.406 -3.779 10.617 1 98 128 ALA B C 1
ATOM 3110 O O . ALA B 1 128 ? 18.562 -4.102 10.312 1 98 128 ALA B O 1
ATOM 3111 N N . ALA B 1 129 ? 16.734 -4.348 11.602 1 98.25 129 ALA B N 1
ATOM 3112 C CA . ALA B 1 129 ? 17.344 -5.43 12.367 1 98.25 129 ALA B CA 1
ATOM 3113 C C . ALA B 1 129 ? 17.344 -6.734 11.57 1 98.25 129 ALA B C 1
ATOM 3115 O O . ALA B 1 129 ? 18.188 -7.602 11.789 1 98.25 129 ALA B O 1
ATOM 3116 N N . ALA B 1 130 ? 16.453 -6.828 10.617 1 98.56 130 ALA B N 1
ATOM 3117 C CA . ALA B 1 130 ? 16.281 -8.078 9.883 1 98.56 130 ALA B CA 1
ATOM 3118 C C . ALA B 1 130 ? 16.922 -8 8.5 1 98.56 130 ALA B C 1
ATOM 3120 O O . ALA B 1 130 ? 17.391 -9.008 7.969 1 98.56 130 ALA B O 1
ATOM 3121 N N . LEU B 1 131 ? 16.922 -6.801 7.926 1 98.5 131 LEU B N 1
ATOM 3122 C CA . LEU B 1 131 ? 17.344 -6.617 6.539 1 98.5 131 LEU B CA 1
ATOM 3123 C C . LEU B 1 131 ? 18.234 -5.391 6.398 1 98.5 131 LEU B C 1
ATOM 3125 O O . LEU B 1 131 ? 17.891 -4.305 6.871 1 98.5 131 LEU B O 1
ATOM 3129 N N . PRO B 1 132 ? 19.422 -5.586 5.73 1 97.88 132 PRO B N 1
ATOM 3130 C CA . PRO B 1 132 ? 20.188 -4.387 5.398 1 97.88 132 PRO B CA 1
ATOM 3131 C C . PRO B 1 132 ? 19.5 -3.506 4.363 1 97.88 132 PRO B C 1
ATOM 3133 O O . PRO B 1 132 ? 18.594 -3.971 3.652 1 97.88 132 PRO B O 1
ATOM 3136 N N . ALA B 1 133 ? 19.891 -2.279 4.195 1 97.75 133 ALA B N 1
ATOM 3137 C CA . ALA B 1 133 ? 19.188 -1.256 3.434 1 97.75 133 ALA B CA 1
ATOM 3138 C C . ALA B 1 133 ? 19.031 -1.669 1.973 1 97.75 133 ALA B C 1
ATOM 3140 O O . ALA B 1 133 ? 17.984 -1.432 1.362 1 97.75 133 ALA B O 1
ATOM 3141 N N . ASP B 1 134 ? 20.047 -2.219 1.405 1 97.38 134 ASP B N 1
ATOM 3142 C CA . ASP B 1 134 ? 19.984 -2.588 -0.005 1 97.38 134 ASP B CA 1
ATOM 3143 C C . ASP B 1 134 ? 18.969 -3.707 -0.234 1 97.38 134 ASP B C 1
ATOM 3145 O O . ASP B 1 134 ? 18.266 -3.715 -1.244 1 97.38 134 ASP B O 1
ATOM 3149 N N . ARG B 1 135 ? 18.875 -4.652 0.713 1 98.19 135 ARG B N 1
ATOM 3150 C CA . ARG B 1 135 ? 17.875 -5.707 0.616 1 98.19 135 ARG B CA 1
ATOM 3151 C C . ARG B 1 135 ? 16.469 -5.152 0.843 1 98.19 135 ARG B C 1
ATOM 3153 O O . ARG B 1 135 ? 15.516 -5.551 0.165 1 98.19 135 ARG B O 1
ATOM 3160 N N . GLN B 1 136 ? 16.391 -4.242 1.825 1 98.75 136 GLN B N 1
ATOM 3161 C CA . GLN B 1 136 ? 15.102 -3.598 2.039 1 98.75 136 GLN B CA 1
ATOM 3162 C C . GLN B 1 136 ? 14.578 -2.98 0.746 1 98.75 136 GLN B C 1
ATOM 3164 O O . GLN B 1 136 ? 13.445 -3.252 0.337 1 98.75 136 GLN B O 1
ATOM 3169 N N . ALA B 1 137 ? 15.43 -2.227 0.088 1 98.44 137 ALA B N 1
ATOM 3170 C CA . ALA B 1 137 ? 15.039 -1.527 -1.135 1 98.44 137 ALA B CA 1
ATOM 3171 C C . ALA B 1 137 ? 14.633 -2.514 -2.225 1 98.44 137 ALA B C 1
ATOM 3173 O O . ALA B 1 137 ? 13.609 -2.33 -2.887 1 98.44 137 ALA B O 1
ATOM 3174 N N . ALA B 1 138 ? 15.359 -3.562 -2.377 1 98.25 138 ALA B N 1
ATOM 3175 C CA . ALA B 1 138 ? 15.094 -4.555 -3.416 1 98.25 138 ALA B CA 1
ATOM 3176 C C . ALA B 1 138 ? 13.781 -5.293 -3.152 1 98.25 138 ALA B C 1
ATOM 3178 O O . ALA B 1 138 ? 12.992 -5.508 -4.07 1 98.25 138 ALA B O 1
ATOM 3179 N N . LEU B 1 139 ? 13.602 -5.656 -1.913 1 98.88 139 LEU B N 1
ATOM 3180 C CA . LEU B 1 139 ? 12.398 -6.402 -1.548 1 98.88 139 LEU B CA 1
ATOM 3181 C C . LEU B 1 139 ? 11.156 -5.523 -1.651 1 98.88 139 LEU B C 1
ATOM 3183 O O . LEU B 1 139 ? 10.109 -5.977 -2.115 1 98.88 139 LEU B O 1
ATOM 3187 N N . VAL B 1 140 ? 11.297 -4.258 -1.236 1 98.94 140 VAL B N 1
ATOM 3188 C CA . VAL B 1 140 ? 10.188 -3.318 -1.341 1 98.94 140 VAL B CA 1
ATOM 3189 C C . VAL B 1 140 ? 9.789 -3.146 -2.807 1 98.94 140 VAL B C 1
ATOM 3191 O O . VAL B 1 140 ? 8.609 -3.195 -3.145 1 98.94 140 VAL B O 1
ATOM 3194 N N . ARG B 1 141 ? 10.711 -2.99 -3.654 1 98.81 141 ARG B N 1
ATOM 3195 C CA . ARG B 1 141 ? 10.414 -2.791 -5.07 1 98.81 141 ARG B CA 1
ATOM 3196 C C . ARG B 1 141 ? 9.727 -4.016 -5.664 1 98.81 141 ARG B C 1
ATOM 3198 O O . ARG B 1 141 ? 8.727 -3.889 -6.379 1 98.81 141 ARG B O 1
ATOM 3205 N N . GLU B 1 142 ? 10.266 -5.184 -5.359 1 98.75 142 GLU B N 1
ATOM 3206 C CA . GLU B 1 142 ? 9.695 -6.43 -5.859 1 98.75 142 GLU B CA 1
ATOM 3207 C C . GLU B 1 142 ? 8.234 -6.566 -5.445 1 98.75 142 GLU B C 1
ATOM 3209 O O . GLU B 1 142 ? 7.371 -6.871 -6.273 1 98.75 142 GLU B O 1
ATOM 3214 N N . LEU B 1 143 ? 7.988 -6.324 -4.188 1 98.94 143 LEU B N 1
ATOM 3215 C CA . LEU B 1 143 ? 6.641 -6.504 -3.652 1 98.94 143 LEU B CA 1
ATOM 3216 C C . LEU B 1 143 ? 5.695 -5.438 -4.195 1 98.94 143 LEU B C 1
ATOM 3218 O O . LEU B 1 143 ? 4.539 -5.73 -4.512 1 98.94 143 LEU B O 1
ATOM 3222 N N . ALA B 1 144 ? 6.172 -4.203 -4.281 1 98.94 144 ALA B N 1
ATOM 3223 C CA . ALA B 1 144 ? 5.348 -3.102 -4.777 1 98.94 144 ALA B CA 1
ATOM 3224 C C . ALA B 1 144 ? 4.93 -3.338 -6.223 1 98.94 144 ALA B C 1
ATOM 3226 O O . ALA B 1 144 ? 3.766 -3.131 -6.582 1 98.94 144 ALA B O 1
ATOM 3227 N N . LEU B 1 145 ? 5.824 -3.789 -7.031 1 98.75 145 LEU B N 1
ATOM 3228 C CA . LEU B 1 145 ? 5.5 -4.082 -8.422 1 98.75 145 LEU B CA 1
ATOM 3229 C C . LEU B 1 145 ? 4.52 -5.246 -8.516 1 98.75 145 LEU B C 1
ATOM 3231 O O . LEU B 1 145 ? 3.531 -5.172 -9.25 1 98.75 145 LEU B O 1
ATOM 3235 N N . ALA B 1 146 ? 4.758 -6.258 -7.781 1 98.81 146 ALA B N 1
ATOM 3236 C CA . ALA B 1 146 ? 3.945 -7.469 -7.844 1 98.81 146 ALA B CA 1
ATOM 3237 C C . ALA B 1 146 ? 2.521 -7.199 -7.363 1 98.81 146 ALA B C 1
ATOM 3239 O O . ALA B 1 146 ? 1.568 -7.801 -7.863 1 98.81 146 ALA B O 1
ATOM 3240 N N . SER B 1 147 ? 2.357 -6.289 -6.395 1 98.81 147 SER B N 1
ATOM 3241 C CA . SER B 1 147 ? 1.046 -6.035 -5.805 1 98.81 147 SER B CA 1
ATOM 3242 C C . SER B 1 147 ? 0.307 -4.934 -6.559 1 98.81 147 SER B C 1
ATOM 3244 O O . SER B 1 147 ? -0.892 -4.73 -6.355 1 98.81 147 SER B O 1
ATOM 3246 N N . GLY B 1 148 ? 0.949 -4.223 -7.469 1 98.62 148 GLY B N 1
ATOM 3247 C CA . GLY B 1 148 ? 0.441 -3.004 -8.078 1 98.62 148 GLY B CA 1
ATOM 3248 C C . GLY B 1 148 ? -0.36 -3.256 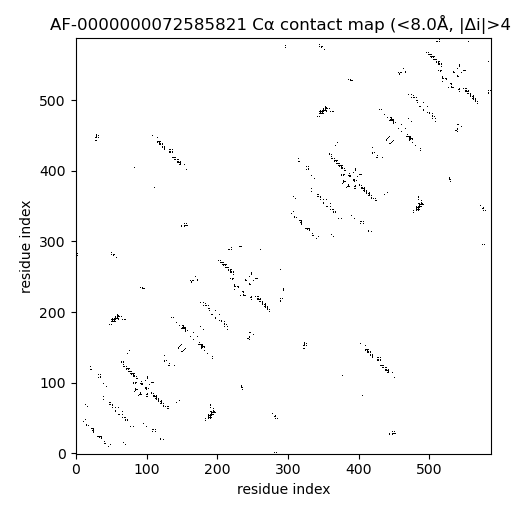-9.344 1 98.62 148 GLY B C 1
ATOM 3249 O O . GLY B 1 148 ? -0.856 -4.363 -9.555 1 98.62 148 GLY B O 1
ATOM 3250 N N . SER B 1 149 ? -0.492 -2.213 -10.195 1 98.44 149 SER B N 1
ATOM 3251 C CA . SER B 1 149 ? -1.384 -2.193 -11.352 1 98.44 149 SER B CA 1
ATOM 3252 C C . SER B 1 149 ? -0.821 -3.027 -12.5 1 98.44 149 SER B C 1
ATOM 3254 O O . SER B 1 149 ? -1.552 -3.398 -13.414 1 98.44 149 SER B O 1
ATOM 3256 N N . ILE B 1 150 ? 0.465 -3.363 -12.445 1 97.56 150 ILE B N 1
ATOM 3257 C CA . ILE B 1 150 ? 1.038 -4.219 -13.477 1 97.56 150 ILE B CA 1
ATOM 3258 C C . ILE B 1 150 ? 1.223 -5.633 -12.93 1 97.56 150 ILE B C 1
ATOM 3260 O O . ILE B 1 150 ? 1.847 -6.477 -13.578 1 97.56 150 ILE B O 1
ATOM 3264 N N . GLY B 1 151 ? 0.769 -5.887 -11.742 1 98.25 151 GLY B N 1
ATOM 3265 C CA . GLY B 1 151 ? 0.758 -7.176 -11.07 1 98.25 151 GLY B CA 1
ATOM 3266 C C . GLY B 1 151 ? -0.62 -7.586 -10.594 1 98.25 151 GLY B C 1
ATOM 3267 O O . GLY B 1 151 ? -1.583 -7.574 -11.359 1 98.25 151 GLY B O 1
ATOM 3268 N N . MET B 1 152 ? -0.724 -7.863 -9.305 1 98.56 152 MET B N 1
ATOM 3269 C CA . MET B 1 152 ? -1.898 -8.461 -8.68 1 98.56 152 MET B CA 1
ATOM 3270 C C . MET B 1 152 ? -3.127 -7.578 -8.875 1 98.56 152 MET B C 1
ATOM 3272 O O . MET B 1 152 ? -4.18 -8.062 -9.297 1 98.56 152 MET B O 1
ATOM 3276 N N . ALA B 1 153 ? -3.016 -6.273 -8.586 1 98.62 153 ALA B N 1
ATOM 3277 C CA . ALA B 1 153 ? -4.152 -5.367 -8.727 1 98.62 153 ALA B CA 1
ATOM 3278 C C . ALA B 1 153 ? -4.574 -5.242 -10.188 1 98.62 153 ALA B C 1
ATOM 3280 O O . ALA B 1 153 ? -5.766 -5.152 -10.492 1 98.62 153 ALA B O 1
ATOM 3281 N N . GLY B 1 154 ? -3.588 -5.188 -11.047 1 98.19 154 GLY B N 1
ATOM 3282 C CA . GLY B 1 154 ? -3.9 -5.16 -12.469 1 98.19 154 GLY B CA 1
ATOM 3283 C C . GLY B 1 154 ? -4.617 -6.406 -12.945 1 98.19 154 GLY B C 1
ATOM 3284 O O . GLY B 1 154 ? -5.551 -6.324 -13.742 1 98.19 154 GLY B O 1
ATOM 3285 N N . GLY B 1 155 ? -4.156 -7.594 -12.508 1 97.38 155 GLY B N 1
ATOM 3286 C CA . GLY B 1 155 ? -4.844 -8.836 -12.82 1 97.38 155 GLY B CA 1
ATOM 3287 C C . GLY B 1 155 ? -6.285 -8.859 -12.352 1 97.38 155 GLY B C 1
ATOM 3288 O O . GLY B 1 155 ? -7.168 -9.359 -13.055 1 97.38 155 GLY B O 1
ATOM 3289 N N . GLN B 1 156 ? -6.539 -8.336 -11.164 1 96.88 156 GLN B N 1
ATOM 3290 C CA . GLN B 1 156 ? -7.898 -8.234 -10.633 1 96.88 156 GLN B CA 1
ATOM 3291 C C . GLN B 1 156 ? -8.758 -7.332 -11.508 1 96.88 156 GLN B C 1
ATOM 3293 O O . GLN B 1 156 ? -9.938 -7.617 -11.734 1 96.88 156 GLN B O 1
ATOM 3298 N N . ALA B 1 157 ? -8.188 -6.227 -11.961 1 97.38 157 ALA B N 1
ATOM 3299 C CA . ALA B 1 157 ? -8.906 -5.32 -12.852 1 97.38 157 ALA B CA 1
ATOM 3300 C C . ALA B 1 157 ? -9.312 -6.027 -14.141 1 97.38 157 ALA B C 1
ATOM 3302 O O . ALA B 1 157 ? -10.438 -5.852 -14.617 1 97.38 157 ALA B O 1
ATOM 3303 N N . ILE B 1 158 ? -8.422 -6.805 -14.703 1 95.25 158 ILE B N 1
ATOM 3304 C CA . ILE B 1 158 ? -8.703 -7.555 -15.922 1 95.25 158 ILE B CA 1
ATOM 3305 C C . ILE B 1 158 ? -9.789 -8.586 -15.648 1 95.25 158 ILE B C 1
ATOM 3307 O O . ILE B 1 158 ? -10.711 -8.758 -16.453 1 95.25 158 ILE B O 1
ATOM 3311 N N . ASP B 1 159 ? -9.664 -9.281 -14.523 1 93.25 159 ASP B N 1
ATOM 3312 C CA . ASP B 1 159 ? -10.648 -10.273 -14.117 1 93.25 159 ASP B CA 1
ATOM 3313 C C . ASP B 1 159 ? -12.055 -9.672 -14.055 1 93.25 159 ASP B C 1
ATOM 3315 O O . ASP B 1 159 ? -13.008 -10.25 -14.57 1 93.25 159 ASP B O 1
ATOM 3319 N N . LEU B 1 160 ? -12.188 -8.508 -13.43 1 92 160 LEU B N 1
ATOM 3320 C CA . LEU B 1 160 ? -13.477 -7.836 -13.281 1 92 160 LEU B CA 1
ATOM 3321 C C . LEU B 1 160 ? -14.023 -7.414 -14.641 1 92 160 LEU B C 1
ATOM 3323 O O . LEU B 1 160 ? -15.234 -7.48 -14.875 1 92 160 LEU B O 1
ATOM 3327 N N . ALA B 1 161 ? -13.156 -7.008 -15.477 1 90.5 161 ALA B N 1
ATOM 3328 C CA . ALA B 1 161 ? -13.562 -6.527 -16.797 1 90.5 161 ALA B CA 1
ATOM 3329 C C . ALA B 1 161 ? -13.938 -7.688 -17.719 1 90.5 161 ALA B C 1
ATOM 3331 O O . ALA B 1 161 ? -14.547 -7.48 -18.766 1 90.5 161 ALA B O 1
ATOM 3332 N N . SER B 1 162 ? -13.641 -8.914 -17.359 1 88.06 162 SER B N 1
ATOM 3333 C CA . SER B 1 162 ? -13.797 -10.062 -18.234 1 88.06 162 SER B CA 1
ATOM 3334 C C . SER B 1 162 ? -15.133 -10.766 -18 1 88.06 162 SER B C 1
ATOM 3336 O O . SER B 1 162 ? -15.461 -11.742 -18.672 1 88.06 162 SER B O 1
ATOM 3338 N N . VAL B 1 163 ? -15.867 -10.234 -17.016 1 82.88 163 VAL B N 1
ATOM 3339 C CA . VAL B 1 163 ? -17.156 -10.852 -16.734 1 82.88 163 VAL B CA 1
ATOM 3340 C C . VAL B 1 163 ? -18.062 -10.766 -17.953 1 82.88 163 VAL B C 1
ATOM 3342 O O . VAL B 1 163 ? -18.266 -9.688 -18.516 1 82.88 163 VAL B O 1
ATOM 3345 N N . GLY B 1 164 ? -18.531 -11.914 -18.391 1 82.62 164 GLY B N 1
ATOM 3346 C CA . GLY B 1 164 ? -19.422 -11.969 -19.531 1 82.62 164 GLY B CA 1
ATOM 3347 C C . GLY B 1 164 ? -18.703 -11.891 -20.875 1 82.62 164 GLY B C 1
ATOM 3348 O O . GLY B 1 164 ? -19.344 -11.766 -21.922 1 82.62 164 GLY B O 1
ATOM 3349 N N . VAL B 1 165 ? -17.422 -11.953 -20.828 1 85.25 165 VAL B N 1
ATOM 3350 C CA . VAL B 1 165 ? -16.625 -11.844 -22.047 1 85.25 165 VAL B CA 1
ATOM 3351 C C . VAL B 1 165 ? -15.828 -13.133 -22.25 1 85.25 165 VAL B C 1
ATOM 3353 O O . VAL B 1 165 ? -15.258 -13.688 -21.312 1 85.25 165 VAL B O 1
ATOM 3356 N N . ALA B 1 166 ? -15.961 -13.609 -23.438 1 84.94 166 ALA B N 1
ATOM 3357 C CA . ALA B 1 166 ? -15.156 -14.789 -23.766 1 84.94 166 ALA B CA 1
ATOM 3358 C C . ALA B 1 166 ? -13.68 -14.414 -23.891 1 84.94 166 ALA B C 1
ATOM 3360 O O . ALA B 1 166 ? -13.336 -13.484 -24.625 1 84.94 166 ALA B O 1
ATOM 3361 N N . LEU B 1 167 ? -12.828 -15.07 -23.078 1 88.56 167 LEU B N 1
ATOM 3362 C CA . LEU B 1 167 ? -11.391 -14.844 -23.188 1 88.56 167 LEU B CA 1
ATOM 3363 C C . LEU B 1 167 ? -10.719 -15.961 -23.969 1 88.56 167 LEU B C 1
ATOM 3365 O O . LEU B 1 167 ? -11.117 -17.125 -23.875 1 88.56 167 LEU B O 1
ATOM 3369 N N . THR B 1 168 ? -9.711 -15.547 -24.75 1 91.62 168 THR B N 1
ATOM 3370 C CA . THR B 1 168 ? -8.812 -16.547 -25.297 1 91.62 168 THR B CA 1
ATOM 3371 C C . THR B 1 168 ? -7.961 -17.172 -24.203 1 91.62 168 THR B C 1
ATOM 3373 O O . THR B 1 168 ? -7.859 -16.625 -23.094 1 91.62 168 THR B O 1
ATOM 3376 N N . ARG B 1 169 ? -7.465 -18.297 -24.516 1 91.38 169 ARG B N 1
ATOM 3377 C CA . ARG B 1 169 ? -6.57 -18.953 -23.562 1 91.38 169 ARG B CA 1
ATOM 3378 C C . ARG B 1 169 ? -5.406 -18.031 -23.188 1 91.38 169 ARG B C 1
ATOM 3380 O O . ARG B 1 169 ? -5.027 -17.938 -22.016 1 91.38 169 ARG B O 1
ATOM 3387 N N . ASP B 1 170 ? -4.891 -17.312 -24.141 1 93.56 170 ASP B N 1
ATOM 3388 C CA . ASP B 1 170 ? -3.756 -16.422 -23.922 1 93.56 170 ASP B CA 1
ATOM 3389 C C . ASP B 1 170 ? -4.141 -15.281 -22.984 1 93.56 170 ASP B C 1
ATOM 3391 O O . ASP B 1 170 ? -3.363 -14.898 -22.109 1 93.56 170 ASP B O 1
ATOM 3395 N N . ALA B 1 171 ? -5.273 -14.75 -23.234 1 91.56 171 ALA B N 1
ATOM 3396 C CA . ALA B 1 171 ? -5.758 -13.664 -22.375 1 91.56 171 ALA B CA 1
ATOM 3397 C C . ALA B 1 171 ? -6.004 -14.148 -20.953 1 91.56 171 ALA B C 1
ATOM 3399 O O . ALA B 1 171 ? -5.723 -13.422 -20 1 91.56 171 ALA B O 1
ATOM 3400 N N . LEU B 1 172 ? -6.523 -15.336 -20.906 1 93.69 172 LEU B N 1
ATOM 3401 C CA . LEU B 1 172 ? -6.758 -15.938 -19.594 1 93.69 172 LEU B CA 1
ATOM 3402 C C . LEU B 1 172 ? -5.441 -16.156 -18.859 1 93.69 172 LEU B C 1
ATOM 3404 O O . LEU B 1 172 ? -5.34 -15.852 -17.656 1 93.69 172 LEU B O 1
ATOM 3408 N N . GLU B 1 173 ? -4.5 -16.641 -19.531 1 94.44 173 GLU B N 1
ATOM 3409 C CA . GLU B 1 173 ? -3.189 -16.891 -18.953 1 94.44 173 GLU B CA 1
ATOM 3410 C C . GLU B 1 173 ? -2.539 -15.602 -18.469 1 94.44 173 GLU B C 1
ATOM 3412 O O . GLU B 1 173 ? -1.95 -15.555 -17.391 1 94.44 173 GLU B O 1
ATOM 3417 N N . THR B 1 174 ? -2.66 -14.555 -19.25 1 93.62 174 THR B N 1
ATOM 3418 C CA . THR B 1 174 ? -2.111 -13.258 -18.875 1 93.62 174 THR B CA 1
ATOM 3419 C C . THR B 1 174 ? -2.773 -12.734 -17.594 1 93.62 174 THR B C 1
ATOM 3421 O O . THR B 1 174 ? -2.096 -12.25 -16.688 1 93.62 174 THR B O 1
ATOM 3424 N N . MET B 1 175 ? -4.039 -12.875 -17.578 1 94.31 175 MET B N 1
ATOM 3425 C CA . MET B 1 175 ? -4.785 -12.445 -16.391 1 94.31 175 MET B CA 1
ATOM 3426 C C . MET B 1 175 ? -4.32 -13.203 -15.156 1 94.31 175 MET B C 1
ATOM 3428 O O . MET B 1 175 ? -4.047 -12.602 -14.117 1 94.31 175 MET B O 1
ATOM 3432 N N . HIS B 1 176 ? -4.082 -14.477 -15.281 1 95.38 176 HIS B N 1
ATOM 3433 C CA . HIS B 1 176 ? -3.713 -15.305 -14.133 1 95.38 176 HIS B CA 1
ATOM 3434 C C . HIS B 1 176 ? -2.262 -15.07 -13.734 1 95.38 176 HIS B C 1
ATOM 3436 O O . HIS B 1 176 ? -1.923 -15.125 -12.547 1 95.38 176 HIS B O 1
ATOM 3442 N N . ARG B 1 177 ? -1.389 -14.789 -14.711 1 96.31 177 ARG B N 1
ATOM 3443 C CA . ARG B 1 177 ? 0.003 -14.469 -14.406 1 96.31 177 ARG B CA 1
ATOM 3444 C C . ARG B 1 177 ? 0.103 -13.188 -13.578 1 96.31 177 ARG B C 1
ATOM 3446 O O . ARG B 1 177 ? 1.009 -13.047 -12.758 1 96.31 177 ARG B O 1
ATOM 3453 N N . MET B 1 178 ? -0.897 -12.359 -13.781 1 97.12 178 MET B N 1
ATOM 3454 C CA . MET B 1 178 ? -0.938 -11.117 -13.016 1 97.12 178 MET B CA 1
ATOM 3455 C C . MET B 1 178 ? -1.661 -11.312 -11.688 1 97.12 178 MET B C 1
ATOM 3457 O O . MET B 1 178 ? -1.034 -11.305 -10.625 1 97.12 178 MET B O 1
ATOM 3461 N N . LYS B 1 179 ? -2.889 -11.758 -11.727 1 96.5 179 LYS B N 1
ATOM 3462 C CA . LYS B 1 179 ? -3.781 -11.812 -10.578 1 96.5 179 LYS B CA 1
ATOM 3463 C C . LYS B 1 179 ? -3.232 -12.734 -9.492 1 96.5 179 LYS B C 1
ATOM 3465 O O . LYS B 1 179 ? -3.223 -12.383 -8.312 1 96.5 179 LYS B O 1
ATOM 3470 N N . THR B 1 180 ? -2.74 -13.859 -9.875 1 96.31 180 THR B N 1
ATOM 3471 C CA . THR B 1 180 ? -2.271 -14.875 -8.938 1 96.31 180 THR B CA 1
ATOM 3472 C C . THR B 1 180 ? -0.765 -15.078 -9.07 1 96.31 180 THR B C 1
ATOM 3474 O O . THR B 1 180 ? -0.051 -15.141 -8.062 1 96.31 180 THR B O 1
ATOM 3477 N N . GLY B 1 181 ? -0.291 -15.062 -10.234 1 97.75 181 GLY B N 1
ATOM 3478 C CA . GLY B 1 181 ? 1.09 -15.422 -10.523 1 97.75 181 GLY B CA 1
ATOM 3479 C C . GLY B 1 181 ? 2.086 -14.383 -10.039 1 97.75 181 GLY B C 1
ATOM 3480 O O . GLY B 1 181 ? 3.199 -14.727 -9.633 1 97.75 181 GLY B O 1
ATOM 3481 N N . ALA B 1 182 ? 1.698 -13.125 -10.094 1 98.38 182 ALA B N 1
ATOM 3482 C CA . ALA B 1 182 ? 2.631 -12.055 -9.758 1 98.38 182 ALA B CA 1
ATOM 3483 C C . ALA B 1 182 ? 3.109 -12.172 -8.312 1 98.38 182 ALA B C 1
ATOM 3485 O O . ALA B 1 182 ? 4.305 -12.062 -8.039 1 98.38 182 ALA B O 1
ATOM 3486 N N . LEU B 1 183 ? 2.211 -12.445 -7.422 1 98.62 183 LEU B N 1
ATOM 3487 C CA . LEU B 1 183 ? 2.592 -12.516 -6.016 1 98.62 183 LEU B CA 1
ATOM 3488 C C . LEU B 1 183 ? 3.303 -13.836 -5.715 1 98.62 183 LEU B C 1
ATOM 3490 O O . LEU B 1 183 ? 4.184 -13.883 -4.852 1 98.62 183 LEU B O 1
ATOM 3494 N N . LEU B 1 184 ? 3.004 -14.906 -6.418 1 98.5 184 LEU B N 1
ATOM 3495 C CA . LEU B 1 184 ? 3.729 -16.172 -6.258 1 98.5 184 LEU B CA 1
ATOM 3496 C C . LEU B 1 184 ? 5.164 -16.031 -6.754 1 98.5 184 LEU B C 1
ATOM 3498 O O . LEU B 1 184 ? 6.094 -16.516 -6.109 1 98.5 184 LEU B O 1
ATOM 3502 N N . ARG B 1 185 ? 5.309 -15.367 -7.859 1 98.56 185 ARG B N 1
ATOM 3503 C CA . ARG B 1 185 ? 6.648 -15.102 -8.367 1 98.56 185 ARG B CA 1
ATOM 3504 C C . ARG B 1 185 ? 7.441 -14.242 -7.391 1 98.56 185 ARG B C 1
ATOM 3506 O O . ARG B 1 185 ? 8.617 -14.508 -7.129 1 98.56 185 ARG B O 1
ATOM 3513 N N . ALA B 1 186 ? 6.781 -13.25 -6.875 1 98.88 186 ALA B N 1
ATOM 3514 C CA . ALA B 1 186 ? 7.438 -12.383 -5.895 1 98.88 186 ALA B CA 1
ATOM 3515 C C . ALA B 1 186 ? 7.863 -13.18 -4.664 1 98.88 186 ALA B C 1
ATOM 3517 O O . ALA B 1 186 ? 8.898 -12.891 -4.059 1 98.88 186 ALA B O 1
ATOM 3518 N N . SER B 1 187 ? 7.082 -14.133 -4.258 1 98.88 187 SER B N 1
ATOM 3519 C CA . SER B 1 187 ? 7.41 -14.961 -3.102 1 98.88 187 SER B CA 1
ATOM 3520 C C . SER B 1 187 ? 8.75 -15.664 -3.289 1 98.88 187 SER B C 1
ATOM 3522 O O . SER B 1 187 ? 9.594 -15.656 -2.389 1 98.88 187 SER B O 1
ATOM 3524 N N . VAL B 1 188 ? 8.961 -16.188 -4.434 1 98.88 188 VAL B N 1
ATOM 3525 C CA . VAL B 1 188 ? 10.195 -16.906 -4.738 1 98.88 188 VAL B CA 1
ATOM 3526 C C . VAL B 1 188 ? 11.344 -15.906 -4.863 1 98.88 188 VAL B C 1
ATOM 3528 O O . VAL B 1 188 ? 12.398 -16.078 -4.25 1 98.88 188 VAL B O 1
ATOM 3531 N N . ARG B 1 189 ? 11.133 -14.844 -5.602 1 98.75 189 ARG B N 1
ATOM 3532 C CA . ARG B 1 189 ? 12.18 -13.859 -5.848 1 98.75 189 ARG B CA 1
ATOM 3533 C C . ARG B 1 189 ? 12.602 -13.172 -4.551 1 98.75 189 ARG B C 1
ATOM 3535 O O . ARG B 1 189 ? 13.797 -13.008 -4.293 1 98.75 189 ARG B O 1
ATOM 3542 N N . MET B 1 190 ? 11.641 -12.781 -3.785 1 98.88 190 MET B N 1
ATOM 3543 C CA . MET B 1 190 ? 11.938 -12.07 -2.547 1 98.88 190 MET B CA 1
ATOM 3544 C C . MET B 1 190 ? 12.695 -12.961 -1.573 1 98.88 190 MET B C 1
ATOM 3546 O O . MET B 1 190 ? 13.625 -12.508 -0.897 1 98.88 190 MET B O 1
ATOM 3550 N N . GLY B 1 191 ? 12.25 -14.219 -1.481 1 98.81 191 GLY B N 1
ATOM 3551 C CA . GLY B 1 191 ? 13.031 -15.148 -0.681 1 98.81 191 GLY B CA 1
ATOM 3552 C C . GLY B 1 191 ? 14.492 -15.211 -1.09 1 98.81 191 GLY B C 1
ATOM 3553 O O . GLY B 1 191 ? 15.383 -15.062 -0.251 1 98.81 191 GLY B O 1
ATOM 3554 N N . ALA B 1 192 ? 14.711 -15.352 -2.357 1 98.62 192 ALA B N 1
ATOM 3555 C CA . ALA B 1 192 ? 16.062 -15.461 -2.883 1 98.62 192 ALA B CA 1
ATOM 3556 C C . ALA B 1 192 ? 16.844 -14.164 -2.664 1 98.62 192 ALA B C 1
ATOM 3558 O O . ALA B 1 192 ? 18 -14.188 -2.26 1 98.62 192 ALA B O 1
ATOM 3559 N N . LEU B 1 193 ? 16.188 -13.023 -2.818 1 98.31 193 LEU B N 1
ATOM 3560 C CA . LEU B 1 193 ? 16.828 -11.711 -2.723 1 98.31 193 LEU B CA 1
ATOM 3561 C C . LEU B 1 193 ? 17.156 -11.375 -1.273 1 98.31 193 LEU B C 1
ATOM 3563 O O . LEU B 1 193 ? 17.984 -10.5 -1.011 1 98.31 193 LEU B O 1
ATOM 3567 N N . ALA B 1 194 ? 16.484 -12.039 -0.355 1 98.31 194 ALA B N 1
ATOM 3568 C CA . ALA B 1 194 ? 16.719 -11.766 1.062 1 98.31 194 ALA B CA 1
ATOM 3569 C C . ALA B 1 194 ? 18.062 -12.328 1.509 1 98.31 194 ALA B C 1
ATOM 3571 O O . ALA B 1 194 ? 18.578 -11.969 2.574 1 98.31 194 ALA B O 1
ATOM 3572 N N . GLY B 1 195 ? 18.625 -13.289 0.72 1 97.38 195 GLY B N 1
ATOM 3573 C CA . GLY B 1 195 ? 19.922 -13.867 0.998 1 97.38 195 GLY B CA 1
ATOM 3574 C C . GLY B 1 195 ? 21.031 -13.305 0.129 1 97.38 195 GLY B C 1
ATOM 3575 O O . GLY B 1 195 ? 21.031 -12.109 -0.181 1 97.38 195 GLY B O 1
ATOM 3576 N N . GLU B 1 196 ? 21.953 -14.141 -0.126 1 96.19 196 GLU B N 1
ATOM 3577 C CA . GLU B 1 196 ? 23.016 -13.734 -1.045 1 96.19 196 GLU B CA 1
ATOM 3578 C C . GLU B 1 196 ? 22.469 -13.5 -2.449 1 96.19 196 GLU B C 1
ATOM 3580 O O . GLU B 1 196 ? 21.641 -14.273 -2.936 1 96.19 196 GLU B O 1
ATOM 3585 N N . THR B 1 197 ? 22.922 -12.438 -3.033 1 92.19 197 THR B N 1
ATOM 3586 C CA . THR B 1 197 ? 22.438 -12.078 -4.359 1 92.19 197 THR B CA 1
ATOM 3587 C C . THR B 1 197 ? 22.672 -13.219 -5.352 1 92.19 197 THR B C 1
ATOM 3589 O O . THR B 1 197 ? 23.828 -13.586 -5.613 1 92.19 197 THR B O 1
ATOM 3592 N N . PRO B 1 198 ? 21.594 -13.703 -5.902 1 94.94 198 PRO B N 1
ATOM 3593 C CA . PRO B 1 198 ? 21.781 -14.773 -6.879 1 94.94 198 PRO B CA 1
ATOM 3594 C C . PRO B 1 198 ? 22.391 -14.281 -8.195 1 94.94 198 PRO B C 1
ATOM 3596 O O . PRO B 1 198 ? 22.25 -13.102 -8.531 1 94.94 198 PRO B O 1
ATOM 3599 N N . SER B 1 199 ? 23.016 -15.266 -8.93 1 96.62 199 SER B N 1
ATOM 3600 C CA . SER B 1 199 ? 23.438 -14.953 -10.289 1 96.62 199 SER B CA 1
ATOM 3601 C C . SER B 1 199 ? 22.25 -14.734 -11.211 1 96.62 199 SER B C 1
ATOM 3603 O O . SER B 1 199 ? 21.125 -15.117 -10.883 1 96.62 199 SER B O 1
ATOM 3605 N N . GLY B 1 200 ? 22.516 -14.109 -12.281 1 97.12 200 GLY B N 1
ATOM 3606 C CA . GLY B 1 200 ? 21.469 -13.93 -13.273 1 97.12 200 GLY B CA 1
ATOM 3607 C C . GLY B 1 200 ? 20.828 -15.227 -13.711 1 97.12 200 GLY B C 1
ATOM 3608 O O . GLY B 1 200 ? 19.609 -15.305 -13.883 1 97.12 200 GLY B O 1
ATOM 3609 N N . ASP B 1 201 ? 21.641 -16.281 -13.859 1 97.5 201 ASP B N 1
ATOM 3610 C CA . ASP B 1 201 ? 21.141 -17.594 -14.273 1 97.5 201 ASP B CA 1
ATOM 3611 C C . ASP B 1 201 ? 20.266 -18.219 -13.195 1 97.5 201 ASP B C 1
ATOM 3613 O O . ASP B 1 201 ? 19.234 -18.828 -13.5 1 97.5 201 ASP B O 1
ATOM 3617 N N . ALA B 1 202 ? 20.719 -18.062 -12.008 1 97.5 202 ALA B N 1
ATOM 3618 C CA . ALA B 1 202 ? 19.938 -18.594 -10.898 1 97.5 202 ALA B CA 1
ATOM 3619 C C . ALA B 1 202 ? 18.562 -17.922 -10.82 1 97.5 202 ALA B C 1
ATOM 3621 O O . ALA B 1 202 ? 17.547 -18.594 -10.617 1 97.5 202 ALA B O 1
ATOM 3622 N N . MET B 1 203 ? 18.578 -16.641 -11.008 1 97.69 203 MET B N 1
ATOM 3623 C CA . MET B 1 203 ? 17.312 -15.891 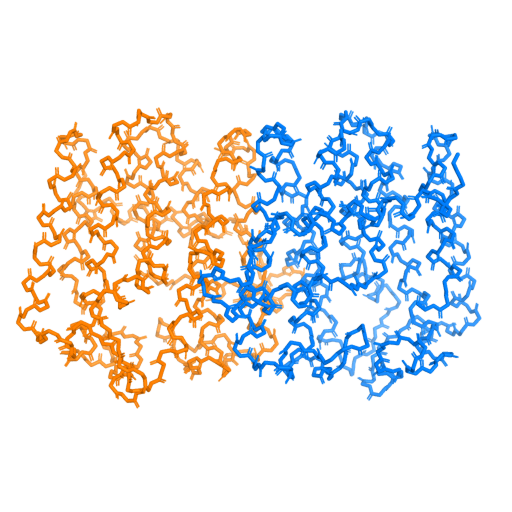-10.938 1 97.69 203 MET B CA 1
ATOM 3624 C C . MET B 1 203 ? 16.406 -16.266 -12.102 1 97.69 203 MET B C 1
ATOM 3626 O O . MET B 1 203 ? 15.188 -16.328 -11.938 1 97.69 203 MET B O 1
ATOM 3630 N N . ARG B 1 204 ? 16.938 -16.484 -13.242 1 98.19 204 ARG B N 1
ATOM 3631 C CA . ARG B 1 204 ? 16.156 -16.906 -14.398 1 98.19 204 ARG B CA 1
ATOM 3632 C C . ARG B 1 204 ? 15.516 -18.266 -14.148 1 98.19 204 ARG B C 1
ATOM 3634 O O . ARG B 1 204 ? 14.359 -18.5 -14.523 1 98.19 204 ARG B O 1
ATOM 3641 N N . ALA B 1 205 ? 16.281 -19.141 -13.586 1 98.62 205 ALA B N 1
ATOM 3642 C CA . ALA B 1 205 ? 15.766 -20.469 -13.25 1 98.62 205 ALA B CA 1
ATOM 3643 C C . ALA B 1 205 ? 14.641 -20.359 -12.227 1 98.62 205 ALA B C 1
ATOM 3645 O O . ALA B 1 205 ? 13.617 -21.047 -12.352 1 98.62 205 ALA B O 1
ATOM 3646 N N . LEU B 1 206 ? 14.836 -19.5 -11.25 1 98.69 206 LEU B N 1
ATOM 3647 C CA . LEU B 1 206 ? 13.812 -19.297 -10.227 1 98.69 206 LEU B CA 1
ATOM 3648 C C . LEU B 1 206 ? 12.57 -18.656 -10.828 1 98.69 206 LEU B C 1
ATOM 3650 O O . LEU B 1 206 ? 11.445 -18.984 -10.43 1 98.69 206 LEU B O 1
ATOM 3654 N N . ASP B 1 207 ? 12.75 -17.766 -11.758 1 98.56 207 ASP B N 1
ATOM 3655 C CA . ASP B 1 207 ? 11.625 -17.156 -12.461 1 98.56 207 ASP B CA 1
ATOM 3656 C C . ASP B 1 207 ? 10.844 -18.203 -13.25 1 98.56 207 ASP B C 1
ATOM 3658 O O . ASP B 1 207 ? 9.617 -18.172 -13.281 1 98.56 207 ASP B O 1
ATOM 3662 N N . ALA B 1 208 ? 11.523 -19.078 -13.891 1 98.69 208 ALA B N 1
ATOM 3663 C CA . ALA B 1 208 ? 10.883 -20.156 -14.641 1 98.69 208 ALA B CA 1
ATOM 3664 C C . ALA B 1 208 ? 10.094 -21.078 -13.719 1 98.69 208 ALA B C 1
ATOM 3666 O O . ALA B 1 208 ? 8.969 -21.469 -14.039 1 98.69 208 ALA B O 1
ATOM 3667 N N . TYR B 1 209 ? 10.711 -21.422 -12.633 1 98.81 209 TYR B N 1
ATOM 3668 C CA . TYR B 1 209 ? 10.039 -22.219 -11.609 1 98.81 209 TYR B CA 1
ATOM 3669 C C . TYR B 1 209 ? 8.758 -21.531 -11.141 1 98.81 209 TYR B C 1
ATOM 3671 O O . TYR B 1 209 ? 7.688 -22.141 -11.125 1 98.81 209 TYR B O 1
ATOM 3679 N N . ALA B 1 210 ? 8.852 -20.266 -10.781 1 98.69 210 ALA B N 1
ATOM 3680 C CA . ALA B 1 210 ? 7.727 -19.516 -10.234 1 98.69 210 ALA B CA 1
ATOM 3681 C C . ALA B 1 210 ? 6.613 -19.359 -11.273 1 98.69 210 ALA B C 1
ATOM 3683 O O . ALA B 1 210 ? 5.43 -19.406 -10.93 1 98.69 210 ALA B O 1
ATOM 3684 N N . ALA B 1 211 ? 6.98 -19.141 -12.508 1 98 211 ALA B N 1
ATOM 3685 C CA . ALA B 1 211 ? 6 -19.016 -13.578 1 98 211 ALA B CA 1
ATOM 3686 C C . ALA B 1 211 ? 5.184 -20.297 -13.727 1 98 211 ALA B C 1
ATOM 3688 O O . ALA B 1 211 ? 3.963 -20.25 -13.891 1 98 211 ALA B O 1
ATOM 3689 N N . ALA B 1 212 ? 5.848 -21.406 -13.68 1 98.12 212 ALA B N 1
ATOM 3690 C CA . ALA B 1 212 ? 5.184 -22.703 -13.797 1 98.12 212 ALA B CA 1
ATOM 3691 C C . ALA B 1 212 ? 4.273 -22.969 -12.602 1 98.12 212 ALA B C 1
ATOM 3693 O O . ALA B 1 212 ? 3.115 -23.359 -12.766 1 98.12 212 ALA B O 1
ATOM 3694 N N . VAL B 1 213 ? 4.762 -22.719 -11.445 1 98.06 213 VAL B N 1
ATOM 3695 C CA . VAL B 1 213 ? 4.016 -22.969 -10.219 1 98.06 213 VAL B CA 1
ATOM 3696 C C . VAL B 1 213 ? 2.814 -22.031 -10.141 1 98.06 213 VAL B C 1
ATOM 3698 O O . VAL B 1 213 ? 1.725 -22.438 -9.734 1 98.06 213 VAL B O 1
ATOM 3701 N N . GLY B 1 214 ? 3.049 -20.797 -10.484 1 97.19 214 GLY B N 1
ATOM 3702 C CA . GLY B 1 214 ? 1.964 -19.828 -10.477 1 97.19 214 GLY B CA 1
ATOM 3703 C C . GLY B 1 214 ? 0.813 -20.219 -11.383 1 97.19 214 GLY B C 1
ATOM 3704 O O . GLY B 1 214 ? -0.352 -20.125 -10.992 1 97.19 214 GLY B O 1
ATOM 3705 N N . LEU B 1 215 ? 1.119 -20.625 -12.547 1 96.31 215 LEU B N 1
ATOM 3706 C CA . LEU B 1 215 ? 0.087 -21.047 -13.492 1 96.31 215 LEU B CA 1
ATOM 3707 C C . LEU B 1 215 ? -0.581 -22.344 -13.023 1 96.31 215 LEU B C 1
ATOM 3709 O O . LEU B 1 215 ? -1.802 -22.484 -13.125 1 96.31 215 LEU B O 1
ATOM 3713 N N . ALA B 1 216 ? 0.233 -23.25 -12.547 1 97.25 216 ALA B N 1
ATOM 3714 C CA . ALA B 1 216 ? -0.303 -24.5 -12.023 1 97.25 216 ALA B CA 1
ATOM 3715 C C . ALA B 1 216 ? -1.3 -24.25 -10.898 1 97.25 216 ALA B C 1
ATOM 3717 O O . ALA B 1 216 ? -2.314 -24.938 -10.789 1 97.25 216 ALA B O 1
ATOM 3718 N N . PHE B 1 217 ? -0.968 -23.344 -10.078 1 96.56 217 PHE B N 1
ATOM 3719 C CA . PHE B 1 217 ? -1.842 -22.969 -8.969 1 96.56 217 PHE B CA 1
ATOM 3720 C C . PHE B 1 217 ? -3.24 -22.641 -9.469 1 96.56 217 PHE B C 1
ATOM 3722 O O . PHE B 1 217 ? -4.234 -23.094 -8.906 1 96.56 217 PHE B O 1
ATOM 3729 N N . GLN B 1 218 ? -3.312 -21.906 -10.492 1 93.81 218 GLN B N 1
ATOM 3730 C CA . GLN B 1 218 ? -4.602 -21.469 -11.016 1 93.81 218 GLN B CA 1
ATOM 3731 C C . GLN B 1 218 ? -5.32 -22.594 -11.734 1 93.81 218 GLN B C 1
ATOM 3733 O O . GLN B 1 218 ? -6.535 -22.766 -11.609 1 93.81 218 GLN B O 1
ATOM 3738 N N . VAL B 1 219 ? -4.605 -23.359 -12.5 1 95.25 219 VAL B N 1
ATOM 3739 C CA . VAL B 1 219 ? -5.195 -24.484 -13.211 1 95.25 219 VAL B CA 1
ATOM 3740 C C . VAL B 1 219 ? -5.84 -25.438 -12.211 1 95.25 219 VAL B C 1
ATOM 3742 O O . VAL B 1 219 ? -6.977 -25.875 -12.406 1 95.25 219 VAL B O 1
ATOM 3745 N N . VAL B 1 220 ? -5.137 -25.703 -11.18 1 95.44 220 VAL B N 1
ATOM 3746 C CA . VAL B 1 220 ? -5.637 -26.625 -10.164 1 95.44 220 VAL B CA 1
ATOM 3747 C C . VAL B 1 220 ? -6.836 -26 -9.445 1 95.44 220 VAL B C 1
ATOM 3749 O O . VAL B 1 220 ? -7.812 -26.688 -9.148 1 95.44 220 VAL B O 1
ATOM 3752 N N . ASP B 1 221 ? -6.738 -24.703 -9.148 1 91.62 221 ASP B N 1
ATOM 3753 C CA . ASP B 1 221 ? -7.875 -24 -8.555 1 91.62 221 ASP B CA 1
ATOM 3754 C C . ASP B 1 221 ? -9.117 -24.141 -9.43 1 91.62 221 ASP B C 1
ATOM 3756 O O . ASP B 1 221 ? -10.219 -24.359 -8.922 1 91.62 221 ASP B O 1
ATOM 3760 N N . ASP B 1 222 ? -8.984 -23.984 -10.711 1 91 222 ASP B N 1
ATOM 3761 C CA . ASP B 1 222 ? -10.094 -24.109 -11.656 1 91 222 ASP B CA 1
ATOM 3762 C C . ASP B 1 222 ? -10.664 -25.531 -11.648 1 91 222 ASP B C 1
ATOM 3764 O O . ASP B 1 222 ? -11.875 -25.719 -11.75 1 91 222 ASP B O 1
ATOM 3768 N N . ILE B 1 223 ? -9.758 -26.484 -11.547 1 93.38 223 ILE B N 1
ATOM 3769 C CA . ILE B 1 223 ? -10.164 -27.891 -11.5 1 93.38 223 ILE B CA 1
ATOM 3770 C C . ILE B 1 223 ? -10.953 -28.156 -10.227 1 93.38 223 ILE B C 1
ATOM 3772 O O . ILE B 1 223 ? -12.031 -28.75 -10.273 1 93.38 223 ILE B O 1
ATOM 3776 N N . LEU B 1 224 ? -10.484 -27.672 -9.109 1 91.12 224 LEU B N 1
ATOM 3777 C CA . LEU B 1 224 ? -11.117 -27.891 -7.812 1 91.12 224 LEU B CA 1
ATOM 3778 C C . LEU B 1 224 ? -12.477 -27.219 -7.75 1 91.12 224 LEU B C 1
ATOM 3780 O O . LEU B 1 224 ? -13.398 -27.719 -7.113 1 91.12 224 LEU B O 1
ATOM 3784 N N . ASP B 1 225 ? -12.594 -26.094 -8.398 1 87.81 225 ASP B N 1
ATOM 3785 C CA . ASP B 1 225 ? -13.844 -25.344 -8.398 1 87.81 225 ASP B CA 1
ATOM 3786 C C . ASP B 1 225 ? -14.977 -26.141 -9.039 1 87.81 225 ASP B C 1
ATOM 3788 O O . ASP B 1 225 ? -16.141 -25.969 -8.688 1 87.81 225 ASP B O 1
ATOM 3792 N N . VAL B 1 226 ? -14.656 -27.062 -9.93 1 88.94 226 VAL B N 1
ATOM 3793 C CA . VAL B 1 226 ? -15.695 -27.797 -10.648 1 88.94 226 VAL B CA 1
ATOM 3794 C C . VAL B 1 226 ? -15.805 -29.219 -10.086 1 88.94 226 VAL B C 1
ATOM 3796 O O . VAL B 1 226 ? -16.766 -29.938 -10.367 1 88.94 226 VAL B O 1
ATOM 3799 N N . THR B 1 227 ? -14.828 -29.594 -9.266 1 91.06 227 THR B N 1
ATOM 3800 C CA . THR B 1 227 ? -14.797 -31 -8.867 1 91.06 227 THR B CA 1
ATOM 3801 C C . THR B 1 227 ? -15.031 -31.141 -7.367 1 91.06 227 THR B C 1
ATOM 3803 O O . THR B 1 227 ? -15.227 -32.25 -6.871 1 91.06 227 THR B O 1
ATOM 3806 N N . THR B 1 228 ? -14.93 -30.047 -6.59 1 86.75 228 THR B N 1
ATOM 3807 C CA . THR B 1 228 ? -15.008 -30.125 -5.137 1 86.75 228 THR B CA 1
ATOM 3808 C C . THR B 1 228 ? -16.141 -29.25 -4.605 1 86.75 228 THR B C 1
ATOM 3810 O O . THR B 1 228 ? -16.531 -28.266 -5.238 1 86.75 228 THR B O 1
ATOM 3813 N N . ASP B 1 229 ? -16.609 -29.594 -3.385 1 82 229 ASP B N 1
ATOM 3814 C CA . ASP B 1 229 ? -17.703 -28.844 -2.779 1 82 229 ASP B CA 1
ATOM 3815 C C . ASP B 1 229 ? -17.156 -27.656 -1.978 1 82 229 ASP B C 1
ATOM 3817 O O . ASP B 1 229 ? -15.961 -27.594 -1.679 1 82 229 ASP B O 1
ATOM 3821 N N . SER B 1 230 ? -18.078 -26.766 -1.615 1 74.69 230 SER B N 1
ATOM 3822 C CA . SER B 1 230 ? -17.734 -25.531 -0.922 1 74.69 230 SER B CA 1
ATOM 3823 C C . SER B 1 230 ? -17.078 -25.812 0.425 1 74.69 230 SER B C 1
ATOM 3825 O O . SER B 1 230 ? -16.141 -25.125 0.823 1 74.69 230 SER B O 1
ATOM 3827 N N . ALA B 1 231 ? -17.578 -26.812 1.071 1 71.12 231 ALA B N 1
ATOM 3828 C CA . ALA B 1 231 ? -17.078 -27.141 2.4 1 71.12 231 ALA B CA 1
ATOM 3829 C C . ALA B 1 231 ? -15.609 -27.547 2.346 1 71.12 231 ALA B C 1
ATOM 3831 O O . ALA B 1 231 ? -14.812 -27.125 3.186 1 71.12 231 ALA B O 1
ATOM 3832 N N . THR B 1 232 ? -15.266 -28.156 1.334 1 75.75 232 THR B N 1
ATOM 3833 C CA . THR B 1 232 ? -13.898 -28.625 1.131 1 75.75 232 THR B CA 1
ATOM 3834 C C . THR B 1 232 ? -13.008 -27.484 0.622 1 75.75 232 THR B C 1
ATOM 3836 O O . THR B 1 232 ? -11.859 -27.344 1.062 1 75.75 232 THR B O 1
ATOM 3839 N N . LEU B 1 233 ? -13.539 -26.656 -0.139 1 78.56 233 LEU B N 1
ATOM 3840 C CA . LEU B 1 233 ? -12.773 -25.578 -0.776 1 78.56 233 LEU B CA 1
ATOM 3841 C C . LEU B 1 233 ? -12.57 -24.422 0.182 1 78.56 233 LEU B C 1
ATOM 3843 O O . LEU B 1 233 ? -11.625 -23.641 0.029 1 78.56 233 LEU B O 1
ATOM 3847 N N . GLY B 1 234 ? -13.477 -24.297 1.195 1 71.94 234 GLY B N 1
ATOM 3848 C CA . GLY B 1 234 ? -13.391 -23.219 2.158 1 71.94 234 GLY B CA 1
ATOM 3849 C C . GLY B 1 234 ? -13.883 -21.891 1.608 1 71.94 234 GLY B C 1
ATOM 3850 O O . GLY B 1 234 ? -13.633 -20.828 2.199 1 71.94 234 GLY B O 1
ATOM 3851 N N . LYS B 1 235 ? -14.289 -21.938 0.358 1 73.94 235 LYS B N 1
ATOM 3852 C CA . LYS B 1 235 ? -14.945 -20.812 -0.307 1 73.94 235 LYS B CA 1
ATOM 3853 C C . LYS B 1 235 ? -16.141 -21.297 -1.135 1 73.94 235 LYS B C 1
ATOM 3855 O O . LYS B 1 235 ? -16.375 -22.5 -1.254 1 73.94 235 LYS B O 1
ATOM 3860 N N . THR B 1 236 ? -16.984 -20.344 -1.56 1 74.88 236 THR B N 1
ATOM 3861 C CA . THR B 1 236 ? -18.141 -20.719 -2.359 1 74.88 236 THR B CA 1
ATOM 3862 C C . THR B 1 236 ? -17.703 -21.406 -3.656 1 74.88 236 THR B C 1
ATOM 3864 O O . THR B 1 236 ? -17.094 -20.766 -4.516 1 74.88 236 THR B O 1
ATOM 3867 N N . ALA B 1 237 ? -18.016 -22.656 -3.867 1 74.62 237 ALA B N 1
ATOM 3868 C CA . ALA B 1 237 ? -17.688 -23.422 -5.062 1 74.62 237 ALA B CA 1
ATOM 3869 C C . ALA B 1 237 ? -18.594 -23.031 -6.23 1 74.62 237 ALA B C 1
ATOM 3871 O O . ALA B 1 237 ? -19.703 -22.562 -6.023 1 74.62 237 ALA B O 1
ATOM 3872 N N . GLY B 1 238 ? -18.109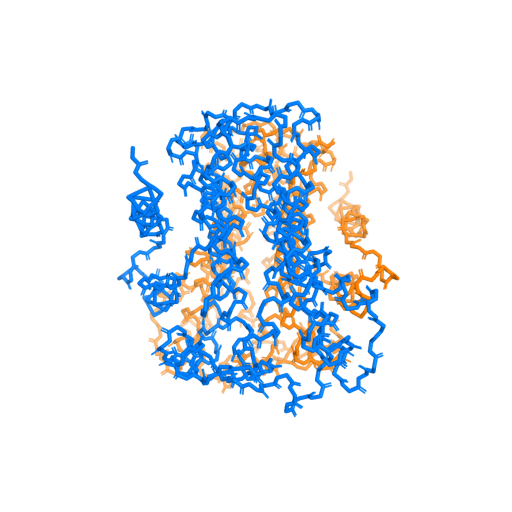 -23.25 -7.359 1 77.94 238 GLY B N 1
ATOM 3873 C CA . GLY B 1 238 ? -18.922 -23.062 -8.555 1 77.94 238 GLY B CA 1
ATOM 3874 C C . GLY B 1 238 ? -19.203 -21.609 -8.859 1 77.94 238 GLY B C 1
ATOM 3875 O O . GLY B 1 238 ? -20.094 -21.297 -9.648 1 77.94 238 GLY B O 1
ATOM 3876 N N . LYS B 1 239 ? -18.484 -20.734 -8.297 1 77.38 239 LYS B N 1
ATOM 3877 C CA . LYS B 1 239 ? -18.734 -19.312 -8.453 1 77.38 239 LYS B CA 1
ATOM 3878 C C . LYS B 1 239 ? -18.359 -18.844 -9.859 1 77.38 239 LYS B C 1
ATOM 3880 O O . LYS B 1 239 ? -18.984 -17.938 -10.398 1 77.38 239 LYS B O 1
ATOM 3885 N N . ASP B 1 240 ? -17.359 -19.438 -10.359 1 77.75 240 ASP B N 1
ATOM 3886 C CA . ASP B 1 240 ? -16.906 -19.016 -11.68 1 77.75 240 ASP B CA 1
ATOM 3887 C C . ASP B 1 240 ? -17.953 -19.297 -12.75 1 77.75 240 ASP B C 1
ATOM 3889 O O . ASP B 1 240 ? -18.203 -18.453 -13.617 1 77.75 240 ASP B O 1
ATOM 3893 N N . ALA B 1 241 ? -18.5 -20.469 -12.68 1 75.69 241 ALA B N 1
ATOM 3894 C CA . ALA B 1 241 ? -19.578 -20.797 -13.602 1 75.69 241 ALA B CA 1
ATOM 3895 C C . ALA B 1 241 ? -20.797 -19.922 -13.367 1 75.69 241 ALA B C 1
ATOM 3897 O O . ALA B 1 241 ? -21.422 -19.453 -14.32 1 75.69 241 ALA B O 1
ATOM 3898 N N . ALA B 1 242 ? -21.125 -19.625 -12.141 1 77.81 242 ALA B N 1
ATOM 3899 C CA . ALA B 1 242 ? -22.281 -18.812 -11.789 1 77.81 242 ALA B CA 1
ATOM 3900 C C . ALA B 1 242 ? -22.125 -17.391 -12.297 1 77.81 242 ALA B C 1
ATOM 3902 O O . ALA B 1 242 ? -23.109 -16.719 -12.641 1 77.81 242 ALA B O 1
ATOM 3903 N N . ASN B 1 243 ? -20.938 -16.969 -12.43 1 77.62 243 ASN B N 1
ATOM 3904 C CA . ASN B 1 243 ? -20.656 -15.594 -12.836 1 77.62 243 ASN B CA 1
ATOM 3905 C C . ASN B 1 243 ? -20.219 -15.523 -14.289 1 77.62 243 ASN B C 1
ATOM 3907 O O . ASN B 1 243 ? -19.766 -14.469 -14.758 1 77.62 243 ASN B O 1
ATOM 3911 N N . ASP B 1 244 ? -20.25 -16.672 -14.992 1 80.56 244 ASP B N 1
ATOM 3912 C CA . ASP B 1 244 ? -19.891 -16.75 -16.406 1 80.56 244 ASP B CA 1
ATOM 3913 C C . ASP B 1 244 ? -18.453 -16.281 -16.625 1 80.56 244 ASP B C 1
ATOM 3915 O O . ASP B 1 244 ? -18.172 -15.531 -17.562 1 80.56 244 ASP B O 1
ATOM 3919 N N . LYS B 1 245 ? -17.547 -16.719 -15.719 1 82.19 245 LYS B N 1
ATOM 3920 C CA . LYS B 1 245 ? -16.125 -16.391 -15.828 1 82.19 245 LYS B CA 1
ATOM 3921 C C . LYS B 1 245 ? -15.359 -17.484 -16.578 1 82.19 245 LYS B C 1
ATOM 3923 O O . LYS B 1 245 ? -15.531 -18.672 -16.297 1 82.19 245 LYS B O 1
ATOM 3928 N N . PRO B 1 246 ? -14.555 -17.031 -17.438 1 86.56 246 PRO B N 1
ATOM 3929 C CA . PRO B 1 246 ? -13.75 -18.031 -18.141 1 86.56 246 PRO B CA 1
ATOM 3930 C C . PRO B 1 246 ? -12.695 -18.688 -17.25 1 86.56 246 PRO B C 1
ATOM 3932 O O . PRO B 1 246 ? -12.086 -18 -16.422 1 86.56 246 PRO B O 1
ATOM 3935 N N . THR B 1 247 ? -12.5 -20.031 -17.406 1 90.62 247 THR B N 1
ATOM 3936 C CA . THR B 1 247 ? -11.492 -20.797 -16.688 1 90.62 247 THR B CA 1
ATOM 3937 C C . THR B 1 247 ? -10.773 -21.766 -17.641 1 90.62 247 THR B C 1
ATOM 3939 O O . THR B 1 247 ? -11.172 -21.922 -18.781 1 90.62 247 THR B O 1
ATOM 3942 N N . TYR B 1 248 ? -9.711 -22.312 -17.172 1 93.06 248 TYR B N 1
ATOM 3943 C CA . TYR B 1 248 ? -9.016 -23.312 -17.969 1 93.06 248 TYR B CA 1
ATOM 3944 C C . TYR B 1 248 ? -9.93 -24.484 -18.281 1 93.06 248 TYR B C 1
ATOM 3946 O O . TYR B 1 248 ? -9.93 -25 -19.406 1 93.06 248 TYR B O 1
ATOM 3954 N N . VAL B 1 249 ? -10.727 -24.859 -17.344 1 93.31 249 VAL B N 1
ATOM 3955 C CA . VAL B 1 249 ? -11.617 -26 -17.531 1 93.31 249 VAL B CA 1
ATOM 3956 C C . VAL B 1 249 ? -12.672 -25.672 -18.578 1 93.31 249 VAL B C 1
ATOM 3958 O O . VAL B 1 249 ? -12.984 -26.484 -19.438 1 93.31 249 VAL B O 1
ATOM 3961 N N . SER B 1 250 ? -13.211 -24.453 -18.453 1 90.5 250 SER B N 1
ATOM 3962 C CA . SER B 1 250 ? -14.234 -24.062 -19.422 1 90.5 250 SER B CA 1
ATOM 3963 C C . SER B 1 250 ? -13.641 -23.891 -20.812 1 90.5 250 SER B C 1
ATOM 3965 O O . SER B 1 250 ? -14.336 -24.062 -21.812 1 90.5 250 SER B O 1
ATOM 3967 N N . ILE B 1 251 ? -12.367 -23.672 -20.906 1 91.56 251 ILE B N 1
ATOM 3968 C CA . ILE B 1 251 ? -11.766 -23.328 -22.188 1 91.56 251 ILE B CA 1
ATOM 3969 C C . ILE B 1 251 ? -11.188 -24.594 -22.828 1 91.56 251 ILE B C 1
ATOM 3971 O O . ILE B 1 251 ? -11.367 -24.828 -24.031 1 91.56 251 ILE B O 1
ATOM 3975 N N . ILE B 1 252 ? -10.555 -25.469 -22 1 94.06 252 ILE B N 1
ATOM 3976 C CA . ILE B 1 252 ? -9.828 -26.562 -22.641 1 94.06 252 ILE B CA 1
ATOM 3977 C C . ILE B 1 252 ? -10.344 -27.906 -22.125 1 94.06 252 ILE B C 1
ATOM 3979 O O . ILE B 1 252 ? -9.93 -28.969 -22.609 1 94.06 252 ILE B O 1
ATOM 3983 N N . GLY B 1 253 ? -11.203 -27.859 -21.125 1 94.56 253 GLY B N 1
ATOM 3984 C CA . GLY B 1 253 ? -11.766 -29.078 -20.578 1 94.56 253 GLY B CA 1
ATOM 3985 C C . GLY B 1 253 ? -11 -29.609 -19.375 1 94.56 253 GLY B C 1
ATOM 3986 O O . GLY B 1 253 ? -9.859 -29.203 -19.141 1 94.56 253 GLY B O 1
ATOM 3987 N N . LEU B 1 254 ? -11.641 -30.484 -18.688 1 95.94 254 LEU B N 1
ATOM 3988 C CA . LEU B 1 254 ? -11.125 -31 -17.422 1 95.94 254 LEU B CA 1
ATOM 3989 C C . LEU B 1 254 ? -9.875 -31.844 -17.641 1 95.94 254 LEU B C 1
ATOM 3991 O O . LEU B 1 254 ? -8.859 -31.625 -16.969 1 95.94 254 LEU B O 1
ATOM 3995 N N . ASP B 1 255 ? -9.93 -32.75 -18.609 1 96.94 255 ASP B N 1
ATOM 3996 C CA . ASP B 1 255 ? -8.805 -33.656 -18.844 1 96.94 255 ASP B CA 1
ATOM 3997 C C . ASP B 1 255 ? -7.578 -32.875 -19.328 1 96.94 255 ASP B C 1
ATOM 3999 O O . ASP B 1 255 ? -6.461 -33.156 -18.891 1 96.94 255 ASP B O 1
ATOM 4003 N N . ALA B 1 256 ? -7.82 -31.969 -20.156 1 97.06 256 ALA B N 1
ATOM 4004 C CA . ALA B 1 256 ? -6.727 -31.141 -20.672 1 97.06 256 ALA B CA 1
ATOM 4005 C C . ALA B 1 256 ? -6.141 -30.266 -19.562 1 97.06 256 ALA B C 1
ATOM 4007 O O . ALA B 1 256 ? -4.938 -30 -19.547 1 97.06 256 ALA B O 1
ATOM 4008 N N . SER B 1 257 ? -6.992 -29.797 -18.703 1 96.75 257 SER B N 1
ATOM 4009 C CA . SER B 1 257 ? -6.531 -29.016 -17.562 1 96.75 257 SER B CA 1
ATOM 4010 C C . SER B 1 257 ? -5.656 -29.844 -16.625 1 96.75 257 SER B C 1
ATOM 4012 O O . SER B 1 257 ? -4.629 -29.375 -16.141 1 96.75 257 SER B O 1
ATOM 4014 N N . ARG B 1 258 ? -6.008 -31.109 -16.438 1 96.81 258 ARG B N 1
ATOM 4015 C CA . ARG B 1 258 ? -5.207 -32 -15.617 1 96.81 258 ARG B CA 1
ATOM 4016 C C . ARG B 1 258 ? -3.854 -32.281 -16.266 1 96.81 258 ARG B C 1
ATOM 4018 O O . ARG B 1 258 ? -2.826 -32.281 -15.578 1 96.81 258 ARG B O 1
ATOM 4025 N N . ALA B 1 259 ? -3.9 -32.438 -17.516 1 97.75 259 ALA B N 1
ATOM 4026 C CA . ALA B 1 259 ? -2.66 -32.656 -18.25 1 97.75 259 ALA B CA 1
ATOM 4027 C C . ALA B 1 259 ? -1.753 -31.438 -18.188 1 97.75 259 ALA B C 1
ATOM 4029 O O . ALA B 1 259 ? -0.532 -31.578 -18.062 1 97.75 259 ALA B O 1
ATOM 4030 N N . LEU B 1 260 ? -2.391 -30.328 -18.281 1 97.12 260 LEU B N 1
ATOM 4031 C CA . LEU B 1 260 ? -1.636 -29.078 -18.203 1 97.12 260 LEU B CA 1
ATOM 4032 C C . LEU B 1 260 ? -0.995 -28.938 -16.812 1 97.12 260 LEU B C 1
ATOM 4034 O O . LEU B 1 260 ? 0.173 -28.547 -16.719 1 97.12 260 LEU B O 1
ATOM 4038 N N . ALA B 1 261 ? -1.719 -29.188 -15.773 1 97.38 261 ALA B N 1
ATOM 4039 C CA . ALA B 1 261 ? -1.181 -29.125 -14.414 1 97.38 261 ALA B CA 1
ATOM 4040 C C . ALA B 1 261 ? 0.031 -30.031 -14.258 1 97.38 261 ALA B C 1
ATOM 4042 O O . ALA B 1 261 ? 1.036 -29.641 -13.656 1 97.38 261 ALA B O 1
ATOM 4043 N N . ALA B 1 262 ? -0.043 -31.234 -14.828 1 97.69 262 ALA B N 1
ATOM 4044 C CA . ALA B 1 262 ? 1.053 -32.219 -14.773 1 97.69 262 ALA B CA 1
ATOM 4045 C C . ALA B 1 262 ? 2.273 -31.703 -15.531 1 97.69 262 ALA B C 1
ATOM 4047 O O . ALA B 1 262 ? 3.408 -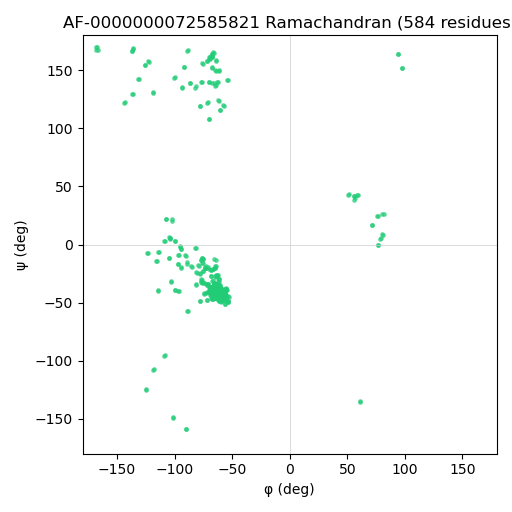31.859 -15.078 1 97.69 262 ALA B O 1
ATOM 4048 N N . GLN B 1 263 ? 2.008 -31.125 -16.656 1 98.31 263 GLN B N 1
ATOM 4049 C CA . GLN B 1 263 ? 3.092 -30.547 -17.453 1 98.31 263 GLN B CA 1
ATOM 4050 C C . GLN B 1 263 ? 3.775 -29.406 -16.719 1 98.31 263 GLN B C 1
ATOM 4052 O O . GLN B 1 263 ? 5.004 -29.297 -16.734 1 98.31 263 GLN B O 1
ATOM 4057 N N . LEU B 1 264 ? 2.998 -28.547 -16.156 1 98.06 264 LEU B N 1
ATOM 4058 C CA . LEU B 1 264 ? 3.533 -27.422 -15.414 1 98.06 264 LEU B CA 1
ATOM 4059 C C . LEU B 1 264 ? 4.359 -27.891 -14.219 1 98.06 264 LEU B C 1
ATOM 4061 O O . LEU B 1 264 ? 5.379 -27.281 -13.891 1 98.06 264 LEU B O 1
ATOM 4065 N N . ARG B 1 265 ? 3.967 -28.969 -13.586 1 98.19 265 ARG B N 1
ATOM 4066 C CA . ARG B 1 265 ? 4.762 -29.578 -12.523 1 98.19 265 ARG B CA 1
ATOM 4067 C C . ARG B 1 265 ? 6.121 -30.031 -13.047 1 98.19 265 ARG B C 1
ATOM 4069 O O . ARG B 1 265 ? 7.148 -29.766 -12.414 1 98.19 265 ARG B O 1
ATOM 4076 N N . ALA B 1 266 ? 6.121 -30.688 -14.172 1 98.56 266 ALA B N 1
ATOM 4077 C CA . ALA B 1 266 ? 7.363 -31.156 -14.789 1 98.56 266 ALA B CA 1
ATOM 4078 C C . ALA B 1 266 ? 8.266 -29.984 -15.148 1 98.56 266 ALA B C 1
ATOM 4080 O O . ALA B 1 266 ? 9.484 -30.047 -14.961 1 98.56 266 ALA B O 1
ATOM 4081 N N . ASP B 1 267 ? 7.652 -28.906 -15.664 1 98.69 267 ASP B N 1
ATOM 4082 C CA . ASP B 1 267 ? 8.398 -27.703 -16 1 98.69 267 ASP B CA 1
ATOM 4083 C C . ASP B 1 267 ? 9.039 -27.078 -14.766 1 98.69 267 ASP B C 1
ATOM 4085 O O . ASP B 1 267 ? 10.18 -26.609 -14.82 1 98.69 267 ASP B O 1
ATOM 4089 N N . ALA B 1 268 ? 8.281 -27.031 -13.664 1 98.69 268 ALA B N 1
ATOM 4090 C CA . ALA B 1 268 ? 8.805 -26.484 -12.414 1 98.69 268 ALA B CA 1
ATOM 4091 C C . ALA B 1 268 ? 10.016 -27.281 -11.938 1 98.69 268 ALA B C 1
ATOM 4093 O O . ALA B 1 268 ? 11.031 -26.688 -11.539 1 98.69 268 ALA B O 1
ATOM 4094 N N . HIS B 1 269 ? 9.938 -28.609 -12.016 1 98.69 269 HIS B N 1
ATOM 4095 C CA . HIS B 1 269 ? 11.055 -29.453 -11.609 1 98.69 269 HIS B CA 1
ATOM 4096 C C . HIS B 1 269 ? 12.266 -29.25 -12.508 1 98.69 269 HIS B C 1
ATOM 4098 O O . HIS B 1 269 ? 13.398 -29.188 -12.031 1 98.69 269 HIS B O 1
ATOM 4104 N N . ALA B 1 270 ? 12.039 -29.172 -13.789 1 98.75 270 ALA B N 1
ATOM 4105 C CA . ALA B 1 270 ? 13.117 -28.953 -14.75 1 98.75 270 ALA B CA 1
ATOM 4106 C C . ALA B 1 270 ? 13.844 -27.641 -14.477 1 98.75 270 ALA B C 1
ATOM 4108 O O . ALA B 1 270 ? 15.07 -27.562 -14.609 1 98.75 270 ALA B O 1
ATOM 4109 N N . ALA B 1 271 ? 13.148 -26.625 -14.086 1 98.69 271 ALA B N 1
ATOM 4110 C CA . ALA B 1 271 ? 13.703 -25.297 -13.828 1 98.69 271 ALA B CA 1
ATOM 4111 C C . ALA B 1 271 ? 14.633 -25.328 -12.617 1 98.69 271 ALA B C 1
ATOM 4113 O O . ALA B 1 271 ? 15.508 -24.469 -12.477 1 98.69 271 ALA B O 1
ATOM 4114 N N . LEU B 1 272 ? 14.492 -26.297 -11.766 1 98.5 272 LEU B N 1
ATOM 4115 C CA . LEU B 1 272 ? 15.25 -26.344 -10.516 1 98.5 272 LEU B CA 1
ATOM 4116 C C . LEU B 1 272 ? 16.516 -27.188 -10.68 1 98.5 272 LEU B C 1
ATOM 4118 O O . LEU B 1 272 ? 17.328 -27.281 -9.766 1 98.5 272 LEU B O 1
ATOM 4122 N N . GLU B 1 273 ? 16.734 -27.812 -11.82 1 98.12 273 GLU B N 1
ATOM 4123 C CA . GLU B 1 273 ? 17.828 -28.75 -12.055 1 98.12 273 GLU B CA 1
ATOM 4124 C C . GLU B 1 273 ? 19.172 -28.125 -11.75 1 98.12 273 GLU B C 1
ATOM 4126 O O . GLU B 1 273 ? 20.047 -28.766 -11.164 1 98.12 273 GLU B O 1
ATOM 4131 N N . PRO B 1 274 ? 19.328 -26.828 -12.078 1 97.38 274 PRO B N 1
ATOM 4132 C CA . PRO B 1 274 ? 20.641 -26.219 -11.828 1 97.38 274 PRO B CA 1
ATOM 4133 C C . PRO B 1 274 ? 21 -26.156 -10.344 1 97.38 274 PRO B C 1
ATOM 4135 O O . PRO B 1 274 ? 22.156 -25.984 -9.984 1 97.38 274 PRO B O 1
ATOM 4138 N N . PHE B 1 275 ? 20.062 -26.266 -9.477 1 97.5 275 PHE B N 1
ATOM 4139 C CA . PHE B 1 275 ? 20.312 -26.109 -8.047 1 97.5 275 PHE B CA 1
ATOM 4140 C C . PHE B 1 275 ? 20.5 -27.469 -7.375 1 97.5 275 PHE B C 1
ATOM 4142 O O . PHE B 1 275 ? 20.984 -27.547 -6.238 1 97.5 275 PHE B O 1
ATOM 4149 N N . GLY B 1 276 ? 20.094 -28.594 -8.031 1 96.44 276 GLY B N 1
ATOM 4150 C CA . GLY B 1 276 ? 20.203 -29.922 -7.473 1 96.44 276 GLY B CA 1
ATOM 4151 C C . GLY B 1 276 ? 19.422 -30.109 -6.184 1 96.44 276 GLY B C 1
ATOM 4152 O O . GLY B 1 276 ? 18.281 -29.656 -6.07 1 96.44 276 GLY B O 1
ATOM 4153 N N . ALA B 1 277 ? 20.031 -30.719 -5.219 1 95.75 277 ALA B N 1
ATOM 4154 C CA . ALA B 1 277 ? 19.359 -31.094 -3.973 1 95.75 277 ALA B CA 1
ATOM 4155 C C . ALA B 1 277 ? 19.047 -29.875 -3.127 1 95.75 277 ALA B C 1
ATOM 4157 O O . ALA B 1 277 ? 18.172 -29.906 -2.266 1 95.75 277 ALA B O 1
ATOM 4158 N N . ARG B 1 278 ? 19.75 -28.766 -3.398 1 95.12 278 ARG B N 1
ATOM 4159 C CA . ARG B 1 278 ? 19.547 -27.547 -2.621 1 95.12 278 ARG B CA 1
ATOM 4160 C C . ARG B 1 278 ? 18.141 -27 -2.83 1 95.12 278 ARG B C 1
ATOM 4162 O O . ARG B 1 278 ? 17.641 -26.234 -1.997 1 95.12 278 ARG B O 1
ATOM 4169 N N . ALA B 1 279 ? 17.516 -27.406 -3.926 1 97.62 279 ALA B N 1
ATOM 4170 C CA . ALA B 1 279 ? 16.203 -26.859 -4.254 1 97.62 279 ALA B CA 1
ATOM 4171 C C . ALA B 1 279 ? 15.094 -27.859 -3.898 1 97.62 279 ALA B C 1
ATOM 4173 O O . ALA B 1 279 ? 13.977 -27.75 -4.406 1 97.62 279 ALA B O 1
ATOM 4174 N N . GLN B 1 280 ? 15.336 -28.734 -3.061 1 97.88 280 GLN B N 1
ATOM 4175 C CA . GLN B 1 280 ? 14.414 -29.828 -2.73 1 97.88 280 GLN B CA 1
ATOM 4176 C C . GLN B 1 280 ? 13.094 -29.281 -2.199 1 97.88 280 GLN B C 1
ATOM 4178 O O . GLN B 1 280 ? 12.023 -29.766 -2.559 1 97.88 280 GLN B O 1
ATOM 4183 N N . ARG B 1 281 ? 13.172 -28.297 -1.325 1 98.5 281 ARG B N 1
ATOM 4184 C CA . ARG B 1 281 ? 11.945 -27.75 -0.746 1 98.5 281 ARG B CA 1
ATOM 4185 C C . ARG B 1 281 ? 11.086 -27.094 -1.814 1 98.5 281 ARG B C 1
ATOM 4187 O O . ARG B 1 281 ? 9.859 -27.203 -1.788 1 98.5 281 ARG B O 1
ATOM 4194 N N . LEU B 1 282 ? 11.68 -26.375 -2.715 1 98.75 282 LEU B N 1
ATOM 4195 C CA . LEU B 1 282 ? 10.93 -25.781 -3.812 1 98.75 282 LEU B CA 1
ATOM 4196 C C . LEU B 1 282 ? 10.281 -26.859 -4.68 1 98.75 282 LEU B C 1
ATOM 4198 O O . LEU B 1 282 ? 9.133 -26.703 -5.117 1 98.75 282 LEU B O 1
ATOM 4202 N N . ALA B 1 283 ? 11 -27.922 -4.926 1 98.62 283 ALA B N 1
ATOM 4203 C CA . ALA B 1 283 ? 10.453 -29.047 -5.699 1 98.62 283 ALA B CA 1
ATOM 4204 C C . ALA B 1 283 ? 9.25 -29.656 -4.996 1 98.62 283 ALA B C 1
ATOM 4206 O O . ALA B 1 283 ? 8.227 -29.938 -5.629 1 98.62 283 ALA B O 1
ATOM 4207 N N . GLU B 1 284 ? 9.359 -29.844 -3.734 1 98.56 284 GLU B N 1
ATOM 4208 C CA . GLU B 1 284 ? 8.289 -30.422 -2.93 1 98.56 284 GLU B CA 1
ATOM 4209 C C . GLU B 1 284 ? 7.066 -29.5 -2.895 1 98.56 284 GLU B C 1
ATOM 4211 O O . GLU B 1 284 ? 5.93 -29.969 -2.883 1 98.56 284 GLU B O 1
ATOM 4216 N N . LEU B 1 285 ? 7.297 -28.25 -2.875 1 98.38 285 LEU B N 1
ATOM 4217 C CA . LEU B 1 285 ? 6.191 -27.297 -2.893 1 98.38 285 LEU B CA 1
ATOM 4218 C C . LEU B 1 285 ? 5.48 -27.312 -4.238 1 98.38 285 LEU B C 1
ATOM 4220 O O . LEU B 1 285 ? 4.262 -27.141 -4.305 1 98.38 285 LEU B O 1
ATOM 4224 N N . ALA B 1 286 ? 6.215 -27.438 -5.336 1 98.19 286 ALA B N 1
ATOM 4225 C CA . ALA B 1 286 ? 5.578 -27.625 -6.641 1 98.19 286 ALA B CA 1
ATOM 4226 C C . ALA B 1 286 ? 4.641 -28.828 -6.637 1 98.19 286 ALA B C 1
ATOM 4228 O O . ALA B 1 286 ? 3.527 -28.75 -7.16 1 98.19 286 ALA B O 1
ATOM 4229 N N . ASP B 1 287 ? 5.109 -29.906 -6.031 1 98.06 287 ASP B N 1
ATOM 4230 C CA . ASP B 1 287 ? 4.285 -31.094 -5.906 1 98.06 287 ASP B CA 1
ATOM 4231 C C . ASP B 1 287 ? 3.037 -30.828 -5.074 1 98.06 287 ASP B C 1
ATOM 4233 O O . ASP B 1 287 ? 1.942 -31.281 -5.418 1 98.06 287 ASP B O 1
ATOM 4237 N N . LEU B 1 288 ? 3.184 -30.109 -4.027 1 95.88 288 LEU B N 1
ATOM 4238 C CA . LEU B 1 288 ? 2.068 -29.781 -3.148 1 95.88 288 LEU B CA 1
ATOM 4239 C C . LEU B 1 288 ? 1.012 -28.969 -3.893 1 95.88 288 LEU B C 1
ATOM 4241 O O . LEU B 1 288 ? -0.185 -29.25 -3.768 1 95.88 288 LEU B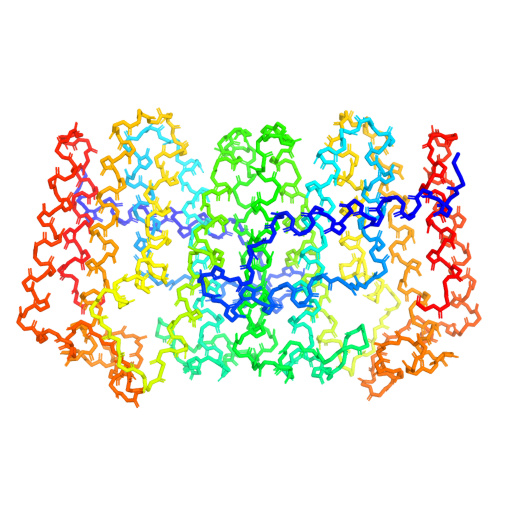 O 1
ATOM 4245 N N . VAL B 1 289 ? 1.412 -27.984 -4.672 1 94.44 289 VAL B N 1
ATOM 4246 C CA . VAL B 1 289 ? 0.504 -27.109 -5.395 1 94.44 289 VAL B CA 1
ATOM 4247 C C . VAL B 1 289 ? -0.313 -27.906 -6.398 1 94.44 289 VAL B C 1
ATOM 4249 O O . VAL B 1 289 ? -1.527 -27.734 -6.516 1 94.44 289 VAL B O 1
ATOM 4252 N N . VAL B 1 290 ? 0.341 -28.797 -7.098 1 93.06 290 VAL B N 1
ATOM 4253 C CA . VAL B 1 290 ? -0.305 -29.516 -8.188 1 93.06 290 VAL B CA 1
ATOM 4254 C C . VAL B 1 290 ? -1.202 -30.609 -7.617 1 93.06 290 VAL B C 1
ATOM 4256 O O . VAL B 1 290 ? -2.264 -30.906 -8.172 1 93.06 290 VAL B O 1
ATOM 4259 N N . ASN B 1 291 ? -0.828 -31.156 -6.477 1 91.5 291 ASN B N 1
ATOM 4260 C CA . ASN B 1 291 ? -1.536 -32.312 -5.949 1 91.5 291 ASN B CA 1
ATOM 4261 C C . ASN B 1 291 ? -2.533 -31.922 -4.863 1 91.5 291 ASN B C 1
ATOM 4263 O O . ASN B 1 291 ? -3.201 -32.781 -4.285 1 91.5 291 ASN B O 1
ATOM 4267 N N . ARG B 1 292 ? -2.637 -30.719 -4.641 1 84.94 292 ARG B N 1
ATOM 4268 C CA . ARG B 1 292 ? -3.488 -30.281 -3.537 1 84.94 292 ARG B CA 1
ATOM 4269 C C . ARG B 1 292 ? -4.957 -30.578 -3.832 1 84.94 292 ARG B C 1
ATOM 4271 O O . ARG B 1 292 ? -5.367 -30.594 -4.992 1 84.94 292 ARG B O 1
ATOM 4278 N N . VAL B 1 293 ? -5.676 -30.766 -2.748 1 78.56 293 VAL B N 1
ATOM 4279 C CA . VAL B 1 293 ? -7.082 -31.125 -2.877 1 78.56 293 VAL B CA 1
ATOM 4280 C C . VAL B 1 293 ? -7.957 -29.984 -2.332 1 78.56 293 VAL B C 1
ATOM 4282 O O . VAL B 1 293 ? -9.172 -30.141 -2.195 1 78.56 293 VAL B O 1
ATOM 4285 N N . SER B 1 294 ? -7.336 -29.047 -1.772 1 77.62 294 SER B N 1
ATOM 4286 C CA . SER B 1 294 ? -8.016 -27.844 -1.311 1 77.62 294 SER B CA 1
ATOM 4287 C C . SER B 1 294 ? -7.152 -26.609 -1.507 1 77.62 294 SER B C 1
ATOM 4289 O O . SER B 1 294 ? -5.934 -26.719 -1.653 1 77.62 294 SER B O 1
#

Nearest PDB structures (foldseek):
  3zou-assembly1_B  TM=9.543E-01  e=5.541E-19  Pseudomonas aeruginosa PAO1
  1rtr-assembly1_A  TM=9.096E-01  e=2.365E-15  Staphylococcus aureus
  3uca-assembly1_A  TM=9.295E-01  e=3.699E-15  Clostridium perfringens
  1rtr-assembly1_B  TM=9.233E-01  e=1.768E-14  Staphylococcus aureus
  6sxn-assembly3_D  TM=9.036E-01  e=4.229E-15  Picosynechococcus sp. PCC 7002

InterPro domains:
  IPR000092 Polyprenyl synthetase-like [PF00348] (31-264)
  IPR000092 Polyprenyl synthetase-like [cd00685] (28-292)
  IPR008949 Isoprenoid synthase domain superfamily [G3DSA:1.10.600.10] (1-294)
  IPR008949 Isoprenoid synthase domain superfamily [SSF48576] (1-286)
  IPR033749 Polyprenyl synthetase, conserved site [PS00444] (213-225)
  IPR033749 Polyprenyl synthetase, conserved site [PS00723] (81-97)
  IPR053378 Prenyl diphosphate synthase [NF045485] (10-292)

pLDDT: mean 95.29, std 5.85, range [71.12, 98.94]

Sequence (588 aa):
MTFDQWMRSVLERVETALGHYLPAGTVAPAQLHEAMRYAVLGGGKRVRPLLCHAAGELTGASEAARDAASAALEMIHVYSLVHDDMPCMDDDALRRGKPTVHVKYDEPTALLVGDALQSQAFVALTDAAALPADRQAALVRELALASGSIGMAGGQAIDLASVGVALTRDALETMHRMKTGALLRASVRMGALAGETPSGDAMRALDAYAAAVGLAFQVVDDILDVTTDSATLGKTAGKDAANDKPTYVSIIGLDASRALAAQLRADAHAALEPFGARAQRLAELADLVVNRVSMTFDQWMRSVLERVETALGHYLPAGTVAPAQLHEAMRYAVLGGGKRVRPLLCHAAGELTGASEAARDAASAALEMIHVYSLVHDDMPCMDDDALRRGKPTVHVKYDEPTALLVGDALQSQAFVALTDAAALPADRQAALVRELALASGSIGMAGGQAIDLASVGVALTRDALETMHRMKTGALLRASVRMGALAGETPSGDAMRALDAYAAAVGLAFQVVDDILDVTTDSATLGKTAGKDAANDKPTYVSIIGLDASRALAAQLRADAHAALEPFGARAQRLAELADLVVNRVS

Organism: Burkholderia pseudomallei (strain K96243) (NCBI:txid272560)

Solvent-accessible surface area (backbone atoms only — not comparable to full-atom values): 28360 Å² total; per-residue (Å²): 130,54,70,67,56,46,51,52,55,50,52,54,47,43,54,51,36,40,60,67,70,43,68,55,45,81,45,77,41,32,68,56,26,38,50,42,48,62,68,58,54,95,60,74,88,53,60,48,33,51,39,8,41,36,29,6,57,60,32,61,24,50,69,55,22,33,34,28,51,23,31,19,52,45,29,42,53,43,19,51,48,44,49,41,31,30,76,72,58,65,47,43,61,52,47,78,80,34,66,22,55,40,67,70,69,30,58,51,55,22,55,45,34,21,54,19,29,45,25,45,18,46,38,38,36,45,34,67,91,43,31,56,40,59,45,18,27,52,43,44,31,47,49,20,47,20,51,5,48,82,6,21,42,18,14,47,51,44,54,64,68,32,53,76,39,91,65,52,72,67,56,47,49,52,32,42,45,14,42,54,12,22,49,40,33,34,20,35,50,42,12,25,49,48,21,48,78,67,52,72,66,55,49,52,28,50,48,47,22,25,53,24,43,23,51,21,43,50,41,38,50,44,49,43,36,76,74,44,54,32,82,65,58,36,34,82,46,46,48,46,68,75,55,48,42,77,42,56,37,79,72,62,29,63,68,51,36,52,50,46,28,54,50,26,42,52,48,24,48,60,32,39,56,89,54,50,78,67,36,47,60,52,47,52,48,40,50,47,51,58,66,49,90,99,130,52,69,68,59,48,51,52,54,50,52,53,46,43,52,52,36,39,58,66,71,43,68,55,45,81,44,77,42,31,70,58,25,36,50,41,46,61,69,58,53,96,61,74,87,54,60,49,35,51,40,9,42,39,29,5,57,61,33,63,24,50,70,56,23,33,34,27,51,21,31,20,51,45,30,43,52,42,19,53,49,44,51,42,32,30,76,70,56,65,46,42,60,52,46,78,81,34,65,21,54,42,67,70,66,32,58,50,56,22,54,44,34,22,54,19,29,46,26,45,18,46,40,38,38,45,34,68,91,45,31,58,38,60,42,17,26,52,43,44,32,47,49,20,47,19,50,5,47,84,5,22,42,19,13,48,52,45,55,64,69,34,55,76,39,92,64,52,70,67,56,48,49,53,31,42,45,15,42,55,13,22,50,40,32,36,20,36,49,41,13,25,51,49,22,48,79,68,51,72,66,56,48,51,29,50,48,48,22,26,54,23,44,25,52,20,42,50,42,40,50,43,50,44,36,77,72,45,53,33,83,64,58,38,36,80,46,47,48,47,68,76,55,47,43,79,42,56,37,80,71,62,29,64,71,50,37,53,51,47,30,53,48,26,44,53,48,24,49,59,34,40,56,89,55,50,77,67,37,45,61,54,47,51,47,40,49,46,50,59,66,49,86,99

Foldseek 3Di:
DDLVVVLVVQVVLLQVLLVVLQDDCVDPVNLLSVLLCVQQHDADPLLLLLLLQLLLLLQVFDSLLSNLLSSLLSLLVSLVVLVCCAPVHLVFQFARLHGRSCNVPRRVSSNVSSVVSNVSSLVSLPPCVRAPPVLSVVLNVLQDCQSDCCAQVVLSVLQVVCQVHDDDPVSVLSSQCGNQLSSQLSSNVSSNSSHPDDDPLLNVLSNQLSSLLSSLLQLVVLLLLVVDDCVQVRTHGPVCVVRVGDGPCNHPNNVVSLVSSVVSLVSNVVSCVVSPPSSVSSNVSSVCSNPPND/DDLVVVLVVQVVLLQVLLVVLQDDCVDPVNVLSVLLCVQQHDADPLLLLLLLQLLLLLQVFDSLLSNLLSSLLSLLVSLVVLVCCAPVHLVFQFARRHGRSCNVPRRVSSNVSSVVSNVSSLVSLPPCVRAPPVLSVVLSVLQDCQSDCCAQVVLSVLQVVCQVHDDDPVSVLSSQCGNQLSSQLSSNVSSNSSHPDDDPLLNVLSNQLSSLLSSLLQLVVLLLLVVDDCVQVRGHGPVCVVRVGDGPCNHPNNVVSLVSSVVSLVRNVVSCVVSPPSSVSSNVSSVCSNPPND

Radius of gyration: 24.23 Å; Cα contacts (8 Å, |Δi|>4): 1033; chains: 2; bounding box: 48×69×49 Å

Secondary structure (DSSP, 8-state):
--HHHHHHHHHHHHHHHHHHHSPPTTSSSHHHHHHHHHHHTT----HHHHHHHHHHHHTT--HHHHHHHHHHHHHHHHHHHHHHTSTTTT--SEETTEE-HHHHS-HHHHHHHHHHHHHHHHHHHT-TTTS-HHHHHHHHHHHHHHHSTTTHHHHHHHHHHTTT-PPPHHHHHHHHHHHTHHHHHHHHHHHHHTSSPPPHHHHHHHHHHHHHHHHHHHHHHHHHHHHS-HHHHTS-TTHHHHTT---HHHHH-HHHHHHHHHHHHHHHHHHTGGGGGGGHHHHHHHHHHHH---/--HHHHHHHHHHHHHHHHHHHSPPTTSSSHHHHHHHHHHHTT----HHHHHHHHHHHHTT--HHHHHHHHHHHHHHHHHHHHHHTSTTTT--SEETTEE-HHHHS-HHHHHHHHHHHHHHHHHHHT-TTTS-HHHHHHHHHHHHHHHSTTTHHHHHHHHHHTTT-PPPHHHHHHHHHHHTHHHHHHHHHHHHHTSSPPPHHHHHHHHHHHHHHHHHHHHHHHHHHHHS-HHHHTS-TTHHHHTT---HHHHH-HHHHHHHHHHHHHHHHHHTGGGGGGGHHHHHHHHHHHH---